Protein AF-A0A7X1PGN4-F1 (afdb_monomer_lite)

Sequence (695 aa):
MTARPLGGVVWRARASMSSPALTEQPRHPTRLQVDGDQQAILRTVREAASEAWLAGGAVRDLLRGSRPSDLDFVTSGDARDVAEKLAISLGGRAFALDAERGQWRVALEMDVVKSIDVGQVESSIEADLRRRDFTVNAMAAPVEIDATLGEVIDLAGGQADIEARLLRMVNESNLREDPLRTLRAVRLAIELGFEIEKETAEAIKRHAGGITTSAAERQREELTRMLATDRAAEAVRLMDALGLLEQALPELMPAKGVGQPGEHHYWDVFDHSVETLAALDAMLEDDKAPNTPARLKVELREALAWYPLREYLDEDAGGHSRRVLLKLAGLLHDVSKPETKGIDADGRIHFLGHPELGAEKAARICERLRFGSRETKFVALLVEEHLRPTMLSARGEPPSARALYRFYRDLGDAAPACLLLMLADGSAAAGPRLTRERWRTHVAFVSYLLERGQEHIKARKAARLVTGDDLIEALGMTPGPELGRVLAAVDEAIGAGEVRTREEALSYAKRVMTSPPAPSPLEERGKADAPLKESGEAGAPPVERGSAEVEARWPTRSQLWERLKPIAREFRHRPTAAEDRLWQALRRGALGFHFRRQHAIDRFIVDFYCPKAKLVVEVDGTIHDLTKLEAKIRQDLLESLDLRVLQFSNEQIFDDLEPVLGQIRHALSGDSGQSPSVNGEEEARQGRGKGTRDE

Foldseek 3Di:
DDDDPPPQQDFDADPDDDDDPLDDDDQPQDFFDDDPVLLLLLQLLVVQAVKKKWFFPCVLQSLVVHHAQETEMEGQDQQQSSLVSSCVVQVWDKDAPPVVQSWIKTAHPDPRHGIYIYGYDPDDLQVVLLLDFWQLRSKIFIQDNSSGTGGIDRSQCNSVCLVVLETETSDLVSCQVPVLSLLVSLLCCQVSVGRYHPVRLVSSLVSLLVNLVDQLLSLVVSLLSCLVALCVLVSCVSCVSSVNCCNLPVLLVLQPPADAFDPQAPDTRQLLLSQLLNLLSLQVDDPPDDDDPVLLNVLLCLLCVVPPVNCLQCDDQQHGGVSSLLSLLSNQLQSQQSVQWDADPVRTTDRPCRLVVSLVVQLVSCVSSPHDPRSSCLSSLLSNCLCVLVVLAPPQHHHALLSLLCLCVVNPSSSLSSLSSNLSSSCSRNDPVDDPLNSNLSSLSSSVSVVSSVVLVVQLVVDPQDDLVRCCVLVVDDDDPLSVVLSVQLSSCSSSVVDDHNVSSNVSSVVVSPDPDDDDPVVVVPDDDDDDDDDDDDDDDDDDDDDDDDDDDAQEDPVLCVVQVVVLVVCVVPDDPLLVLVCVCPPPCNLVFHKDAQDDGHSDTAGIATRVLLETEHEPPDCVPPDSNSVVSVQVVSVVSVHHYHYDYSCCSVVDVVVVVVVVSVSSVPDPDDDPPPPDPDPPPDDDDDDDDDD

pLDDT: mean 78.4, std 21.83, range [21.73, 98.69]

Radius of gyration: 32.89 Å; chains: 1; bounding box: 81×85×107 Å

Secondary structure (DSSP, 8-state):
-PPPP-----PPPPP------S--------BPP--HHHHHHHHHHHHH-SSEEEEHHHHHHHHTT---SEEEEEESS-HHHHHHHHHHHHT-EEEEEETTTTEEEEE---SS--EEEEEE-SS-HHHHHHTSSBGGGSEEEEB-TTS-B-B-EESS-HHHHHHHTEE-BS-HHHHHHSTHHHHHHHHHHHHHTPEEPHHHHHHHHHHGGGGGGS-HHHHHHHHHHHHHSTTHHHHHHHHHHTT-HHHH-GGGGGGTT---SSTT--S-HHHHHHHHHHHHHHHH--TT---S-HHHHHHHHHHTTTS-HHHHHHSBSSSSBHHHHHHHHHHHTTTTHHHHEEE-TTS-EEETTHHHHHHHHHHHHHHHTT--HHHHHHHHHHHHHTTHHHHTSGGG-PPPHHHHHHHHHHHGGGHHHHHHHHHHHHHHHHGGG--HHHHHHHHHHHHHHHHHHHHHHHHHHH-----HHHHHHHH-PPSSHHHHHHHHHHHHHHHTTS--SHHHHHHHHHHHHHSPPPPPTTTGGG-----------------PPPP-------SS-HHHHHHHHHHHHHHHHS--HHHHHHHHHHGGGTTSS--EEEEEETTEEEEEEETTTTEEEEESSSGGGS-HHHHHHHHHHHHTTT-EEEEE-HHHHHH-HHHHHHHHHHHHHT------------S---S--------

Structure (mmCIF, N/CA/C/O backbone):
data_AF-A0A7X1PGN4-F1
#
_entry.id   AF-A0A7X1PGN4-F1
#
loop_
_atom_site.group_PDB
_atom_site.id
_atom_site.type_symbol
_atom_site.label_atom_id
_atom_site.label_alt_id
_atom_site.label_comp_id
_atom_site.label_asym_id
_atom_site.label_entity_id
_atom_site.label_seq_id
_atom_site.pdbx_PDB_ins_code
_atom_site.Cartn_x
_atom_site.Cartn_y
_atom_site.Cartn_z
_atom_site.occupancy
_atom_site.B_iso_or_equiv
_atom_site.auth_seq_id
_atom_site.auth_comp_id
_atom_site.auth_asym_id
_atom_site.auth_atom_id
_atom_site.pdbx_PDB_model_num
ATOM 1 N N . MET A 1 1 ? -3.675 -30.054 -15.962 1.00 28.05 1 MET A N 1
ATOM 2 C CA . MET A 1 1 ? -4.129 -30.638 -14.678 1.00 28.05 1 MET A CA 1
ATOM 3 C C . MET A 1 1 ? -4.990 -29.602 -13.982 1.00 28.05 1 MET A C 1
ATOM 5 O O . MET A 1 1 ? -4.648 -28.431 -14.014 1.00 28.05 1 MET A O 1
ATOM 9 N N . THR A 1 2 ? -6.141 -30.037 -13.485 1.00 23.23 2 THR A N 1
ATOM 10 C CA . THR A 1 2 ? -7.274 -29.245 -12.983 1.00 23.23 2 THR A CA 1
ATOM 11 C C . THR A 1 2 ? -6.877 -28.110 -12.041 1.00 23.23 2 THR A C 1
ATOM 13 O O . THR A 1 2 ? -6.189 -28.349 -11.047 1.00 23.23 2 THR A O 1
ATOM 16 N N . ALA A 1 3 ? -7.358 -26.900 -12.349 1.00 22.94 3 ALA A N 1
ATOM 17 C CA . ALA A 1 3 ? -7.315 -25.738 -11.473 1.00 22.94 3 ALA A CA 1
ATOM 18 C C . ALA A 1 3 ? -7.792 -26.135 -10.069 1.00 22.94 3 ALA A C 1
ATOM 20 O O . ALA A 1 3 ? -8.895 -26.660 -9.904 1.00 22.94 3 ALA A O 1
ATOM 21 N N . ARG A 1 4 ? -6.952 -25.912 -9.053 1.00 21.73 4 ARG A N 1
ATOM 22 C CA . ARG A 1 4 ? -7.454 -25.871 -7.679 1.00 21.73 4 ARG A CA 1
ATOM 23 C C . ARG A 1 4 ? -8.483 -24.740 -7.637 1.00 21.73 4 ARG A C 1
ATOM 25 O O . ARG A 1 4 ? -8.135 -23.639 -8.062 1.00 21.73 4 ARG A O 1
ATOM 32 N N . PRO A 1 5 ? -9.714 -24.974 -7.156 1.00 25.03 5 PRO A N 1
ATOM 33 C CA . PRO A 1 5 ? -10.608 -23.865 -6.893 1.00 25.03 5 PRO A CA 1
ATOM 34 C C . PRO A 1 5 ? -9.899 -22.947 -5.896 1.00 25.03 5 PRO A C 1
ATOM 36 O O . PRO A 1 5 ? -9.343 -23.434 -4.905 1.00 25.03 5 PRO A O 1
ATOM 39 N N . LEU A 1 6 ? -9.877 -21.645 -6.196 1.00 33.56 6 LEU A N 1
ATOM 40 C CA . LEU A 1 6 ? -9.572 -20.604 -5.219 1.00 33.56 6 LEU A CA 1
ATOM 41 C C . LEU A 1 6 ? -10.365 -20.962 -3.963 1.00 33.56 6 LEU A C 1
ATOM 43 O O . LEU A 1 6 ? -11.588 -21.109 -4.034 1.00 33.56 6 LEU A O 1
ATOM 47 N N . GLY A 1 7 ? -9.659 -21.247 -2.867 1.00 28.83 7 GLY A N 1
ATOM 48 C CA . GLY A 1 7 ? -10.280 -21.673 -1.622 1.00 28.83 7 GLY A CA 1
ATOM 49 C C . GLY A 1 7 ? -11.360 -20.666 -1.266 1.00 28.83 7 GLY A C 1
ATOM 50 O O . GLY A 1 7 ? -11.050 -19.503 -1.019 1.00 28.83 7 GLY A O 1
ATOM 51 N N . GLY A 1 8 ? -12.624 -21.092 -1.322 1.00 31.05 8 GLY A N 1
ATOM 52 C CA . GLY A 1 8 ? -13.735 -20.243 -0.924 1.00 31.05 8 GLY A CA 1
ATOM 53 C C . GLY A 1 8 ? -13.449 -19.715 0.473 1.00 31.05 8 GLY A C 1
ATOM 54 O O . GLY A 1 8 ? -12.997 -20.477 1.327 1.00 31.05 8 GLY A O 1
ATOM 55 N N . VAL A 1 9 ? -13.662 -18.419 0.693 1.00 43.78 9 VAL A N 1
ATOM 56 C CA . VAL A 1 9 ? -13.546 -17.821 2.025 1.00 43.78 9 VAL A CA 1
ATOM 57 C C . VAL A 1 9 ? -14.521 -18.572 2.934 1.00 43.78 9 VAL A C 1
ATOM 59 O O . VAL A 1 9 ? -15.740 -18.436 2.806 1.00 43.78 9 VAL A O 1
ATOM 62 N N . VAL A 1 10 ? -13.988 -19.454 3.781 1.00 37.41 10 VAL A N 1
ATOM 63 C CA . VAL A 1 10 ? -14.784 -20.253 4.712 1.00 37.41 10 VAL A CA 1
ATOM 64 C C . VAL A 1 10 ? -15.047 -19.383 5.928 1.00 37.41 10 VAL A C 1
ATOM 66 O O . VAL A 1 10 ? -14.160 -19.150 6.740 1.00 37.41 10 VAL A O 1
ATOM 69 N N . TRP A 1 11 ? -16.277 -18.899 6.054 1.00 51.41 11 TRP A N 1
ATOM 70 C CA . TRP A 1 11 ? -16.720 -18.186 7.247 1.00 51.41 11 TRP A CA 1
ATOM 71 C C . TRP A 1 11 ? -16.947 -19.193 8.374 1.00 51.41 11 TRP A C 1
ATOM 73 O O . TRP A 1 11 ? -17.673 -20.177 8.185 1.00 51.41 11 TRP A O 1
ATOM 83 N N . ARG A 1 12 ? -16.357 -18.968 9.554 1.00 45.38 12 ARG A N 1
ATOM 84 C CA . ARG A 1 12 ? -16.615 -19.840 10.706 1.00 45.38 12 ARG A CA 1
ATOM 85 C C . ARG A 1 12 ? -18.066 -19.708 11.142 1.00 45.38 12 ARG A C 1
ATOM 87 O O . ARG A 1 12 ? -18.520 -18.638 11.537 1.00 45.38 12 ARG A O 1
ATOM 94 N N . ALA A 1 13 ? -18.784 -20.825 11.064 1.00 34.38 13 ALA A N 1
ATOM 95 C CA . ALA A 1 13 ? -20.121 -20.944 11.610 1.00 34.38 13 ALA A CA 1
ATOM 96 C C . ALA A 1 13 ? -20.068 -20.974 13.142 1.00 34.38 13 ALA A C 1
ATOM 98 O O . ALA A 1 13 ? -19.154 -21.546 13.741 1.00 34.38 13 ALA A O 1
ATOM 99 N N . ARG A 1 14 ? -21.097 -20.398 13.759 1.00 34.06 14 ARG A N 1
ATOM 100 C CA . ARG A 1 14 ? -21.371 -20.463 15.192 1.00 34.06 14 ARG A CA 1
ATOM 101 C C . ARG A 1 14 ? -21.251 -21.907 15.701 1.00 34.06 14 ARG A C 1
ATOM 103 O O . ARG A 1 14 ? -21.967 -22.791 15.229 1.00 34.06 14 ARG A O 1
ATOM 110 N N . ALA A 1 15 ? -20.393 -22.160 16.692 1.00 32.72 15 ALA A N 1
ATOM 111 C CA . ALA A 1 15 ? -20.539 -23.367 17.503 1.00 32.72 15 ALA A CA 1
ATOM 112 C C . ALA A 1 15 ? -21.932 -23.302 18.142 1.00 32.72 15 ALA A C 1
ATOM 114 O O . ALA A 1 15 ? -22.272 -22.281 18.743 1.00 32.72 15 ALA A O 1
ATOM 115 N N . SER A 1 16 ? -22.767 -24.331 17.957 1.00 28.38 16 SER A N 1
ATOM 116 C CA . SER A 1 16 ? -24.142 -24.332 18.459 1.00 28.38 16 SER A CA 1
ATOM 117 C C . SER A 1 16 ? -24.147 -24.285 19.988 1.00 28.38 16 SER A C 1
ATOM 119 O O . SER A 1 16 ? -24.167 -25.309 20.666 1.00 28.38 16 SER A O 1
ATOM 121 N N . MET A 1 17 ? -24.148 -23.080 20.538 1.00 30.80 17 MET A N 1
ATOM 122 C CA . MET A 1 17 ? -24.652 -22.816 21.868 1.00 30.80 17 MET A CA 1
ATOM 123 C C . MET A 1 17 ? -25.962 -22.068 21.669 1.00 30.80 17 MET A C 1
ATOM 125 O O . MET A 1 17 ? -25.995 -20.961 21.120 1.00 30.80 17 MET A O 1
ATOM 129 N N . SER A 1 18 ? -27.048 -22.748 22.038 1.00 26.91 18 SER A N 1
ATOM 130 C CA . SER A 1 18 ? -28.364 -22.176 22.324 1.00 26.91 18 SER A CA 1
ATOM 131 C C . SER A 1 18 ? -28.222 -20.761 22.873 1.00 26.91 18 SER A C 1
ATOM 133 O O . SER A 1 18 ? -27.386 -20.576 23.756 1.00 26.91 18 SER A O 1
ATOM 135 N N . SER A 1 19 ? -29.007 -19.801 22.355 1.00 29.70 19 SER A N 1
ATOM 136 C CA . SER A 1 19 ? -29.049 -18.415 22.846 1.00 29.70 19 SER A CA 1
ATOM 137 C C . SER A 1 19 ? -28.848 -18.382 24.355 1.00 29.70 19 SER A C 1
ATOM 139 O O . SER A 1 19 ? -29.764 -18.784 25.079 1.00 29.70 19 SER A O 1
ATOM 141 N N . PRO A 1 20 ? -27.693 -17.917 24.853 1.00 30.81 20 PRO A N 1
ATOM 142 C CA . PRO A 1 20 ? -27.666 -17.504 26.223 1.00 30.81 20 PRO A CA 1
ATOM 143 C C . PRO A 1 20 ? -28.446 -16.190 26.216 1.00 30.81 20 PRO A C 1
ATOM 145 O O . PRO A 1 20 ? -28.080 -15.226 25.541 1.00 30.81 20 PRO A O 1
ATOM 148 N N . ALA A 1 21 ? -29.544 -16.143 26.972 1.00 29.47 21 ALA A N 1
ATOM 149 C CA . ALA A 1 21 ? -29.831 -14.917 27.706 1.00 29.47 21 ALA A CA 1
ATOM 150 C C . ALA A 1 21 ? -28.487 -14.396 28.228 1.00 29.47 21 ALA A C 1
ATOM 152 O O . ALA A 1 21 ? -27.699 -15.226 28.665 1.00 29.47 21 ALA A O 1
ATOM 153 N N . LEU A 1 22 ? -28.206 -13.097 28.104 1.00 34.00 22 LEU A N 1
ATOM 154 C CA . LEU A 1 22 ? -26.995 -12.433 28.601 1.00 34.00 22 LEU A CA 1
ATOM 155 C C . LEU A 1 22 ? -26.706 -12.852 30.058 1.00 34.00 22 LEU A C 1
ATOM 157 O O . LEU A 1 22 ? -27.091 -12.172 31.001 1.00 34.00 22 LEU A O 1
ATOM 161 N N . THR A 1 23 ? -26.094 -14.013 30.249 1.00 32.47 23 THR A N 1
ATOM 162 C CA . THR A 1 23 ? -25.668 -14.558 31.527 1.00 32.47 23 THR A CA 1
ATOM 163 C C . THR A 1 23 ? -24.207 -14.210 31.620 1.00 32.47 23 THR A C 1
ATOM 165 O O . THR A 1 23 ? -23.430 -14.623 30.756 1.00 32.47 23 THR A O 1
ATOM 168 N N . GLU A 1 24 ? -23.890 -13.402 32.632 1.00 37.91 24 GLU A N 1
ATOM 169 C CA . GLU A 1 24 ? -22.550 -12.960 33.001 1.00 37.91 24 GLU A CA 1
ATOM 170 C C . GLU A 1 24 ? -21.531 -14.084 32.773 1.00 37.91 24 GLU A C 1
ATOM 172 O O . GLU A 1 24 ? -21.527 -15.097 33.475 1.00 37.91 24 GLU A O 1
ATOM 177 N N . GLN A 1 25 ? -20.690 -13.923 31.749 1.00 36.59 25 GLN A N 1
ATOM 178 C CA . GLN A 1 25 ? -19.502 -14.754 31.602 1.00 36.59 25 GLN A CA 1
ATOM 179 C C . GLN A 1 25 ? -18.511 -14.411 32.729 1.00 36.59 25 GLN A C 1
ATOM 181 O O . GLN A 1 25 ? -18.525 -13.282 33.231 1.00 36.59 25 GLN A O 1
ATOM 186 N N . PRO A 1 26 ? -17.662 -15.362 33.162 1.00 32.06 26 PRO A N 1
ATOM 187 C CA . PRO A 1 26 ? -16.764 -15.156 34.292 1.00 32.06 26 PRO A CA 1
ATOM 188 C C . PRO A 1 26 ? -15.802 -13.999 34.008 1.00 32.06 26 PRO A C 1
ATOM 190 O O . PRO A 1 26 ? -15.056 -14.030 33.031 1.00 32.06 26 PRO A O 1
ATOM 193 N N . ARG A 1 27 ? -15.809 -12.988 34.882 1.00 40.25 27 ARG A N 1
ATOM 194 C CA . ARG A 1 27 ? -14.832 -11.895 34.880 1.00 40.25 27 ARG A CA 1
ATOM 195 C C . ARG A 1 27 ? -13.474 -12.481 35.263 1.00 40.25 27 ARG A C 1
ATOM 197 O O . ARG A 1 27 ? -13.230 -12.770 36.433 1.00 40.25 27 ARG A O 1
ATOM 204 N N . HIS A 1 28 ? -12.608 -12.722 34.287 1.00 42.09 28 HIS A N 1
ATOM 205 C CA . HIS A 1 28 ? -11.183 -12.836 34.569 1.00 42.09 28 HIS A CA 1
ATOM 206 C C . HIS A 1 28 ? -10.661 -11.406 34.752 1.00 42.09 28 HIS A C 1
ATOM 208 O O . HIS A 1 28 ? -10.754 -10.632 33.799 1.00 42.09 28 HIS A O 1
ATOM 214 N N . PRO A 1 29 ? -10.147 -11.024 35.937 1.00 54.66 29 PRO A N 1
ATOM 215 C CA . PRO A 1 29 ? -9.647 -9.674 36.146 1.00 54.66 29 PRO A CA 1
ATOM 216 C C . PRO A 1 29 ? -8.322 -9.505 35.399 1.00 54.66 29 PRO A C 1
ATOM 218 O O . PRO A 1 29 ? -7.239 -9.735 35.941 1.00 54.66 29 PRO A O 1
ATOM 221 N N . THR A 1 30 ? -8.404 -9.131 34.126 1.00 75.19 30 THR A N 1
ATOM 222 C CA . THR A 1 30 ? -7.239 -8.814 33.304 1.00 75.19 30 THR A CA 1
ATOM 223 C C . THR A 1 30 ? -6.841 -7.370 33.585 1.00 75.19 30 THR A C 1
ATOM 225 O O . THR A 1 30 ? -7.520 -6.438 33.157 1.00 75.19 30 THR A O 1
ATOM 228 N N . ARG A 1 31 ? -5.746 -7.169 34.326 1.00 78.25 31 ARG A N 1
ATOM 229 C CA . ARG A 1 31 ? -5.113 -5.848 34.457 1.00 78.25 31 ARG A CA 1
ATOM 230 C C . ARG A 1 31 ? -4.109 -5.645 33.333 1.00 78.25 31 ARG A C 1
ATOM 232 O O . ARG A 1 31 ? -3.263 -6.506 33.095 1.00 78.25 31 ARG A O 1
ATOM 239 N N . LEU A 1 32 ? -4.194 -4.496 32.673 1.00 86.88 32 LEU A N 1
ATOM 240 C CA . LEU A 1 32 ? -3.286 -4.123 31.595 1.00 86.88 32 LEU A CA 1
ATOM 241 C C . LEU A 1 32 ? -1.994 -3.542 32.167 1.00 86.88 32 LEU A C 1
ATOM 243 O O . LEU A 1 32 ? -2.010 -2.803 33.150 1.00 86.88 32 LEU A O 1
ATOM 247 N N . GLN A 1 33 ? -0.874 -3.868 31.530 1.00 83.31 33 GLN A N 1
ATOM 248 C CA . GLN A 1 33 ? 0.403 -3.228 31.816 1.00 83.31 33 GLN A CA 1
ATOM 249 C C . GLN A 1 33 ? 0.652 -2.124 30.797 1.00 83.31 33 GLN A C 1
ATOM 251 O O . GLN A 1 33 ? 0.373 -2.294 29.612 1.00 83.31 33 GLN A O 1
ATOM 256 N N . VAL A 1 34 ? 1.187 -1.009 31.279 1.00 84.19 34 VAL A N 1
ATOM 257 C CA . VAL A 1 34 ? 1.560 0.148 30.469 1.00 84.19 34 VAL A CA 1
ATOM 258 C C . VAL A 1 34 ? 3.028 0.476 30.693 1.00 84.19 34 VAL A C 1
ATOM 260 O O . VAL A 1 34 ? 3.575 0.213 31.767 1.00 84.19 34 VAL A O 1
ATOM 263 N N . ASP A 1 35 ? 3.677 1.026 29.676 1.00 84.69 35 ASP A N 1
ATOM 264 C CA . ASP A 1 35 ? 5.057 1.498 29.782 1.00 84.69 35 ASP A CA 1
ATOM 265 C C . ASP A 1 35 ? 5.157 2.888 30.440 1.00 84.69 35 ASP A C 1
ATOM 267 O O . ASP A 1 35 ? 4.156 3.506 30.803 1.00 84.69 35 ASP A O 1
ATOM 271 N N . GLY A 1 36 ? 6.386 3.384 30.617 1.00 82.75 36 GLY A N 1
ATOM 272 C CA . GLY A 1 36 ? 6.642 4.663 31.284 1.00 82.75 36 GLY A CA 1
ATOM 273 C C . GLY A 1 36 ? 6.046 5.881 30.569 1.00 82.75 36 GLY A C 1
ATOM 274 O O . GLY A 1 36 ? 5.566 6.793 31.247 1.00 82.75 36 GLY A O 1
ATOM 275 N N . ASP A 1 37 ? 6.022 5.884 29.232 1.00 82.75 37 ASP A N 1
ATOM 276 C CA . ASP A 1 37 ? 5.451 6.986 28.445 1.00 82.75 37 ASP A CA 1
ATOM 277 C C . ASP A 1 37 ? 3.927 6.975 28.576 1.00 82.75 37 ASP A C 1
ATOM 279 O O . ASP A 1 37 ? 3.304 7.993 28.876 1.00 82.75 37 ASP A O 1
ATOM 283 N N . GLN A 1 38 ? 3.325 5.793 28.436 1.00 87.19 38 GLN A N 1
ATOM 284 C CA . GLN A 1 38 ? 1.894 5.593 28.636 1.00 87.19 38 GLN A CA 1
ATOM 285 C C . GLN A 1 38 ? 1.478 5.975 30.059 1.00 87.19 38 GLN A C 1
ATOM 287 O O . GLN A 1 38 ? 0.479 6.663 30.235 1.00 87.19 38 GLN A O 1
ATOM 292 N N . GLN A 1 39 ? 2.263 5.624 31.079 1.00 87.56 39 GLN A N 1
ATOM 293 C CA . GLN A 1 39 ? 1.977 6.013 32.459 1.00 87.56 39 GLN A CA 1
ATOM 294 C C . GLN A 1 39 ? 2.036 7.538 32.664 1.00 87.56 39 GLN A C 1
ATOM 296 O O . GLN A 1 39 ? 1.261 8.085 33.448 1.00 87.56 39 GLN A O 1
ATOM 301 N N . ALA A 1 40 ? 2.933 8.245 31.967 1.00 86.75 40 ALA A N 1
ATOM 302 C CA . ALA A 1 40 ? 2.966 9.707 31.991 1.00 86.75 40 ALA A CA 1
ATOM 303 C C . ALA A 1 40 ? 1.701 10.311 31.362 1.00 86.75 40 ALA A C 1
ATOM 305 O O . ALA A 1 40 ? 1.108 11.213 31.950 1.00 86.75 40 ALA A O 1
ATOM 306 N N . ILE A 1 41 ? 1.241 9.757 30.237 1.00 90.25 41 ILE A N 1
ATOM 307 C CA . ILE A 1 41 ? -0.020 10.150 29.592 1.00 90.25 41 ILE A CA 1
ATOM 308 C C . ILE A 1 41 ? -1.207 9.907 30.533 1.00 90.25 41 ILE A C 1
ATOM 310 O O . ILE A 1 41 ? -2.020 10.808 30.739 1.00 90.25 41 ILE A O 1
ATOM 314 N N . LEU A 1 42 ? -1.285 8.725 31.157 1.00 92.12 42 LEU A N 1
ATOM 315 C CA . LEU A 1 42 ? -2.345 8.394 32.115 1.00 92.12 42 LEU A CA 1
ATOM 316 C C . LEU A 1 42 ? -2.376 9.373 33.292 1.00 92.12 42 LEU A C 1
ATOM 318 O O . LEU A 1 42 ? -3.462 9.791 33.688 1.00 92.12 42 LEU A O 1
ATOM 322 N N . ARG A 1 43 ? -1.211 9.794 33.811 1.00 91.06 43 ARG A N 1
ATOM 323 C CA . ARG A 1 43 ? -1.132 10.836 34.851 1.00 91.06 43 ARG A CA 1
ATOM 324 C C . ARG A 1 43 ? -1.773 12.138 34.382 1.00 91.06 43 ARG A C 1
ATOM 326 O O . ARG A 1 43 ? -2.650 12.652 35.067 1.00 91.06 43 ARG A O 1
ATOM 333 N N . THR A 1 44 ? -1.401 12.635 33.203 1.00 89.38 44 THR A N 1
ATOM 334 C CA . THR A 1 44 ? -1.965 13.882 32.665 1.00 89.38 44 THR A CA 1
ATOM 335 C C . THR A 1 44 ? -3.474 13.781 32.439 1.00 89.38 44 THR A C 1
ATOM 337 O O . THR A 1 44 ? -4.207 14.697 32.806 1.00 89.38 44 THR A O 1
ATOM 340 N N . VAL A 1 45 ? -3.969 12.659 31.901 1.00 91.38 45 VAL A N 1
ATOM 341 C CA . VAL A 1 45 ? -5.416 12.419 31.745 1.00 91.38 45 VAL A CA 1
ATOM 342 C C . VAL A 1 45 ? -6.121 12.452 33.102 1.00 91.38 45 VAL A C 1
ATOM 344 O O . VAL A 1 45 ? -7.156 13.101 33.254 1.00 91.38 45 VAL A O 1
ATOM 347 N N . ARG A 1 46 ? -5.544 11.791 34.108 1.00 90.38 46 ARG A N 1
ATOM 348 C CA . ARG A 1 46 ? -6.106 11.669 35.457 1.00 90.38 46 ARG A CA 1
ATOM 349 C C . ARG A 1 46 ? -6.113 12.987 36.236 1.00 90.38 46 ARG A C 1
ATOM 351 O O . ARG A 1 46 ? -7.012 13.204 37.048 1.00 90.38 46 ARG A O 1
ATOM 358 N N . GLU A 1 47 ? -5.141 13.862 35.990 1.00 88.69 47 GLU A N 1
ATOM 359 C CA . GLU A 1 47 ? -5.102 15.240 36.503 1.00 88.69 47 GLU A CA 1
ATOM 360 C C . GLU A 1 47 ? -6.102 16.156 35.781 1.00 88.69 47 GLU A C 1
ATOM 362 O O . GLU A 1 47 ? -6.599 17.132 36.350 1.00 88.69 47 GLU A O 1
ATOM 367 N N . ALA A 1 48 ? -6.393 15.859 34.514 1.00 87.00 48 ALA A N 1
ATOM 368 C CA . ALA A 1 48 ? -7.290 16.649 33.690 1.00 87.00 48 ALA A CA 1
ATOM 369 C C . ALA A 1 48 ? -8.774 16.302 33.886 1.00 87.00 48 ALA A C 1
ATOM 371 O O . ALA A 1 48 ? -9.604 17.202 33.759 1.00 87.00 48 ALA A O 1
ATOM 372 N N . ALA A 1 49 ? -9.101 15.047 34.214 1.00 87.44 49 ALA A N 1
ATOM 373 C CA . ALA A 1 49 ? -10.470 14.545 34.323 1.00 87.44 49 ALA A CA 1
ATOM 374 C C . ALA A 1 49 ? -10.749 13.775 35.624 1.00 87.44 49 ALA A C 1
ATOM 376 O O . ALA A 1 49 ? -9.905 13.037 36.132 1.00 87.44 49 ALA A O 1
ATOM 377 N N . SER A 1 50 ? -11.978 13.901 36.143 1.00 85.56 50 SER A N 1
ATOM 378 C CA . SER A 1 50 ? -12.461 13.174 37.328 1.00 85.56 50 SER A CA 1
ATOM 379 C C . SER A 1 50 ? -12.726 11.690 37.070 1.00 85.56 50 SER A C 1
ATOM 381 O O . SER A 1 50 ? -12.579 10.880 37.984 1.00 85.56 50 SER A O 1
ATOM 383 N N . GLU A 1 51 ? -13.085 11.312 35.851 1.00 91.69 51 GLU A N 1
ATOM 384 C CA . GLU A 1 51 ? -13.153 9.919 35.418 1.00 91.69 51 GLU A CA 1
ATOM 385 C C . GLU A 1 51 ? -12.736 9.850 33.956 1.00 91.69 51 GLU A C 1
ATOM 387 O O . GLU A 1 51 ? -13.117 10.702 33.149 1.00 91.69 51 GLU A O 1
ATOM 392 N N . ALA A 1 52 ? -11.938 8.841 33.631 1.00 94.50 52 ALA A N 1
ATOM 393 C CA . ALA A 1 52 ? -11.472 8.595 32.284 1.00 94.50 52 ALA A CA 1
ATOM 394 C C . ALA A 1 52 ? -11.263 7.098 32.076 1.00 94.50 52 ALA A C 1
ATOM 396 O O . ALA A 1 52 ? -10.950 6.362 33.013 1.00 94.50 52 ALA A O 1
ATOM 397 N N . TRP A 1 53 ? -11.397 6.669 30.830 1.00 95.81 53 TRP A N 1
ATOM 398 C CA . TRP A 1 53 ? -11.194 5.299 30.397 1.00 95.81 53 TRP A CA 1
ATOM 399 C C . TRP A 1 53 ? -10.316 5.292 29.158 1.00 95.81 53 TRP A C 1
ATOM 401 O O . TRP A 1 53 ? -10.569 6.049 28.224 1.00 95.81 53 TRP A O 1
ATOM 411 N N . LEU A 1 54 ? -9.322 4.410 29.128 1.00 95.69 54 LEU A N 1
ATOM 412 C CA . LEU A 1 54 ? -8.688 4.016 27.876 1.00 95.69 54 LEU A CA 1
ATOM 413 C C . LEU A 1 54 ? -9.629 3.038 27.168 1.00 95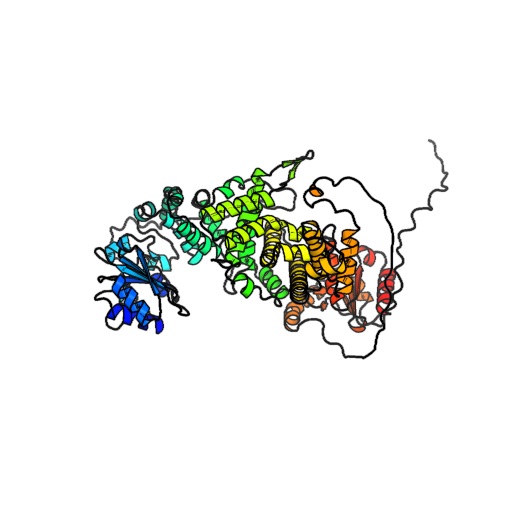.69 54 LEU A C 1
ATOM 415 O O . LEU A 1 54 ? -10.100 2.096 27.798 1.00 95.69 54 LEU A O 1
ATOM 419 N N . ALA A 1 55 ? -9.915 3.234 25.887 1.00 94.69 55 ALA A N 1
ATOM 420 C CA . ALA A 1 55 ? -10.893 2.441 25.150 1.00 94.69 55 ALA A CA 1
ATOM 421 C C . ALA A 1 55 ? -10.366 1.984 23.783 1.00 94.69 55 ALA A C 1
ATOM 423 O O . ALA A 1 55 ? -9.262 2.322 23.357 1.00 94.69 55 ALA A O 1
ATOM 424 N N . GLY A 1 56 ? -11.176 1.198 23.074 1.00 93.12 56 GLY A N 1
ATOM 425 C CA . GLY A 1 56 ? -10.978 0.984 21.643 1.00 93.12 56 GLY A CA 1
ATOM 426 C C . GLY A 1 56 ? -9.788 0.100 21.287 1.00 93.12 56 GLY A C 1
ATOM 427 O O . GLY A 1 56 ? -9.507 -0.913 21.934 1.00 93.12 56 GLY A O 1
ATOM 428 N N . GLY A 1 57 ? -9.105 0.484 20.206 1.00 91.94 57 GLY A N 1
ATOM 429 C CA . GLY A 1 57 ? -7.966 -0.262 19.673 1.00 91.94 57 GLY A CA 1
ATOM 430 C C . GLY A 1 57 ? -6.793 -0.331 20.651 1.00 91.94 57 GLY A C 1
ATOM 431 O O . GLY A 1 57 ? -6.113 -1.350 20.700 1.00 91.94 57 GLY A O 1
ATOM 432 N N . ALA A 1 58 ? -6.611 0.692 21.491 1.00 93.00 58 ALA A N 1
ATOM 433 C CA . ALA A 1 58 ? -5.538 0.717 22.478 1.00 93.00 58 ALA A CA 1
ATOM 434 C C . ALA A 1 58 ? -5.668 -0.419 23.507 1.00 93.00 58 ALA A C 1
ATOM 436 O O . ALA A 1 58 ? -4.699 -1.127 23.775 1.00 93.00 58 ALA A O 1
ATOM 437 N N . VAL A 1 59 ? -6.879 -0.652 24.028 1.00 95.19 59 VAL A N 1
ATOM 438 C CA . VAL A 1 59 ? -7.161 -1.764 24.955 1.00 95.19 59 VAL A CA 1
ATOM 439 C C . VAL A 1 59 ? -6.919 -3.111 24.275 1.00 95.19 59 VAL A C 1
ATOM 441 O O . VAL A 1 59 ? -6.245 -3.975 24.835 1.00 95.19 59 VAL A O 1
ATOM 444 N N . ARG A 1 60 ? -7.416 -3.280 23.043 1.00 95.12 60 ARG A N 1
ATOM 445 C CA . ARG A 1 60 ? -7.199 -4.487 22.229 1.00 95.12 60 ARG A CA 1
ATOM 446 C C . ARG A 1 60 ? -5.714 -4.795 22.044 1.00 95.12 60 ARG A C 1
ATOM 448 O O . ARG A 1 60 ? -5.301 -5.945 22.177 1.00 95.12 60 ARG A O 1
ATOM 455 N N . ASP A 1 61 ? -4.923 -3.784 21.707 1.00 92.56 61 ASP A N 1
ATOM 456 C CA . ASP A 1 61 ? -3.511 -3.959 21.385 1.00 92.56 61 ASP A CA 1
ATOM 457 C C . ASP A 1 61 ? -2.697 -4.276 22.645 1.00 92.56 61 ASP A C 1
ATOM 459 O O . ASP A 1 61 ? -1.885 -5.203 22.614 1.00 92.56 61 ASP A O 1
ATOM 463 N N . LEU A 1 62 ? -3.004 -3.630 23.777 1.00 92.19 62 LEU A N 1
ATOM 464 C CA . LEU A 1 62 ? -2.421 -3.967 25.081 1.00 92.19 62 LEU A CA 1
ATOM 465 C C . LEU A 1 62 ? -2.748 -5.408 25.507 1.00 92.19 62 LEU A C 1
ATOM 467 O O . LEU A 1 62 ? -1.854 -6.129 25.948 1.00 92.19 62 LEU A O 1
ATOM 471 N N . LEU A 1 63 ? -3.990 -5.870 25.315 1.00 92.50 63 LEU A N 1
ATOM 472 C CA . LEU A 1 63 ? -4.386 -7.264 25.586 1.00 92.50 63 LEU A CA 1
ATOM 473 C C . LEU A 1 63 ? -3.619 -8.275 24.724 1.00 92.50 63 LEU A C 1
ATOM 475 O O . LEU A 1 63 ? -3.345 -9.392 25.157 1.00 92.50 63 LEU A O 1
ATOM 479 N N . ARG A 1 64 ? -3.235 -7.879 23.508 1.00 91.06 64 ARG A N 1
ATOM 480 C CA . ARG A 1 64 ? -2.397 -8.676 22.601 1.00 91.06 64 ARG A CA 1
ATOM 481 C C . ARG A 1 64 ? -0.898 -8.569 22.910 1.00 91.06 64 ARG A C 1
ATOM 483 O O . ARG A 1 64 ? -0.094 -9.119 22.157 1.00 91.06 64 ARG A O 1
ATOM 490 N N . GLY A 1 65 ? -0.504 -7.840 23.956 1.00 87.38 65 GLY A N 1
ATOM 491 C CA . GLY A 1 65 ? 0.897 -7.580 24.301 1.00 87.38 65 GLY A CA 1
ATOM 492 C C . GLY A 1 65 ? 1.620 -6.665 23.306 1.00 87.38 65 GLY A C 1
ATOM 493 O O . GLY A 1 65 ? 2.846 -6.697 23.219 1.00 87.38 65 GLY A O 1
ATOM 494 N N . SER A 1 66 ? 0.874 -5.891 22.515 1.00 86.25 66 SER A N 1
ATOM 495 C CA . SER A 1 66 ? 1.402 -4.930 21.545 1.00 86.25 66 SER A CA 1
ATOM 496 C C . SER A 1 66 ? 1.367 -3.513 22.118 1.00 86.25 66 SER A C 1
ATOM 498 O O . SER A 1 66 ? 0.485 -3.171 22.902 1.00 86.25 66 SER A O 1
ATOM 500 N N . ARG A 1 67 ? 2.325 -2.673 21.713 1.00 86.00 67 ARG A N 1
ATOM 501 C CA . ARG A 1 67 ? 2.370 -1.261 22.111 1.00 86.00 67 ARG A CA 1
ATOM 502 C C . ARG A 1 67 ? 1.508 -0.432 21.141 1.00 86.00 67 ARG A C 1
ATOM 504 O O . ARG A 1 67 ? 1.883 -0.361 19.970 1.00 86.00 67 ARG A O 1
ATOM 511 N N . PRO A 1 68 ? 0.380 0.163 21.572 1.00 87.50 68 PRO A N 1
ATOM 512 C CA . PRO A 1 68 ? -0.462 0.978 20.696 1.00 87.50 68 PRO A CA 1
ATOM 513 C C . PRO A 1 68 ? 0.233 2.282 20.282 1.00 87.50 68 PRO A C 1
ATOM 515 O O . PRO A 1 68 ? 0.856 2.948 21.112 1.00 87.50 68 PRO A O 1
ATOM 518 N N . SER A 1 69 ? 0.101 2.647 19.003 1.00 84.69 69 SER A N 1
ATOM 519 C CA . SER A 1 69 ? 0.562 3.932 18.451 1.00 84.69 69 SER A CA 1
ATOM 520 C C . SER A 1 69 ? -0.447 5.062 18.623 1.00 84.69 69 SER A C 1
ATOM 522 O O . SER A 1 69 ? -0.075 6.230 18.561 1.00 84.69 69 SER A O 1
ATOM 524 N N . ASP A 1 70 ? -1.712 4.713 18.828 1.00 89.00 70 ASP A N 1
ATOM 525 C CA . ASP A 1 70 ? -2.821 5.644 18.972 1.00 89.00 70 ASP A CA 1
ATOM 526 C C . ASP A 1 70 ? -3.595 5.264 20.234 1.00 89.00 70 ASP A C 1
ATOM 528 O O . ASP A 1 70 ? -3.881 4.084 20.466 1.00 89.00 70 ASP A O 1
ATOM 532 N N . LEU A 1 71 ? -3.871 6.252 21.083 1.00 92.56 71 LEU A N 1
ATOM 533 C CA . LEU A 1 71 ? -4.577 6.051 22.346 1.00 92.56 71 LEU A CA 1
ATOM 534 C C . LEU A 1 71 ? -5.939 6.736 22.293 1.00 92.56 71 LEU A C 1
ATOM 536 O O . LEU A 1 71 ? -6.005 7.942 22.084 1.00 92.56 71 LEU A O 1
ATOM 540 N N . ASP A 1 72 ? -7.003 5.981 22.554 1.00 93.75 72 ASP A N 1
ATOM 541 C CA . ASP A 1 72 ? -8.362 6.517 22.617 1.00 93.75 72 ASP A CA 1
ATOM 542 C C . ASP A 1 72 ? -8.794 6.633 24.080 1.00 93.75 72 ASP A C 1
ATOM 544 O O . ASP A 1 72 ? -8.966 5.620 24.764 1.00 93.75 72 ASP A O 1
ATOM 548 N N . PHE A 1 73 ? -9.010 7.851 24.560 1.00 94.62 73 PHE A N 1
ATOM 549 C CA . PHE A 1 73 ? -9.592 8.115 25.868 1.00 94.62 73 PHE A CA 1
ATOM 550 C C . PHE A 1 73 ? -11.041 8.562 25.750 1.00 94.62 73 PHE A C 1
ATOM 552 O O . PHE A 1 73 ? -11.413 9.342 24.874 1.00 94.62 73 PHE A O 1
ATOM 559 N N . VAL A 1 74 ? -11.855 8.107 26.693 1.00 93.81 74 VAL A N 1
ATOM 560 C CA . VAL A 1 74 ? -13.201 8.629 26.921 1.00 93.81 74 VAL A CA 1
ATOM 561 C C . VAL A 1 74 ? -13.246 9.202 28.333 1.00 93.81 74 VAL A C 1
ATOM 563 O O . VAL A 1 74 ? -12.726 8.578 29.254 1.00 93.81 74 VAL A O 1
ATOM 566 N N . THR A 1 75 ? -13.815 10.389 28.519 1.00 92.56 75 THR A N 1
ATOM 567 C CA . THR A 1 75 ? -13.824 11.112 29.805 1.00 92.56 75 THR A CA 1
ATOM 568 C C . THR A 1 75 ? -15.224 11.593 30.179 1.00 92.56 75 THR A C 1
ATOM 570 O O . THR A 1 75 ? -16.042 11.863 29.301 1.00 92.56 75 THR A O 1
ATOM 573 N N . SER A 1 76 ? -15.519 11.698 31.480 1.00 86.81 76 SER A N 1
ATOM 574 C CA . SER A 1 76 ? -16.747 12.354 31.963 1.00 86.81 76 SER A CA 1
ATOM 575 C C . SER A 1 76 ? -16.634 13.887 32.023 1.00 86.81 76 SER A C 1
ATOM 577 O O . SER A 1 76 ? -17.650 14.574 32.119 1.00 86.81 76 SER A O 1
ATOM 579 N N . GLY A 1 77 ? -15.415 14.433 31.937 1.00 81.38 77 GLY A N 1
ATOM 580 C CA . GLY A 1 77 ? -15.151 15.875 31.853 1.00 81.38 77 GLY A CA 1
ATOM 581 C C . GLY A 1 77 ? -15.200 16.428 30.424 1.00 81.38 77 GLY A C 1
ATOM 582 O O . GLY A 1 77 ? -15.446 15.691 29.472 1.00 81.38 77 GLY A O 1
ATOM 583 N N . ASP A 1 78 ? -14.930 17.729 30.268 1.00 87.81 78 ASP A N 1
ATOM 584 C CA . ASP A 1 78 ? -14.786 18.352 28.947 1.00 87.81 78 ASP A CA 1
ATOM 585 C C . ASP A 1 78 ? -13.565 17.760 28.220 1.00 87.81 78 ASP A C 1
ATOM 587 O O . ASP A 1 78 ? -12.418 17.889 28.665 1.00 87.81 78 ASP A O 1
ATOM 591 N N . ALA A 1 79 ? -13.818 17.084 27.098 1.00 91.56 79 ALA A N 1
ATOM 592 C CA . ALA A 1 79 ? -12.781 16.462 26.281 1.00 91.56 79 ALA A CA 1
ATOM 593 C C . ALA A 1 79 ? -11.767 17.481 25.744 1.00 91.56 79 ALA A C 1
ATOM 595 O O . ALA A 1 79 ? -10.590 17.147 25.583 1.00 91.56 79 ALA A O 1
ATOM 596 N N . ARG A 1 80 ? -12.196 18.729 25.514 1.00 92.50 80 ARG A N 1
ATOM 597 C CA . ARG A 1 80 ? -11.323 19.813 25.068 1.00 92.50 80 ARG A CA 1
ATOM 598 C C . ARG A 1 80 ? -10.251 20.120 26.103 1.00 92.50 80 ARG A C 1
ATOM 600 O O . ARG A 1 80 ? -9.074 20.149 25.759 1.00 92.50 80 ARG A O 1
ATOM 607 N N . ASP A 1 81 ? -10.646 20.312 27.358 1.00 91.25 81 ASP A N 1
ATOM 608 C CA . ASP A 1 81 ? -9.726 20.666 28.444 1.00 91.25 81 ASP A CA 1
ATOM 609 C C . ASP A 1 81 ? -8.664 19.581 28.647 1.00 91.25 81 ASP A C 1
ATOM 611 O O . ASP A 1 81 ? -7.488 19.870 28.882 1.00 91.25 81 ASP A O 1
ATOM 615 N N . VAL A 1 82 ? -9.074 18.315 28.532 1.00 92.56 82 VAL A N 1
ATOM 616 C CA . VAL A 1 82 ? -8.170 17.163 28.607 1.00 92.56 82 VAL A CA 1
ATOM 617 C C . VAL A 1 82 ? -7.204 17.152 27.422 1.00 92.56 82 VAL A C 1
ATOM 619 O O . VAL A 1 82 ? -5.998 17.007 27.625 1.00 92.56 82 VAL A O 1
ATOM 622 N N . ALA A 1 83 ? -7.701 17.353 26.200 1.00 93.44 83 ALA A N 1
ATOM 623 C CA . ALA A 1 83 ? -6.874 17.394 24.997 1.00 93.44 83 ALA A CA 1
ATOM 624 C C . ALA A 1 83 ? -5.876 18.569 25.004 1.00 93.44 83 ALA A C 1
ATOM 626 O O . ALA A 1 83 ? -4.703 18.380 24.682 1.00 93.44 83 ALA A O 1
ATOM 627 N N . GLU A 1 84 ? -6.302 19.768 25.409 1.00 92.75 84 GLU A N 1
ATOM 628 C CA . GLU A 1 84 ? -5.435 20.949 25.512 1.00 92.75 84 GLU A CA 1
ATOM 629 C C . GLU A 1 84 ? -4.342 20.751 26.576 1.00 92.75 84 GLU A C 1
ATOM 631 O O . GLU A 1 84 ? -3.172 21.035 26.313 1.00 92.75 84 GLU A O 1
ATOM 636 N N . LYS A 1 85 ? -4.679 20.189 27.747 1.00 92.00 85 LYS A N 1
ATOM 637 C CA . LYS A 1 85 ? -3.685 19.843 28.779 1.00 92.00 85 LYS A CA 1
ATOM 638 C C . LYS A 1 85 ? -2.682 18.805 28.285 1.00 92.00 85 LYS A C 1
ATOM 640 O O . LYS A 1 85 ? -1.484 18.999 28.465 1.00 92.00 85 LYS A O 1
ATOM 645 N N . LEU A 1 86 ? -3.150 17.742 27.627 1.00 91.56 86 LEU A N 1
ATOM 646 C CA . LEU A 1 86 ? -2.278 16.734 27.019 1.00 91.56 86 LEU A CA 1
ATOM 647 C C . LEU A 1 86 ? -1.328 17.354 25.992 1.00 91.56 86 LEU A C 1
ATOM 649 O O . LEU A 1 86 ? -0.132 17.076 26.025 1.00 91.56 86 LEU A O 1
ATOM 653 N N . ALA A 1 87 ? -1.835 18.229 25.120 1.00 92.19 87 ALA A N 1
ATOM 654 C CA . ALA A 1 87 ? -1.013 18.928 24.140 1.00 92.19 87 ALA A CA 1
ATOM 655 C C . ALA A 1 87 ? 0.077 19.778 24.813 1.00 92.19 87 ALA A C 1
ATOM 657 O O . ALA A 1 87 ? 1.236 19.709 24.411 1.00 92.19 87 ALA A O 1
ATOM 658 N N . ILE A 1 88 ? -0.256 20.526 25.868 1.00 90.88 88 ILE A N 1
ATOM 659 C CA . ILE A 1 88 ? 0.718 21.346 26.603 1.00 90.88 88 ILE A CA 1
ATOM 660 C C . ILE A 1 88 ? 1.766 20.471 27.304 1.00 90.88 88 ILE A C 1
ATOM 662 O O . ILE A 1 88 ? 2.962 20.729 27.177 1.00 90.88 88 ILE A O 1
ATOM 666 N N . SER A 1 89 ? 1.337 19.439 28.032 1.00 87.88 89 SER A N 1
ATOM 667 C CA . SER A 1 89 ? 2.228 18.591 28.834 1.00 87.88 89 SER A CA 1
ATOM 668 C C . SER A 1 89 ? 3.162 17.725 27.991 1.00 87.88 89 SER A C 1
ATOM 670 O O . SER A 1 89 ? 4.279 17.448 28.421 1.00 87.88 89 SER A O 1
ATOM 672 N N . LEU A 1 90 ? 2.715 17.295 26.809 1.00 86.81 90 LEU A N 1
ATOM 673 C CA . LEU A 1 90 ? 3.453 16.371 25.942 1.00 86.81 90 LEU A CA 1
ATOM 674 C C . LEU A 1 90 ? 4.108 17.062 24.736 1.00 86.81 90 LEU A C 1
ATOM 676 O O . LEU A 1 90 ? 4.745 16.394 23.928 1.00 86.81 90 LEU A O 1
ATOM 680 N N . GLY A 1 91 ? 3.958 18.385 24.594 1.00 86.31 91 GLY A N 1
ATOM 681 C CA . GLY A 1 91 ? 4.501 19.138 23.456 1.00 86.31 91 GLY A CA 1
ATOM 682 C C . GLY A 1 91 ? 3.785 18.855 22.129 1.00 86.31 91 GLY A C 1
ATOM 683 O O . GLY A 1 91 ? 4.411 18.867 21.073 1.00 86.31 91 GLY A O 1
ATOM 684 N N . GLY A 1 92 ? 2.484 18.569 22.181 1.00 89.06 92 GLY A N 1
ATOM 685 C CA . GLY A 1 92 ? 1.636 18.264 21.031 1.00 89.06 92 GLY A CA 1
ATOM 686 C C . GLY A 1 92 ? 0.779 19.428 20.538 1.00 89.06 92 GLY A C 1
ATOM 687 O O . GLY A 1 92 ? 0.862 20.562 21.011 1.00 89.06 92 GLY A O 1
ATOM 688 N N . ARG A 1 93 ? -0.111 19.123 19.589 1.00 92.94 93 ARG A N 1
ATOM 689 C CA . ARG A 1 93 ? -1.142 20.044 19.086 1.00 92.94 93 ARG A CA 1
ATOM 690 C C . ARG A 1 93 ? -2.522 19.407 19.187 1.00 92.94 93 ARG A C 1
ATOM 692 O O . ARG A 1 93 ? -2.746 18.352 18.599 1.00 92.94 93 ARG A O 1
ATOM 699 N N . ALA A 1 94 ? -3.437 20.066 19.897 1.00 93.31 94 ALA A N 1
ATOM 700 C CA . ALA A 1 94 ? -4.836 19.660 19.999 1.00 93.31 94 ALA A CA 1
ATOM 701 C C . ALA A 1 94 ? -5.694 20.332 18.915 1.00 93.31 94 ALA A C 1
ATOM 703 O O . ALA A 1 94 ? -5.552 21.528 18.657 1.00 93.31 94 ALA A O 1
ATOM 704 N N . PHE A 1 95 ? -6.602 19.576 18.303 1.00 93.62 95 PHE A N 1
ATOM 705 C CA . PHE A 1 95 ? -7.608 20.086 17.372 1.00 93.62 95 PHE A CA 1
ATOM 706 C C . PHE A 1 95 ? -8.898 19.265 17.460 1.00 93.62 95 PHE A C 1
ATOM 708 O O . PHE A 1 95 ? -8.874 18.075 17.774 1.00 93.62 95 PHE A O 1
ATOM 715 N N . ALA A 1 96 ? -10.035 19.904 17.190 1.00 91.06 96 ALA A N 1
ATOM 716 C CA . ALA A 1 96 ? -11.328 19.232 17.197 1.00 91.06 96 ALA A CA 1
ATOM 717 C C . ALA A 1 96 ? -11.491 18.370 15.936 1.00 91.06 96 ALA A C 1
ATOM 719 O O . ALA A 1 96 ? -11.298 18.858 14.821 1.00 91.06 96 ALA A O 1
ATOM 720 N N . LEU A 1 97 ? -11.869 17.104 16.120 1.00 84.75 97 LEU A N 1
ATOM 721 C CA . LEU A 1 97 ? -12.360 16.240 15.041 1.00 84.75 97 LEU A CA 1
ATOM 722 C C . LEU A 1 97 ? -13.852 16.488 14.807 1.00 84.75 97 LEU A C 1
ATOM 724 O O . LEU A 1 97 ? -14.295 16.600 13.667 1.00 84.75 97 LEU A O 1
ATOM 728 N N . ASP A 1 98 ? -14.599 16.614 15.903 1.00 83.00 98 ASP A N 1
ATOM 729 C CA . ASP A 1 98 ? -16.006 16.991 15.930 1.00 83.00 98 ASP A CA 1
ATOM 730 C C . ASP A 1 98 ? -16.254 17.779 17.221 1.00 83.00 98 ASP A C 1
ATOM 732 O O . ASP A 1 98 ? -16.382 17.215 18.310 1.00 83.00 98 ASP A O 1
ATOM 736 N N . ALA A 1 99 ? -16.259 19.108 17.104 1.00 79.62 99 ALA A N 1
ATOM 737 C CA . ALA A 1 99 ? -16.441 19.990 18.251 1.00 79.62 99 ALA A CA 1
ATOM 738 C C . ALA A 1 99 ? -17.847 19.867 18.863 1.00 79.62 99 ALA A C 1
ATOM 740 O O . ALA A 1 99 ? -17.994 20.062 20.066 1.00 79.62 99 ALA A O 1
ATOM 741 N N . GLU A 1 100 ? -18.863 19.525 18.063 1.00 79.62 100 GLU A N 1
ATOM 742 C CA . GLU A 1 100 ? -20.245 19.382 18.537 1.00 79.62 100 GLU A CA 1
ATOM 743 C C . GLU A 1 100 ? -20.413 18.120 19.386 1.00 79.62 100 GLU A C 1
ATOM 745 O O . GLU A 1 100 ? -21.161 18.122 20.361 1.00 79.62 100 GLU A O 1
ATOM 750 N N . ARG A 1 101 ? -19.678 17.054 19.047 1.00 77.50 101 ARG A N 1
ATOM 751 C CA . ARG A 1 101 ? -19.676 15.781 19.788 1.00 77.50 101 ARG A CA 1
ATOM 752 C C . ARG A 1 101 ? -18.573 15.670 20.839 1.00 77.50 101 ARG A C 1
ATOM 754 O O . ARG A 1 101 ? -18.385 14.594 21.403 1.00 77.50 101 ARG A O 1
ATOM 761 N N . GLY A 1 102 ? -17.821 16.744 21.083 1.00 85.44 102 GLY A N 1
ATOM 762 C CA . GLY A 1 102 ? -16.726 16.742 22.053 1.00 85.44 102 GLY A CA 1
ATOM 763 C C . GLY A 1 102 ? -15.616 15.747 21.702 1.00 85.44 102 GLY A C 1
ATOM 764 O O . GLY A 1 102 ? -15.091 15.081 22.588 1.00 85.44 102 GLY A O 1
ATOM 765 N N . GLN A 1 103 ? -15.276 15.607 20.418 1.00 89.06 103 GLN A N 1
ATOM 766 C CA . GLN A 1 103 ? -14.197 14.733 19.952 1.00 89.06 103 GLN A CA 1
ATOM 767 C C . GLN A 1 103 ? -12.979 15.554 19.545 1.00 89.06 103 GLN A C 1
ATOM 769 O O . GLN A 1 103 ? -13.034 16.378 18.625 1.00 89.06 103 GLN A O 1
ATOM 774 N N . TRP A 1 104 ? -11.862 15.292 20.211 1.00 93.94 104 TRP A N 1
ATOM 775 C CA . TRP A 1 104 ? -10.607 16.010 20.038 1.00 93.94 104 TRP A CA 1
ATOM 776 C C . TRP A 1 104 ? -9.469 15.046 19.753 1.00 93.94 104 TRP A C 1
ATOM 778 O O . TRP A 1 104 ? -9.440 13.942 20.286 1.00 93.94 104 TRP A O 1
ATOM 788 N N . ARG A 1 105 ? -8.511 15.487 18.942 1.00 94.44 105 ARG A N 1
ATOM 789 C CA . ARG A 1 105 ? -7.266 14.770 18.679 1.00 94.44 105 ARG A CA 1
ATOM 790 C C . ARG A 1 105 ? -6.084 15.605 19.126 1.00 94.44 105 ARG A C 1
ATOM 792 O O . ARG A 1 105 ? -6.008 16.796 18.827 1.00 94.44 105 ARG A O 1
ATOM 799 N N . VAL A 1 106 ? -5.138 14.957 19.786 1.00 93.06 106 VAL A N 1
ATOM 800 C CA . VAL A 1 106 ? -3.822 15.492 20.116 1.00 93.06 106 VAL A CA 1
ATOM 801 C C . VAL A 1 106 ? -2.804 14.795 19.226 1.00 93.06 106 VAL A C 1
ATOM 803 O O . VAL A 1 106 ? -2.555 13.603 19.380 1.00 93.06 106 VAL A O 1
ATOM 806 N N . ALA A 1 107 ? -2.223 15.527 18.279 1.00 90.62 107 ALA A N 1
ATOM 807 C CA . ALA A 1 107 ? -1.090 15.039 17.502 1.00 90.62 107 ALA A CA 1
ATOM 808 C C . ALA A 1 107 ? 0.203 15.251 18.295 1.00 90.62 107 ALA A C 1
ATOM 810 O O . ALA A 1 107 ? 0.453 16.356 18.791 1.00 90.62 107 ALA A O 1
ATOM 811 N N . LEU A 1 108 ? 1.013 14.200 18.399 1.00 85.69 108 LEU A N 1
ATOM 812 C CA . LEU A 1 108 ? 2.259 14.178 19.156 1.00 85.69 108 LEU A CA 1
ATOM 813 C C . LEU A 1 108 ? 3.445 13.921 18.225 1.00 85.69 108 LEU A C 1
ATOM 815 O O . LEU A 1 108 ? 3.357 13.133 17.287 1.00 85.69 108 LEU A O 1
ATOM 819 N N . GLU A 1 109 ? 4.579 14.548 18.527 1.00 76.31 109 GLU A N 1
ATOM 820 C CA . GLU A 1 109 ? 5.870 14.265 17.885 1.00 76.31 109 GLU A CA 1
ATOM 821 C C . GLU A 1 109 ? 6.691 13.293 18.753 1.00 76.31 109 GLU A C 1
ATOM 823 O O . GLU A 1 109 ? 7.878 13.490 18.999 1.00 76.31 109 GLU A O 1
ATOM 828 N N . MET A 1 110 ? 6.031 12.253 19.274 1.00 72.88 110 MET A N 1
ATOM 829 C CA . MET A 1 110 ? 6.670 11.185 20.045 1.00 72.88 110 MET A CA 1
ATOM 830 C C . MET A 1 110 ? 6.963 9.970 19.158 1.00 72.88 110 MET A C 1
ATOM 832 O O . MET A 1 110 ? 6.307 9.738 18.145 1.00 72.88 110 MET A O 1
ATOM 836 N N . ASP A 1 111 ? 7.946 9.167 19.570 1.00 67.94 111 ASP A N 1
ATOM 837 C CA . ASP A 1 111 ? 8.491 8.072 18.755 1.00 67.94 111 ASP A CA 1
ATOM 838 C C . ASP A 1 111 ? 7.499 6.904 18.567 1.00 67.94 111 ASP A C 1
ATOM 840 O O . ASP A 1 111 ? 7.501 6.223 17.543 1.00 67.94 111 ASP A O 1
ATOM 844 N N . VAL A 1 112 ? 6.611 6.680 19.547 1.00 72.44 112 VAL A N 1
ATOM 845 C CA . VAL A 1 112 ? 5.654 5.557 19.524 1.00 72.44 112 VAL A CA 1
ATOM 846 C C . VAL A 1 112 ? 4.200 6.014 19.511 1.00 72.44 112 VAL A C 1
ATOM 848 O O . VAL A 1 112 ? 3.469 5.626 18.600 1.00 72.44 112 VAL A O 1
ATOM 851 N N . VAL A 1 113 ? 3.765 6.821 20.482 1.00 80.06 113 VAL A N 1
ATOM 852 C CA . VAL A 1 113 ? 2.388 7.336 20.494 1.00 80.06 113 VAL A CA 1
ATOM 853 C C . VAL A 1 113 ? 2.312 8.557 19.585 1.00 80.06 113 VAL A C 1
ATOM 855 O O . VAL A 1 113 ? 2.836 9.615 19.917 1.00 80.06 113 VAL A O 1
ATOM 858 N N . LYS A 1 114 ? 1.671 8.409 18.428 1.00 83.81 114 LYS A N 1
ATOM 859 C CA . LYS A 1 114 ? 1.574 9.460 17.406 1.00 83.81 114 LYS A CA 1
ATOM 860 C C . LYS A 1 114 ? 0.358 10.348 17.605 1.00 83.81 114 LYS A C 1
ATOM 862 O O . LYS A 1 114 ? 0.399 11.537 17.287 1.00 83.81 114 LYS A O 1
ATOM 867 N N . SER A 1 115 ? -0.729 9.777 18.113 1.00 90.69 115 SER A N 1
ATOM 868 C CA . SER A 1 115 ? -1.942 10.534 18.375 1.00 90.69 115 SER A CA 1
ATOM 869 C C . SER A 1 115 ? -2.700 10.034 19.599 1.00 90.69 115 SER A C 1
ATOM 871 O O . SER A 1 115 ? -2.610 8.866 19.984 1.00 90.69 115 SER A O 1
ATOM 873 N N . ILE A 1 116 ? -3.415 10.955 20.237 1.00 92.00 116 ILE A N 1
ATOM 874 C CA . ILE A 1 116 ? -4.337 10.661 21.328 1.00 92.00 116 ILE A CA 1
ATOM 875 C C . ILE A 1 116 ? -5.692 11.253 20.966 1.00 92.00 116 ILE A C 1
ATOM 877 O O . ILE A 1 116 ? -5.802 12.470 20.812 1.00 92.00 116 ILE A O 1
ATOM 881 N N . ASP A 1 117 ? -6.713 10.412 20.868 1.00 93.38 117 ASP A N 1
ATOM 882 C CA . ASP A 1 117 ? -8.092 10.852 20.706 1.00 93.38 117 ASP A CA 1
ATOM 883 C C . ASP A 1 117 ? -8.767 10.928 22.070 1.00 93.38 117 ASP A C 1
ATOM 885 O O . ASP A 1 117 ? -8.647 10.026 22.896 1.00 93.38 117 ASP A O 1
ATOM 889 N N . VAL A 1 118 ? -9.478 12.021 22.318 1.00 92.94 118 VAL A N 1
ATOM 890 C CA . VAL A 1 118 ? -10.221 12.256 23.552 1.00 92.94 118 VAL A CA 1
ATOM 891 C C . VAL A 1 118 ? -11.671 12.532 23.186 1.00 92.94 118 VAL A C 1
ATOM 893 O O . VAL A 1 118 ? -11.980 13.514 22.508 1.00 92.94 118 VAL A O 1
ATOM 896 N N . GLY A 1 119 ? -12.556 11.645 23.626 1.00 91.69 119 GLY A N 1
ATOM 897 C CA . GLY A 1 119 ? -14.000 11.787 23.503 1.00 91.69 119 GLY A CA 1
ATOM 898 C C . GLY A 1 119 ? -14.664 12.000 24.858 1.00 91.69 119 GLY A C 1
ATOM 899 O O . GLY A 1 119 ? -14.131 11.621 25.901 1.00 91.69 119 GLY A O 1
ATOM 900 N N . GLN A 1 120 ? -15.861 12.571 24.843 1.00 89.44 120 GLN A N 1
ATOM 901 C CA . GLN A 1 120 ? -16.680 12.724 26.039 1.00 89.44 120 GLN A CA 1
ATOM 902 C C . GLN A 1 120 ? -17.729 11.608 26.135 1.00 89.44 120 GLN A C 1
ATOM 904 O O . GLN A 1 120 ? -18.355 11.235 25.141 1.00 89.44 120 GLN A O 1
ATOM 909 N N . VAL A 1 121 ? -17.936 11.067 27.337 1.00 85.62 121 VAL A N 1
ATOM 910 C CA . VAL A 1 121 ? -19.032 10.128 27.602 1.00 85.62 121 VAL A CA 1
ATOM 911 C C . VAL A 1 121 ? -20.356 10.892 27.533 1.00 85.62 121 VAL A C 1
ATOM 913 O O . VAL A 1 121 ? -20.578 11.815 28.308 1.00 85.62 121 VAL A O 1
ATOM 916 N N . GLU A 1 122 ? -21.269 10.483 26.649 1.00 75.25 122 GLU A N 1
ATOM 917 C CA . GLU A 1 122 ? -22.611 11.087 26.595 1.00 75.25 122 GLU A CA 1
ATOM 918 C C . GLU A 1 122 ? -23.488 10.700 27.796 1.00 75.25 122 GLU A C 1
ATOM 920 O O . GLU A 1 122 ? -24.218 11.531 28.326 1.00 75.25 122 GLU A O 1
ATOM 925 N N . SER A 1 123 ? -23.469 9.424 28.200 1.00 80.75 123 SER A N 1
ATOM 926 C CA . SER A 1 123 ? -24.313 8.913 29.294 1.00 80.75 123 SER A CA 1
ATOM 927 C C . SER A 1 123 ? -23.555 7.976 30.224 1.00 80.75 123 SER A C 1
ATOM 929 O O . SER A 1 123 ? -23.437 8.250 31.413 1.00 80.75 123 SER A O 1
ATOM 931 N N . SER A 1 124 ? -23.010 6.886 29.690 1.00 90.19 124 SER A N 1
ATOM 932 C CA . SER A 1 124 ? -22.133 5.982 30.428 1.00 90.19 124 SER A CA 1
ATOM 933 C C . SER A 1 124 ? -21.113 5.331 29.496 1.00 90.19 124 SER A C 1
ATOM 935 O O . SER A 1 124 ? -21.301 5.306 28.272 1.00 90.19 124 SER A O 1
ATOM 937 N N . ILE A 1 125 ? -20.039 4.782 30.065 1.00 91.31 125 ILE A N 1
ATOM 938 C CA . ILE A 1 125 ? -19.045 4.034 29.289 1.00 91.31 125 ILE A CA 1
ATOM 939 C C . ILE A 1 125 ? -19.683 2.810 28.619 1.00 91.31 125 ILE A C 1
ATOM 941 O O . ILE A 1 125 ? -19.406 2.512 27.463 1.00 91.31 125 ILE A O 1
ATOM 945 N N . GLU A 1 126 ? -20.628 2.147 29.283 1.00 92.00 126 GLU A N 1
ATOM 946 C CA . GLU A 1 126 ? -21.348 0.993 28.744 1.00 92.00 126 GLU A CA 1
ATOM 947 C C . GLU A 1 126 ? -22.181 1.354 27.509 1.00 92.00 126 GLU A C 1
ATOM 949 O O . GLU A 1 126 ? -22.259 0.563 26.565 1.00 92.00 126 GLU A O 1
ATOM 954 N N . ALA A 1 127 ? -22.798 2.539 27.495 1.00 90.62 127 ALA A N 1
ATOM 955 C CA . ALA A 1 127 ? -23.534 3.035 26.339 1.00 90.62 127 ALA A CA 1
ATOM 956 C C . ALA A 1 127 ? -22.596 3.359 25.164 1.00 90.62 127 ALA A C 1
ATOM 958 O O . ALA A 1 127 ? -22.928 3.037 24.021 1.00 90.62 127 ALA A O 1
ATOM 959 N N . ASP A 1 128 ? -21.412 3.923 25.436 1.00 91.00 128 ASP A N 1
ATOM 960 C CA . ASP A 1 128 ? -20.382 4.147 24.415 1.00 91.00 128 ASP A CA 1
ATOM 961 C C . ASP A 1 128 ? -19.928 2.826 23.781 1.00 91.00 128 ASP A C 1
ATOM 963 O O . ASP A 1 128 ? -20.012 2.660 22.561 1.00 91.00 128 ASP A O 1
ATOM 967 N N . LEU A 1 129 ? -19.550 1.842 24.607 1.00 93.38 129 LEU A N 1
ATOM 968 C CA . LEU A 1 129 ? -19.072 0.539 24.139 1.00 93.38 129 LEU A CA 1
ATOM 969 C C . LEU A 1 129 ? -20.101 -0.180 23.253 1.00 93.38 129 LEU A C 1
ATOM 971 O O . LEU A 1 129 ? -19.734 -0.794 22.252 1.00 93.38 129 LEU A O 1
ATOM 975 N N . ARG A 1 130 ? -21.402 -0.054 23.549 1.00 93.62 130 ARG A N 1
ATOM 976 C CA . ARG A 1 130 ? -22.479 -0.670 22.749 1.00 93.62 130 ARG A CA 1
ATOM 977 C C . ARG A 1 130 ? -22.651 -0.074 21.350 1.00 93.62 130 ARG A C 1
ATOM 979 O O . ARG A 1 130 ? -23.231 -0.745 20.494 1.00 93.62 130 ARG A O 1
ATOM 986 N N . ARG A 1 131 ? -22.165 1.147 21.099 1.00 91.69 131 ARG A N 1
ATOM 987 C CA . ARG A 1 131 ? -22.245 1.842 19.794 1.00 91.69 131 ARG A CA 1
ATOM 988 C C . ARG A 1 131 ? -21.014 1.640 18.913 1.00 91.69 131 ARG A C 1
ATOM 990 O O . ARG A 1 131 ? -20.986 2.115 17.770 1.00 91.69 131 ARG A O 1
ATOM 997 N N . ARG A 1 132 ? -19.990 0.963 19.436 1.00 93.12 132 ARG A N 1
ATOM 998 C CA . ARG A 1 132 ? -18.747 0.669 18.716 1.00 93.12 132 ARG A CA 1
ATOM 999 C C . ARG A 1 132 ? -18.954 -0.392 17.642 1.00 93.12 132 ARG A C 1
ATOM 1001 O O . ARG A 1 132 ? -19.987 -1.056 17.572 1.00 93.12 132 ARG A O 1
ATOM 1008 N N . ASP A 1 133 ? -17.982 -0.486 16.749 1.00 95.31 133 ASP A N 1
ATOM 1009 C CA . ASP A 1 133 ? -18.065 -1.310 15.550 1.00 95.31 133 ASP A CA 1
ATOM 1010 C C . ASP A 1 133 ? -17.972 -2.811 15.866 1.00 95.31 133 ASP A C 1
ATOM 1012 O O . ASP A 1 133 ? -18.923 -3.559 15.621 1.00 95.31 133 ASP A O 1
ATOM 1016 N N . PHE A 1 134 ? -16.864 -3.238 16.471 1.00 98.00 134 PHE A N 1
ATOM 1017 C CA . PHE A 1 134 ? -16.542 -4.643 16.714 1.00 98.00 134 PHE A CA 1
ATOM 1018 C C . PHE A 1 134 ? -16.252 -4.918 18.186 1.00 98.00 134 PHE A C 1
ATOM 1020 O O . PHE A 1 134 ? -15.707 -4.063 18.883 1.00 98.00 134 PHE A O 1
ATOM 1027 N N . THR A 1 135 ? -16.573 -6.130 18.644 1.00 97.88 135 THR A N 1
ATOM 1028 C CA . THR A 1 135 ? -16.394 -6.589 20.036 1.00 97.88 135 THR A CA 1
ATOM 1029 C C . THR A 1 135 ? -14.972 -6.344 20.536 1.00 97.88 135 THR A C 1
ATOM 1031 O O . THR A 1 135 ? -14.768 -5.783 21.609 1.00 97.88 135 THR A O 1
ATOM 1034 N N . VAL A 1 136 ? -13.983 -6.651 19.697 1.00 96.69 136 VAL A N 1
ATOM 1035 C CA . VAL A 1 136 ? -12.550 -6.486 19.978 1.00 96.69 136 VAL A CA 1
ATOM 1036 C C . VAL A 1 136 ? -12.119 -5.027 20.156 1.00 96.69 136 VAL A C 1
ATOM 1038 O O . VAL A 1 136 ? -11.055 -4.787 20.705 1.00 96.69 136 VAL A O 1
ATOM 1041 N N . ASN A 1 137 ? -12.924 -4.055 19.718 1.00 96.06 137 ASN A N 1
ATOM 1042 C CA . ASN A 1 137 ? -12.713 -2.622 19.956 1.00 96.06 137 ASN A CA 1
ATOM 1043 C C . ASN A 1 137 ? -13.746 -2.042 20.940 1.00 96.06 137 ASN A C 1
ATOM 1045 O O . ASN A 1 137 ? -13.725 -0.845 21.217 1.00 96.06 137 ASN A O 1
ATOM 1049 N N . ALA A 1 138 ? -14.670 -2.858 21.448 1.00 96.06 138 ALA A N 1
ATOM 1050 C CA . ALA A 1 138 ? -15.754 -2.461 22.339 1.00 96.06 138 ALA A CA 1
ATOM 1051 C C . ALA A 1 138 ? -15.421 -2.778 23.802 1.00 96.06 138 ALA A C 1
ATOM 1053 O O . ALA A 1 138 ? -16.241 -3.320 24.541 1.00 96.06 138 ALA A O 1
ATOM 1054 N N . MET A 1 139 ? -14.204 -2.414 24.206 1.00 96.25 139 MET A N 1
ATOM 1055 C CA . MET A 1 139 ? -13.695 -2.587 25.562 1.00 96.25 139 MET A CA 1
ATOM 1056 C C . MET A 1 139 ? -13.100 -1.283 26.085 1.00 96.25 139 MET A C 1
ATOM 1058 O O . MET A 1 139 ? -12.645 -0.440 25.304 1.00 96.25 139 MET A O 1
ATOM 1062 N N . ALA A 1 140 ? -13.084 -1.146 27.407 1.00 96.25 140 ALA A N 1
ATOM 1063 C CA . ALA A 1 140 ? -12.503 -0.008 28.104 1.00 96.25 140 ALA A CA 1
ATOM 1064 C C . ALA A 1 140 ? -11.775 -0.447 29.378 1.00 96.25 140 ALA A C 1
ATOM 1066 O O . ALA A 1 140 ? -12.162 -1.427 29.998 1.00 96.25 140 ALA A O 1
ATOM 1067 N N . ALA A 1 141 ? -10.755 0.291 29.800 1.00 95.88 141 ALA A N 1
ATOM 1068 C CA . ALA A 1 141 ? -10.100 0.133 31.092 1.00 95.88 141 ALA A CA 1
ATOM 1069 C C . ALA A 1 141 ? -10.104 1.490 31.817 1.00 95.88 141 ALA A C 1
ATOM 1071 O O . ALA A 1 141 ? -9.664 2.482 31.226 1.00 95.88 141 ALA A O 1
ATOM 1072 N N . PRO A 1 142 ? -10.615 1.575 33.058 1.00 95.25 142 PRO A N 1
ATOM 1073 C CA . PRO A 1 142 ? -10.638 2.828 33.804 1.00 95.25 142 PRO A CA 1
ATOM 1074 C C . PRO A 1 142 ? -9.215 3.289 34.133 1.00 95.25 142 PRO A C 1
ATOM 1076 O O . PRO A 1 142 ? -8.338 2.475 34.426 1.00 95.25 142 PRO A O 1
ATOM 1079 N N . VAL A 1 143 ? -8.993 4.602 34.076 1.00 94.75 143 VAL A N 1
ATOM 1080 C CA . VAL A 1 143 ? -7.737 5.235 34.488 1.00 94.75 143 VAL A CA 1
ATOM 1081 C C . VAL A 1 143 ? -7.814 5.548 35.980 1.00 94.75 143 VAL A C 1
ATOM 1083 O O . VAL A 1 143 ? -8.546 6.448 36.412 1.00 94.75 143 VAL A O 1
ATOM 1086 N N . GLU A 1 144 ? -7.050 4.791 36.758 1.00 93.50 144 GLU A N 1
ATOM 1087 C CA . GLU A 1 144 ? -7.026 4.857 38.215 1.00 93.50 144 GLU A CA 1
ATOM 1088 C C . GLU A 1 144 ? -6.274 6.094 38.726 1.00 93.50 144 GLU A C 1
ATOM 1090 O O . GLU A 1 144 ? -5.494 6.730 38.012 1.00 93.50 144 GLU A O 1
ATOM 1095 N N . ILE A 1 145 ? -6.496 6.440 39.997 1.00 88.31 145 ILE A N 1
ATOM 1096 C CA . ILE A 1 145 ? -5.897 7.623 40.646 1.00 88.31 145 ILE A CA 1
ATOM 1097 C C . ILE A 1 145 ? -4.362 7.551 40.667 1.00 88.31 145 ILE A C 1
ATOM 1099 O O . ILE A 1 145 ? -3.694 8.576 40.559 1.00 88.31 145 ILE A O 1
ATOM 1103 N N . ASP A 1 146 ? -3.794 6.351 40.771 1.00 89.31 146 ASP A N 1
ATOM 1104 C CA . ASP A 1 146 ? -2.346 6.112 40.743 1.00 89.31 146 ASP A CA 1
ATOM 1105 C C . ASP A 1 146 ? -1.762 6.049 39.316 1.00 89.31 146 ASP A C 1
ATOM 1107 O O . ASP A 1 146 ? -0.607 5.655 39.129 1.00 89.31 146 ASP A O 1
ATOM 1111 N N . ALA A 1 147 ? -2.547 6.467 38.314 1.00 89.19 147 ALA A N 1
ATOM 1112 C CA . ALA A 1 147 ? -2.217 6.430 36.893 1.00 89.19 147 ALA A CA 1
ATOM 1113 C C . ALA A 1 147 ? -1.876 5.024 36.381 1.00 89.19 147 ALA A C 1
ATOM 1115 O O . ALA A 1 147 ? -0.994 4.843 35.536 1.00 89.19 147 ALA A O 1
ATOM 1116 N N . THR A 1 148 ? -2.589 4.026 36.898 1.00 91.38 148 THR A N 1
ATOM 1117 C CA . THR A 1 148 ? -2.636 2.672 36.347 1.00 91.38 148 THR A CA 1
ATOM 1118 C C . THR A 1 148 ? -3.960 2.427 35.620 1.00 91.38 148 THR A C 1
ATOM 1120 O O . THR A 1 148 ? -4.869 3.258 35.651 1.00 91.38 148 THR A O 1
ATOM 1123 N N . LEU A 1 149 ? -4.055 1.300 34.911 1.00 92.88 149 LEU A N 1
ATOM 1124 C CA . LEU A 1 149 ? -5.303 0.850 34.301 1.00 92.88 149 LEU A CA 1
ATOM 1125 C C . LEU A 1 149 ? -5.965 -0.191 35.202 1.00 92.88 149 LEU A C 1
ATOM 1127 O O . LEU A 1 149 ? -5.333 -1.179 35.594 1.00 92.88 149 LEU A O 1
ATOM 1131 N N . GLY A 1 150 ? -7.239 0.035 35.511 1.00 92.56 150 GLY A N 1
ATOM 1132 C CA . GLY A 1 150 ? -8.056 -0.901 36.269 1.00 92.56 150 GLY A CA 1
ATOM 1133 C C . GLY A 1 150 ? -8.472 -2.126 35.451 1.00 92.56 150 GLY A C 1
ATOM 1134 O O . GLY A 1 150 ? -7.894 -2.454 34.412 1.00 92.56 150 GLY A O 1
ATOM 1135 N N . GLU A 1 151 ? -9.477 -2.843 35.949 1.00 93.31 151 GLU A N 1
ATOM 1136 C CA . GLU A 1 151 ? -9.999 -4.043 35.287 1.00 93.31 151 GLU A CA 1
ATOM 1137 C C . GLU A 1 151 ? -10.691 -3.693 33.962 1.00 93.31 151 GLU A C 1
ATOM 1139 O O . GLU A 1 151 ? -11.459 -2.732 33.880 1.00 93.31 151 GLU A O 1
ATOM 1144 N N . VAL A 1 152 ? -10.422 -4.486 32.920 1.00 95.44 152 VAL A N 1
ATOM 1145 C CA . VAL A 1 152 ? -11.042 -4.295 31.606 1.00 95.44 152 VAL A CA 1
ATOM 1146 C C . VAL A 1 152 ? -12.550 -4.549 31.677 1.00 95.44 152 VAL A C 1
ATOM 1148 O O . VAL A 1 152 ? -13.013 -5.631 32.035 1.00 95.44 152 VAL A O 1
ATOM 1151 N N . ILE A 1 153 ? -13.314 -3.548 31.255 1.00 95.31 153 ILE A N 1
ATOM 1152 C CA . ILE A 1 153 ? -14.749 -3.592 31.010 1.00 95.31 153 ILE A CA 1
ATOM 1153 C C . ILE A 1 153 ? -14.966 -4.131 29.593 1.00 95.31 153 ILE A C 1
ATOM 1155 O O . ILE A 1 153 ? -14.679 -3.452 28.605 1.00 95.31 153 ILE A O 1
ATOM 1159 N N . ASP A 1 154 ? -15.501 -5.346 29.500 1.00 95.44 154 ASP A N 1
ATOM 1160 C CA . ASP A 1 154 ? -15.834 -6.017 28.243 1.00 95.44 154 ASP A CA 1
ATOM 1161 C C . ASP A 1 154 ? -17.279 -6.532 28.283 1.00 95.44 154 ASP A C 1
ATOM 1163 O O . ASP A 1 154 ? -17.581 -7.574 28.861 1.00 95.44 154 ASP A O 1
ATOM 1167 N N . LEU A 1 155 ? -18.193 -5.772 27.679 1.00 93.12 155 LEU A N 1
ATOM 1168 C CA . LEU A 1 155 ? -19.621 -6.113 27.635 1.00 93.12 155 LEU A CA 1
ATOM 1169 C C . LEU A 1 155 ? -20.001 -6.973 26.428 1.00 93.12 155 LEU A C 1
ATOM 1171 O O . LEU A 1 155 ? -21.119 -7.488 26.375 1.00 93.12 155 LEU A O 1
ATOM 1175 N N . ALA A 1 156 ? -19.119 -7.045 25.431 1.00 93.31 156 ALA A N 1
ATOM 1176 C CA . ALA A 1 156 ? -19.416 -7.590 24.113 1.00 93.31 156 ALA A CA 1
ATOM 1177 C C . ALA A 1 156 ? -18.673 -8.909 23.831 1.00 93.31 156 ALA A C 1
ATOM 1179 O O . ALA A 1 156 ? -18.936 -9.539 22.809 1.00 93.31 156 ALA A O 1
ATOM 1180 N N . GLY A 1 157 ? -17.781 -9.337 24.729 1.00 94.81 157 GLY A N 1
ATOM 1181 C CA . GLY A 1 157 ? -16.976 -10.551 24.583 1.00 94.81 157 GLY A CA 1
ATOM 1182 C C . GLY A 1 157 ? -15.729 -10.352 23.717 1.00 94.81 157 GLY A C 1
ATOM 1183 O O . GLY A 1 157 ? -15.261 -11.299 23.086 1.00 94.81 157 GLY A O 1
ATOM 1184 N N . GLY A 1 158 ? -15.195 -9.130 23.664 1.00 95.88 158 GLY A N 1
ATOM 1185 C CA . GLY A 1 158 ? -14.013 -8.776 22.882 1.00 95.88 158 GLY A CA 1
ATOM 1186 C C . GLY A 1 158 ? -12.755 -9.553 23.271 1.00 95.88 158 GLY A C 1
ATOM 1187 O O . GLY A 1 158 ? -11.996 -9.938 22.385 1.00 95.88 158 GLY A O 1
ATOM 1188 N N . GLN A 1 159 ? -12.540 -9.849 24.558 1.00 95.56 159 GLN A N 1
ATOM 1189 C CA . GLN A 1 159 ? -11.388 -10.642 25.013 1.00 95.56 159 GLN A CA 1
ATOM 1190 C C . GLN A 1 159 ? -11.430 -12.074 24.461 1.00 95.56 159 GLN A C 1
ATOM 1192 O O . GLN A 1 159 ? -10.429 -12.566 23.940 1.00 95.56 159 GLN A O 1
ATOM 1197 N N . ALA A 1 160 ? -12.601 -12.716 24.510 1.00 95.50 160 ALA A N 1
ATOM 1198 C CA . ALA A 1 160 ? -12.793 -14.059 23.968 1.00 95.50 160 ALA A CA 1
ATOM 1199 C C . ALA A 1 160 ? -12.617 -14.083 22.440 1.00 95.50 160 ALA A C 1
ATOM 1201 O O . ALA A 1 160 ? -12.008 -15.003 21.894 1.00 95.50 160 ALA A O 1
ATOM 1202 N N . ASP A 1 161 ? -13.100 -13.051 21.744 1.00 97.25 161 ASP A N 1
ATOM 1203 C CA . ASP A 1 161 ? -12.922 -12.915 20.297 1.00 97.25 161 ASP A CA 1
ATOM 1204 C C . ASP A 1 161 ? -11.455 -12.642 19.909 1.00 97.25 161 ASP A C 1
ATOM 1206 O O . ASP A 1 161 ? -10.986 -13.167 18.898 1.00 97.25 161 ASP A O 1
ATOM 1210 N N . ILE A 1 162 ? -10.685 -11.909 20.728 1.00 94.88 162 ILE A N 1
ATOM 1211 C CA . ILE A 1 162 ? -9.231 -11.753 20.542 1.00 94.88 162 ILE A CA 1
ATOM 1212 C C . ILE A 1 162 ? -8.520 -13.104 20.651 1.00 94.88 162 ILE A C 1
ATOM 1214 O O . ILE A 1 162 ? -7.700 -13.429 19.788 1.00 94.88 162 ILE A O 1
ATOM 1218 N N . GLU A 1 163 ? -8.835 -13.894 21.680 1.00 94.12 163 GLU A N 1
ATOM 1219 C CA . GLU A 1 163 ? -8.256 -15.228 21.877 1.00 94.12 163 GLU A CA 1
ATOM 1220 C C . GLU A 1 163 ? -8.617 -16.171 20.718 1.00 94.12 163 GLU A C 1
ATOM 1222 O O . GLU A 1 163 ? -7.755 -16.874 20.182 1.00 94.12 163 GLU A O 1
ATOM 1227 N N . ALA A 1 164 ? -9.869 -16.119 20.257 1.00 95.00 164 ALA A N 1
ATOM 1228 C CA . ALA A 1 164 ? -10.358 -16.901 19.126 1.00 95.00 164 ALA A CA 1
ATOM 1229 C C . ALA A 1 164 ? -9.892 -16.382 17.750 1.00 95.00 164 ALA A C 1
ATOM 1231 O O . ALA A 1 164 ? -10.103 -17.070 16.748 1.00 95.00 164 ALA A O 1
ATOM 1232 N N . ARG A 1 165 ? -9.263 -15.197 17.689 1.00 96.06 165 ARG A N 1
ATOM 1233 C CA . ARG A 1 165 ? -8.917 -14.465 16.455 1.00 96.06 165 ARG A CA 1
ATOM 1234 C C . ARG A 1 165 ? -10.121 -14.240 15.539 1.00 96.06 165 ARG A C 1
ATOM 1236 O O . ARG A 1 165 ? -10.043 -14.446 14.327 1.00 96.06 165 ARG A O 1
ATOM 1243 N N . LEU A 1 166 ? -11.234 -13.826 16.133 1.00 97.12 166 LEU A N 1
ATOM 1244 C CA . LEU A 1 166 ? -12.488 -13.547 15.449 1.00 97.12 166 LEU A CA 1
ATOM 1245 C C . LEU A 1 166 ? -12.786 -12.049 15.453 1.00 97.12 166 LEU A C 1
ATOM 1247 O O . LEU A 1 166 ? -12.630 -11.366 16.462 1.00 97.12 166 LEU A O 1
ATOM 1251 N N . LEU A 1 167 ? -13.254 -11.537 14.319 1.00 97.94 167 LEU A N 1
ATOM 1252 C CA . LEU A 1 167 ? -13.822 -10.204 14.210 1.00 97.94 167 LEU A CA 1
ATOM 1253 C C . LEU A 1 167 ? -15.348 -10.314 14.170 1.00 97.94 167 LEU A C 1
ATOM 1255 O O . LEU A 1 167 ? -15.917 -10.827 13.203 1.00 97.94 167 LEU A O 1
ATOM 1259 N N . ARG A 1 168 ? -15.997 -9.817 15.224 1.00 98.19 168 ARG A N 1
ATOM 1260 C CA . ARG A 1 168 ? -17.450 -9.870 15.409 1.00 98.19 168 ARG A CA 1
ATOM 1261 C C . ARG A 1 168 ? -18.018 -8.470 15.605 1.00 98.19 168 ARG A C 1
ATOM 1263 O O . ARG A 1 168 ? -17.451 -7.679 16.359 1.00 98.19 168 ARG A O 1
ATOM 1270 N N . MET A 1 169 ? -19.121 -8.143 14.931 1.00 97.81 169 MET A N 1
ATOM 1271 C CA . MET A 1 169 ? -19.818 -6.869 15.151 1.00 97.81 169 MET A CA 1
ATOM 1272 C C . MET A 1 169 ? -20.467 -6.824 16.538 1.00 97.81 169 MET A C 1
ATOM 1274 O O . MET A 1 169 ? -20.949 -7.841 17.031 1.00 97.81 169 MET A O 1
ATOM 1278 N N . VAL A 1 170 ? -20.536 -5.638 17.149 1.00 96.94 170 VAL A N 1
ATOM 1279 C CA . VAL A 1 170 ? -21.287 -5.456 18.405 1.00 96.94 170 VAL A CA 1
ATOM 1280 C C . VAL A 1 170 ? -22.792 -5.568 18.148 1.00 96.94 170 VAL A C 1
ATOM 1282 O O . VAL A 1 170 ? -23.485 -6.318 18.826 1.00 96.94 170 VAL A O 1
ATOM 1285 N N . ASN A 1 171 ? -23.291 -4.824 17.155 1.00 94.81 171 ASN A N 1
ATOM 1286 C CA . ASN A 1 171 ? -24.684 -4.823 16.708 1.00 94.81 171 ASN A CA 1
ATOM 1287 C C . ASN A 1 171 ? -24.755 -4.481 15.214 1.00 94.81 171 ASN A C 1
ATOM 1289 O O . ASN A 1 171 ? -23.975 -3.668 14.722 1.00 94.81 171 ASN A O 1
ATOM 1293 N N . GLU A 1 172 ? -25.742 -5.016 14.494 1.00 96.94 172 GLU A N 1
ATOM 1294 C CA . GLU A 1 172 ? -25.920 -4.708 13.065 1.00 96.94 172 GLU A CA 1
ATOM 1295 C C . GLU A 1 172 ? -26.321 -3.240 12.819 1.00 96.94 172 GLU A C 1
ATOM 1297 O O . GLU A 1 172 ? -25.892 -2.635 11.835 1.00 96.94 172 GLU A O 1
ATOM 1302 N N . SER A 1 173 ? -27.079 -2.620 13.735 1.00 96.31 173 SER A N 1
ATOM 1303 C CA . SER A 1 173 ? -27.448 -1.195 13.650 1.00 96.31 173 SER A CA 1
ATOM 1304 C C . SER A 1 173 ? -26.229 -0.279 13.570 1.00 96.31 173 SER A C 1
ATOM 1306 O O . SER A 1 173 ? -26.258 0.706 12.839 1.00 96.31 173 SER A O 1
ATOM 1308 N N . ASN A 1 174 ? -25.144 -0.650 14.251 1.00 95.19 174 ASN A N 1
ATOM 1309 C CA . ASN A 1 174 ? -23.901 0.109 14.291 1.00 95.19 174 ASN A CA 1
ATOM 1310 C C . ASN A 1 174 ? -23.232 0.158 12.910 1.00 95.19 174 ASN A C 1
ATOM 1312 O O . ASN A 1 174 ? -22.632 1.175 12.574 1.00 95.19 174 ASN A O 1
ATOM 1316 N N . LEU A 1 175 ? -23.336 -0.910 12.111 1.00 95.38 175 LEU A N 1
ATOM 1317 C CA . LEU A 1 175 ? -22.835 -0.933 10.732 1.00 95.38 175 LEU A CA 1
ATOM 1318 C C . LEU A 1 175 ? -23.734 -0.126 9.793 1.00 95.38 175 LEU A C 1
ATOM 1320 O O . LEU A 1 175 ? -23.240 0.530 8.886 1.00 95.38 175 LEU A O 1
ATOM 1324 N N . ARG A 1 176 ? -25.050 -0.149 10.021 1.00 94.12 176 ARG A N 1
ATOM 1325 C CA . ARG A 1 176 ? -26.015 0.628 9.233 1.00 94.12 176 ARG A CA 1
ATOM 1326 C C . ARG A 1 176 ? -25.866 2.139 9.449 1.00 94.12 176 ARG A C 1
ATOM 1328 O O . ARG A 1 176 ? -26.029 2.901 8.505 1.00 94.12 176 ARG A O 1
ATOM 1335 N N . GLU A 1 177 ? -25.602 2.567 10.682 1.00 92.94 177 GLU A N 1
ATOM 1336 C CA . GLU A 1 177 ? -25.453 3.985 11.044 1.00 92.94 177 GLU A CA 1
ATOM 1337 C C . GLU A 1 177 ? -24.135 4.597 10.549 1.00 92.94 177 GLU A C 1
ATOM 1339 O O . GLU A 1 177 ? -24.113 5.767 10.174 1.00 92.94 177 GLU A O 1
ATOM 1344 N N . ASP A 1 178 ? -23.053 3.812 10.503 1.00 94.19 178 ASP A N 1
ATOM 1345 C CA . ASP A 1 178 ? -21.780 4.206 9.886 1.00 94.19 178 ASP A CA 1
ATOM 1346 C C . ASP A 1 178 ? -21.296 3.097 8.934 1.00 94.19 178 ASP A C 1
ATOM 1348 O O . ASP A 1 178 ? -20.515 2.225 9.339 1.00 94.19 178 ASP A O 1
ATOM 1352 N N . PRO A 1 179 ? -21.748 3.115 7.663 1.00 94.69 179 PRO A N 1
ATOM 1353 C CA . PRO A 1 179 ? -21.425 2.083 6.681 1.00 94.69 179 PRO A CA 1
ATOM 1354 C C . PRO A 1 179 ? -19.933 1.893 6.417 1.00 94.69 179 PRO A C 1
ATOM 1356 O O . PRO A 1 179 ? -19.531 0.801 6.018 1.00 94.69 179 PRO A O 1
ATOM 1359 N N . LEU A 1 180 ? -19.084 2.893 6.690 1.00 96.25 180 LEU A N 1
ATOM 1360 C CA . LEU A 1 180 ? -17.629 2.746 6.577 1.00 96.25 180 LEU A CA 1
ATOM 1361 C C . LEU A 1 180 ? -17.097 1.597 7.447 1.00 96.25 180 LEU A C 1
ATOM 1363 O O . LEU A 1 180 ? -16.093 0.969 7.106 1.00 96.25 180 LEU A O 1
ATOM 1367 N N . ARG A 1 181 ? -17.787 1.269 8.547 1.00 97.25 181 ARG A N 1
ATOM 1368 C CA . ARG A 1 181 ? -17.424 0.157 9.436 1.00 97.25 181 ARG A CA 1
ATOM 1369 C C . ARG A 1 181 ? -17.367 -1.186 8.703 1.00 97.25 181 ARG A C 1
ATOM 1371 O O . ARG A 1 181 ? -16.620 -2.063 9.119 1.00 97.25 181 ARG A O 1
ATOM 1378 N N . THR A 1 182 ? -18.088 -1.336 7.592 1.00 97.88 182 THR A N 1
ATOM 1379 C CA . THR A 1 182 ? -18.004 -2.529 6.735 1.00 97.88 182 THR A CA 1
ATOM 1380 C C . THR A 1 182 ? -16.638 -2.661 6.050 1.00 97.88 182 THR A C 1
ATOM 1382 O O . THR A 1 182 ? -16.042 -3.735 6.083 1.00 97.88 182 THR A O 1
ATOM 1385 N N . LEU A 1 183 ? -16.087 -1.564 5.518 1.00 97.00 183 LEU A N 1
ATOM 1386 C CA . LEU A 1 183 ? -14.740 -1.521 4.942 1.00 97.00 183 LEU A CA 1
ATOM 1387 C C . LEU A 1 183 ? -13.669 -1.670 6.030 1.00 97.00 183 LEU A C 1
ATOM 1389 O O . LEU A 1 183 ? -12.709 -2.425 5.877 1.00 97.00 183 LEU A O 1
ATOM 1393 N N . ARG A 1 184 ? -13.894 -1.029 7.182 1.00 97.62 184 ARG A N 1
ATOM 1394 C CA . ARG A 1 184 ? -13.050 -1.179 8.371 1.00 97.62 184 ARG A CA 1
ATOM 1395 C C . ARG A 1 184 ? -12.974 -2.621 8.867 1.00 97.62 184 ARG A C 1
ATOM 1397 O O . ARG A 1 184 ? -11.937 -3.017 9.392 1.00 97.62 184 ARG A O 1
ATOM 1404 N N . ALA A 1 185 ? -14.041 -3.407 8.704 1.00 98.00 185 ALA A N 1
ATOM 1405 C CA . ALA A 1 185 ? -14.040 -4.823 9.057 1.00 98.00 185 ALA A CA 1
ATOM 1406 C C . ALA A 1 185 ? -12.930 -5.575 8.314 1.00 98.00 185 ALA A C 1
ATOM 1408 O O . ALA A 1 185 ? -12.169 -6.323 8.922 1.00 98.00 185 ALA A O 1
ATOM 1409 N N . VAL A 1 186 ? -12.808 -5.325 7.006 1.00 98.06 186 VAL A N 1
ATOM 1410 C CA . VAL A 1 186 ? -11.757 -5.914 6.171 1.00 98.06 186 VAL A CA 1
ATOM 1411 C C . VAL A 1 186 ? -10.390 -5.444 6.648 1.00 98.06 186 VAL A C 1
ATOM 1413 O O . VAL A 1 186 ? -9.526 -6.280 6.904 1.00 98.06 186 VAL A O 1
ATOM 1416 N N . ARG A 1 187 ? -10.206 -4.131 6.853 1.00 97.44 187 ARG A N 1
ATOM 1417 C CA . ARG A 1 187 ? -8.938 -3.593 7.364 1.00 97.44 187 ARG A CA 1
ATOM 1418 C C . ARG A 1 187 ? -8.521 -4.275 8.666 1.00 97.44 187 ARG A C 1
ATOM 1420 O O . ARG A 1 187 ? -7.398 -4.759 8.764 1.00 97.44 187 ARG A O 1
ATOM 1427 N N . LEU A 1 188 ? -9.417 -4.335 9.651 1.00 96.62 188 LEU A N 1
ATOM 1428 C CA . LEU A 1 188 ? -9.132 -4.946 10.949 1.00 96.62 188 LEU A CA 1
ATOM 1429 C C . LEU A 1 188 ? -8.846 -6.442 10.822 1.00 96.62 188 LEU A C 1
ATOM 1431 O O . LEU A 1 188 ? -7.892 -6.912 11.429 1.00 96.62 188 LEU A O 1
ATOM 1435 N N . ALA A 1 189 ? -9.617 -7.186 10.027 1.00 96.75 189 ALA A N 1
ATOM 1436 C CA . ALA A 1 189 ? -9.371 -8.609 9.797 1.00 96.75 189 ALA A CA 1
ATOM 1437 C C . ALA A 1 189 ? -7.960 -8.859 9.233 1.00 96.75 189 ALA A C 1
ATOM 1439 O O . ALA A 1 189 ? -7.234 -9.739 9.707 1.00 96.75 189 ALA A O 1
ATOM 1440 N N . ILE A 1 190 ? -7.540 -8.033 8.272 1.00 94.25 190 ILE A N 1
ATOM 1441 C CA . ILE A 1 190 ? -6.240 -8.151 7.610 1.00 94.25 190 ILE A CA 1
ATOM 1442 C C . ILE A 1 190 ? -5.091 -7.751 8.541 1.00 94.25 190 ILE A C 1
ATOM 1444 O O . ILE A 1 190 ? -4.174 -8.553 8.732 1.00 94.25 190 ILE A O 1
ATOM 1448 N N . GLU A 1 191 ? -5.162 -6.575 9.172 1.00 92.25 191 GLU A N 1
ATOM 1449 C CA . GLU A 1 191 ? -4.121 -6.076 10.085 1.00 92.25 191 GLU A CA 1
ATOM 1450 C C . GLU A 1 191 ? -3.956 -6.961 11.328 1.00 92.25 191 GLU A C 1
ATOM 1452 O O . GLU A 1 191 ? -2.842 -7.197 11.795 1.00 92.25 191 GLU A O 1
ATOM 1457 N N . LEU A 1 192 ? -5.065 -7.461 11.881 1.00 92.00 192 LEU A N 1
ATOM 1458 C CA . LEU A 1 192 ? -5.051 -8.239 13.119 1.00 92.00 192 LEU A CA 1
ATOM 1459 C C . LEU A 1 192 ? -4.789 -9.727 12.893 1.00 92.00 192 LEU A C 1
ATOM 1461 O O . LEU A 1 192 ? -4.461 -10.414 13.869 1.00 92.00 192 LEU A O 1
ATOM 1465 N N . GLY A 1 193 ? -4.932 -10.216 11.657 1.00 92.19 193 GLY A N 1
ATOM 1466 C CA . GLY A 1 193 ? -4.883 -11.643 11.338 1.00 92.19 193 GLY A CA 1
ATOM 1467 C C . GLY A 1 193 ? -6.113 -12.410 11.820 1.00 92.19 193 GLY A C 1
ATOM 1468 O O . GLY A 1 193 ? -5.975 -13.555 12.251 1.00 92.19 193 GLY A O 1
ATOM 1469 N N . PHE A 1 194 ? -7.280 -11.761 11.835 1.00 95.19 194 PHE A N 1
ATOM 1470 C CA . PHE A 1 194 ? -8.528 -12.312 12.369 1.00 95.19 194 PHE A CA 1
ATOM 1471 C C . PHE A 1 194 ? -9.454 -12.768 11.240 1.00 95.19 194 PHE A C 1
ATOM 1473 O O . PHE A 1 194 ? -9.474 -12.184 10.159 1.00 95.19 194 PHE A O 1
ATOM 1480 N N . GLU A 1 195 ? -10.248 -13.801 11.507 1.00 96.38 195 GLU A N 1
ATOM 1481 C CA . GLU A 1 195 ? -11.328 -14.239 10.622 1.00 96.38 195 GLU A CA 1
ATOM 1482 C C . GLU A 1 195 ? -12.617 -13.478 10.968 1.00 96.38 195 GLU A C 1
ATOM 1484 O O . GLU A 1 195 ? -12.906 -13.243 12.139 1.00 96.38 195 GLU A O 1
ATOM 1489 N N . ILE A 1 196 ? -13.421 -13.095 9.974 1.00 97.44 196 ILE A N 1
ATOM 1490 C CA . ILE A 1 196 ? -14.713 -12.439 10.230 1.00 97.44 196 ILE A CA 1
ATOM 1491 C C . ILE A 1 196 ? -15.766 -13.511 10.534 1.00 97.44 196 ILE A C 1
ATOM 1493 O O . ILE A 1 196 ? -15.905 -14.490 9.795 1.00 97.44 196 ILE A O 1
ATOM 1497 N N . GLU A 1 197 ? -16.517 -13.323 11.618 1.00 97.75 197 GLU A N 1
ATOM 1498 C CA . GLU A 1 197 ? -17.619 -14.210 11.999 1.00 97.75 197 GLU A CA 1
ATOM 1499 C C . GLU A 1 197 ? -18.738 -14.195 10.940 1.00 97.75 197 GLU A C 1
ATOM 1501 O O . GLU A 1 197 ? -18.992 -13.181 10.288 1.00 97.75 197 GLU A O 1
ATOM 1506 N N . LYS A 1 198 ? -19.384 -15.345 10.713 1.00 96.19 198 LYS A N 1
ATOM 1507 C CA . LYS A 1 198 ? -20.323 -15.537 9.601 1.00 96.19 198 LYS A CA 1
ATOM 1508 C C . LYS A 1 198 ? -21.474 -14.527 9.614 1.00 96.19 198 LYS A C 1
ATOM 1510 O O . LYS A 1 198 ? -21.762 -13.928 8.580 1.00 96.19 198 LYS A O 1
ATOM 1515 N N . GLU A 1 199 ? -22.122 -14.330 10.753 1.00 97.00 199 GLU A N 1
ATOM 1516 C CA . GLU A 1 199 ? -23.239 -13.400 10.906 1.00 97.00 199 GLU A CA 1
ATOM 1517 C C . GLU A 1 199 ? -22.792 -11.950 10.649 1.00 97.00 199 GLU A C 1
ATOM 1519 O O . GLU A 1 199 ? -23.485 -11.191 9.965 1.00 97.00 199 GLU A O 1
ATOM 1524 N N . THR A 1 200 ? -21.590 -11.590 11.105 1.00 97.94 200 THR A N 1
ATOM 1525 C CA . THR A 1 200 ? -20.927 -10.315 10.804 1.00 97.94 200 THR A CA 1
ATOM 1526 C C . THR A 1 200 ? -20.659 -10.157 9.303 1.00 97.94 200 THR A C 1
ATOM 1528 O O . THR A 1 200 ? -20.962 -9.110 8.732 1.00 97.94 200 THR A O 1
ATOM 1531 N N . ALA A 1 201 ? -20.160 -11.194 8.625 1.00 98.06 201 ALA A N 1
ATOM 1532 C CA . ALA A 1 201 ? -19.925 -11.179 7.181 1.00 98.06 201 ALA A CA 1
ATOM 1533 C C . ALA A 1 201 ? -21.230 -11.024 6.378 1.00 98.06 201 ALA A C 1
ATOM 1535 O O . ALA A 1 201 ? -21.279 -10.280 5.397 1.00 98.06 201 ALA A O 1
ATOM 1536 N N . GLU A 1 202 ? -22.310 -11.687 6.796 1.00 97.94 202 GLU A N 1
ATOM 1537 C CA . GLU A 1 202 ? -23.633 -11.533 6.184 1.00 97.94 202 GLU A CA 1
ATOM 1538 C C . GLU A 1 202 ? -24.204 -10.121 6.390 1.00 97.94 202 GLU A C 1
ATOM 1540 O O . GLU A 1 202 ? -24.790 -9.560 5.461 1.00 97.94 202 GLU A O 1
ATOM 1545 N N . ALA A 1 203 ? -24.012 -9.524 7.570 1.00 97.94 203 ALA A N 1
ATOM 1546 C CA . ALA A 1 203 ? -24.398 -8.140 7.835 1.00 97.94 203 ALA A CA 1
ATOM 1547 C C . ALA A 1 203 ? -23.603 -7.152 6.971 1.00 97.94 203 ALA A C 1
ATOM 1549 O O . ALA A 1 203 ? -24.188 -6.262 6.356 1.00 97.94 203 ALA A O 1
ATOM 1550 N N . ILE A 1 204 ? -22.289 -7.348 6.845 1.00 98.06 204 ILE A N 1
ATOM 1551 C CA . ILE A 1 204 ? -21.437 -6.546 5.959 1.00 98.06 204 ILE A CA 1
ATOM 1552 C C . ILE A 1 204 ? -21.959 -6.581 4.519 1.00 98.06 204 ILE A C 1
ATOM 1554 O O . ILE A 1 204 ? -22.128 -5.525 3.917 1.00 98.06 204 ILE A O 1
ATOM 1558 N N . LYS A 1 205 ? -22.296 -7.765 3.991 1.00 97.56 205 LYS A N 1
ATOM 1559 C CA . LYS A 1 205 ? -22.862 -7.906 2.637 1.00 97.56 205 LYS A CA 1
ATOM 1560 C C . LYS A 1 205 ? -24.161 -7.125 2.454 1.00 97.56 205 LYS A C 1
ATOM 1562 O O . LYS A 1 205 ? -24.361 -6.515 1.409 1.00 97.56 205 LYS A O 1
ATOM 1567 N N . ARG A 1 206 ? -25.044 -7.125 3.462 1.00 97.12 206 ARG A N 1
ATOM 1568 C CA . ARG A 1 206 ? -26.309 -6.368 3.420 1.00 97.12 206 ARG A CA 1
ATOM 1569 C C . ARG A 1 206 ? -26.088 -4.856 3.370 1.00 97.12 206 ARG A C 1
ATOM 1571 O O . ARG A 1 206 ? -26.851 -4.168 2.699 1.00 97.12 206 ARG A O 1
ATOM 1578 N N . HIS A 1 207 ? -25.063 -4.351 4.058 1.00 96.38 207 HIS A N 1
ATOM 1579 C CA . HIS A 1 207 ? -24.808 -2.909 4.207 1.00 96.38 207 HIS A CA 1
ATOM 1580 C C . HIS A 1 207 ? -23.679 -2.374 3.313 1.00 96.38 207 HIS A C 1
ATOM 1582 O O . HIS A 1 207 ? -23.392 -1.179 3.355 1.00 96.38 207 HIS A O 1
ATOM 1588 N N . ALA A 1 208 ? -23.071 -3.217 2.471 1.00 93.88 208 ALA A N 1
ATOM 1589 C CA . ALA A 1 208 ? -21.943 -2.869 1.602 1.00 93.88 208 ALA A CA 1
ATOM 1590 C C . ALA A 1 208 ? -22.210 -1.632 0.725 1.00 93.88 208 ALA A C 1
ATOM 1592 O O . ALA A 1 208 ? -21.353 -0.757 0.604 1.00 93.88 208 ALA A O 1
ATOM 1593 N N . GLY A 1 209 ? -23.422 -1.518 0.169 1.00 93.31 209 GLY A N 1
ATOM 1594 C CA . GLY A 1 209 ? -23.822 -0.388 -0.679 1.00 93.31 209 GLY A CA 1
ATOM 1595 C C . GLY A 1 209 ? -23.786 0.976 0.022 1.00 93.31 209 GLY A C 1
ATOM 1596 O O . GLY A 1 209 ? -23.681 2.001 -0.643 1.00 93.31 209 GLY A O 1
ATOM 1597 N N . GLY A 1 210 ? -23.822 1.011 1.358 1.00 93.25 210 GLY A N 1
ATOM 1598 C CA . GLY A 1 210 ? -23.746 2.254 2.125 1.00 93.25 210 GLY A CA 1
ATOM 1599 C C . GLY A 1 210 ? -22.354 2.894 2.140 1.00 93.25 210 GLY A C 1
ATOM 1600 O O . GLY A 1 210 ? -22.231 4.050 2.535 1.00 93.25 210 GLY A O 1
ATOM 1601 N N . ILE A 1 211 ? -21.292 2.196 1.710 1.00 93.06 211 ILE A N 1
ATOM 1602 C CA . ILE A 1 211 ? -19.929 2.761 1.704 1.00 93.06 211 ILE A CA 1
ATOM 1603 C C . ILE A 1 211 ? -19.882 4.079 0.924 1.00 93.06 211 ILE A C 1
ATOM 1605 O O . ILE A 1 211 ? -19.229 5.021 1.372 1.00 93.06 211 ILE A O 1
ATOM 1609 N N . THR A 1 212 ? -20.615 4.183 -0.190 1.00 92.38 212 THR A N 1
ATOM 1610 C CA . THR A 1 212 ? -20.588 5.359 -1.074 1.00 92.38 212 THR A CA 1
ATOM 1611 C C . THR A 1 212 ? -21.083 6.643 -0.408 1.00 92.38 212 THR A C 1
ATOM 1613 O O . THR A 1 212 ? -20.742 7.729 -0.871 1.00 92.38 212 THR A O 1
ATOM 1616 N N . THR A 1 213 ? -21.837 6.549 0.695 1.00 92.69 213 THR A N 1
ATOM 1617 C CA . THR A 1 213 ? -22.302 7.718 1.460 1.00 92.69 213 THR A CA 1
ATOM 1618 C C . THR A 1 213 ? -21.272 8.213 2.476 1.00 92.69 213 THR A C 1
ATOM 1620 O O . THR A 1 213 ? -21.451 9.276 3.066 1.00 92.69 213 THR A O 1
ATOM 1623 N N . SER A 1 214 ? -20.206 7.447 2.719 1.00 93.12 214 SER A N 1
ATOM 1624 C CA . SER A 1 214 ? -19.130 7.822 3.640 1.00 93.12 214 SER A CA 1
ATOM 1625 C C . SER A 1 214 ? -18.176 8.820 2.981 1.00 93.12 214 SER A C 1
ATOM 1627 O O . SER A 1 214 ? -17.931 8.741 1.778 1.00 93.12 214 SER A O 1
ATOM 1629 N N . ALA A 1 215 ? -17.584 9.732 3.758 1.00 94.06 215 ALA A N 1
ATOM 1630 C CA . ALA A 1 215 ? -16.603 10.688 3.236 1.00 94.06 215 ALA A CA 1
ATOM 1631 C C . ALA A 1 215 ? -15.448 9.972 2.508 1.00 94.06 215 ALA A C 1
ATOM 1633 O O . ALA A 1 215 ? -14.902 8.986 3.011 1.00 94.06 215 ALA A O 1
ATOM 1634 N N . ALA A 1 216 ? -15.071 10.479 1.334 1.00 95.81 216 ALA A N 1
ATOM 1635 C CA . ALA A 1 216 ? -14.094 9.852 0.446 1.00 95.81 216 ALA A CA 1
ATOM 1636 C C . ALA A 1 216 ? -12.715 9.695 1.102 1.00 95.81 216 ALA A C 1
ATOM 1638 O O . ALA A 1 216 ? -12.069 8.663 0.950 1.00 95.81 216 ALA A O 1
ATOM 1639 N N . GLU A 1 217 ? -12.295 10.679 1.896 1.00 94.50 217 GLU A N 1
ATOM 1640 C CA . GLU A 1 217 ? -11.052 10.662 2.667 1.00 94.50 217 GLU A CA 1
ATOM 1641 C C . GLU A 1 217 ? -11.037 9.519 3.689 1.00 94.50 217 GLU A C 1
ATOM 1643 O O . GLU A 1 217 ? -10.003 8.887 3.894 1.00 94.50 217 GLU A O 1
ATOM 1648 N N . ARG A 1 218 ? -12.191 9.215 4.301 1.00 94.81 218 ARG A N 1
ATOM 1649 C CA . ARG A 1 218 ? -12.315 8.097 5.245 1.00 94.81 218 ARG A CA 1
ATOM 1650 C C . ARG A 1 218 ? -12.274 6.751 4.519 1.00 94.81 218 ARG A C 1
ATOM 1652 O O . ARG A 1 218 ? -11.659 5.820 5.021 1.00 94.81 218 ARG A O 1
ATOM 1659 N N . GLN A 1 219 ? -12.894 6.648 3.340 1.00 97.12 219 GLN A N 1
ATOM 1660 C CA . GLN A 1 219 ? -12.785 5.447 2.500 1.00 97.12 219 GLN A CA 1
ATOM 1661 C C . GLN A 1 219 ? -11.338 5.216 2.050 1.00 97.12 219 GLN A C 1
ATOM 1663 O O . GLN A 1 219 ? -10.839 4.094 2.133 1.00 97.12 219 GLN A O 1
ATOM 1668 N N . ARG A 1 220 ? -10.658 6.290 1.622 1.00 97.50 220 ARG A N 1
ATOM 1669 C CA . ARG A 1 220 ? -9.240 6.270 1.264 1.00 97.50 220 ARG A CA 1
ATOM 1670 C C . ARG A 1 220 ? -8.395 5.738 2.410 1.00 97.50 220 ARG A C 1
ATOM 1672 O O . ARG A 1 220 ? -7.597 4.850 2.159 1.00 97.50 220 ARG A O 1
ATOM 1679 N N . GLU A 1 221 ? -8.583 6.245 3.625 1.00 95.00 221 GLU A N 1
ATOM 1680 C CA . GLU A 1 221 ? -7.795 5.832 4.792 1.00 95.00 221 GLU A CA 1
ATOM 1681 C C . GLU A 1 221 ? -7.915 4.327 5.075 1.00 95.00 221 GLU A C 1
ATOM 1683 O O . GLU A 1 221 ? -6.918 3.643 5.290 1.00 95.00 221 GLU A O 1
ATOM 1688 N N . GLU A 1 222 ? -9.129 3.769 5.023 1.00 97.31 222 GLU A N 1
ATOM 1689 C CA . GLU A 1 222 ? -9.307 2.324 5.212 1.00 97.31 222 GLU A CA 1
ATOM 1690 C C . GLU A 1 222 ? -8.621 1.530 4.076 1.00 97.31 222 GLU A C 1
ATOM 1692 O O . GLU A 1 222 ? -7.966 0.519 4.340 1.00 97.31 222 GLU A O 1
ATOM 1697 N N . LEU A 1 223 ? -8.702 2.007 2.823 1.00 97.62 223 LEU A N 1
ATOM 1698 C CA . LEU A 1 223 ? -8.041 1.387 1.667 1.00 97.62 223 LEU A CA 1
ATOM 1699 C C . LEU A 1 223 ? -6.510 1.452 1.755 1.00 97.62 223 LEU A C 1
ATOM 1701 O O . LEU A 1 223 ? -5.841 0.437 1.563 1.00 97.62 223 LEU A O 1
ATOM 1705 N N . THR A 1 224 ? -5.936 2.617 2.049 1.00 97.12 224 THR A N 1
ATOM 1706 C CA . THR A 1 224 ? -4.480 2.804 2.109 1.00 97.12 224 THR A CA 1
ATOM 1707 C C . THR A 1 224 ? -3.872 2.027 3.266 1.00 97.12 224 THR A C 1
ATOM 1709 O O . THR A 1 224 ? -2.807 1.436 3.091 1.00 97.12 224 THR A O 1
ATOM 1712 N N . ARG A 1 225 ? -4.573 1.914 4.401 1.00 95.62 225 ARG A N 1
ATOM 1713 C CA . ARG A 1 225 ? -4.164 1.030 5.501 1.00 95.62 225 ARG A CA 1
ATOM 1714 C C . ARG A 1 225 ? -4.161 -0.444 5.110 1.00 95.62 225 ARG A C 1
ATOM 1716 O O . ARG A 1 225 ? -3.210 -1.142 5.445 1.00 95.62 225 ARG A O 1
ATOM 1723 N N . MET A 1 226 ? -5.153 -0.916 4.348 1.00 96.31 226 MET A N 1
ATOM 1724 C CA . MET A 1 226 ? -5.132 -2.282 3.802 1.00 96.31 226 MET A CA 1
ATOM 1725 C C . MET A 1 226 ? -3.943 -2.498 2.855 1.00 96.31 226 MET A C 1
ATOM 1727 O O . MET A 1 226 ? -3.234 -3.496 2.982 1.00 96.31 226 MET A O 1
ATOM 1731 N N . LEU A 1 227 ? -3.680 -1.545 1.955 1.00 96.44 227 LEU A N 1
ATOM 1732 C CA . LEU A 1 227 ? -2.547 -1.598 1.024 1.00 96.44 227 LEU A CA 1
ATOM 1733 C C . LEU A 1 227 ? -1.183 -1.522 1.734 1.00 96.44 227 LEU A C 1
ATOM 1735 O O . LEU A 1 227 ? -0.203 -2.086 1.250 1.00 96.44 227 LEU A O 1
ATOM 1739 N N . ALA A 1 228 ? -1.100 -0.849 2.883 1.00 94.00 228 ALA A N 1
ATOM 1740 C CA . ALA A 1 228 ? 0.127 -0.749 3.671 1.00 94.00 228 ALA A CA 1
ATOM 1741 C C . ALA A 1 228 ? 0.553 -2.087 4.305 1.00 94.00 228 ALA A C 1
ATOM 1743 O O . ALA A 1 228 ? 1.732 -2.257 4.619 1.00 94.00 228 ALA A O 1
ATOM 1744 N N . THR A 1 229 ? -0.374 -3.037 4.466 1.00 91.75 229 THR A N 1
ATOM 1745 C CA . THR A 1 229 ? -0.074 -4.386 4.975 1.00 91.75 229 THR A CA 1
ATOM 1746 C C . THR A 1 229 ? 0.675 -5.234 3.949 1.00 91.75 229 THR A C 1
ATOM 1748 O O . THR A 1 229 ? 0.734 -4.890 2.775 1.00 91.75 229 THR A O 1
ATOM 1751 N N . ASP A 1 230 ? 1.227 -6.368 4.367 1.00 89.81 230 ASP A N 1
ATOM 1752 C CA . ASP A 1 230 ? 1.771 -7.428 3.507 1.00 89.81 230 ASP A CA 1
ATOM 1753 C C . ASP A 1 230 ? 0.703 -8.422 3.008 1.00 89.81 230 ASP A C 1
ATOM 1755 O O . ASP A 1 230 ? 1.024 -9.486 2.486 1.00 89.81 230 ASP A O 1
ATOM 1759 N N . ARG A 1 231 ? -0.580 -8.093 3.185 1.00 92.19 231 ARG A N 1
ATOM 1760 C CA . ARG A 1 231 ? -1.734 -8.930 2.830 1.00 92.19 231 ARG A CA 1
ATOM 1761 C C . ARG A 1 231 ? -2.765 -8.133 2.030 1.00 92.19 231 ARG A C 1
ATOM 1763 O O . ARG A 1 231 ? -3.966 -8.402 2.094 1.00 92.19 231 ARG A O 1
ATOM 1770 N N . ALA A 1 232 ? -2.309 -7.140 1.273 1.00 95.44 232 ALA A N 1
ATOM 1771 C CA . ALA A 1 232 ? -3.159 -6.264 0.482 1.00 95.44 232 ALA A CA 1
ATOM 1772 C C . ALA A 1 232 ? -3.972 -7.045 -0.567 1.00 95.44 232 ALA A C 1
ATOM 1774 O O . ALA A 1 232 ? -5.163 -6.787 -0.743 1.00 95.44 232 ALA A O 1
ATOM 1775 N N . ALA A 1 233 ? -3.375 -8.050 -1.213 1.00 95.62 233 ALA A N 1
ATOM 1776 C CA . ALA A 1 233 ? -4.091 -8.902 -2.163 1.00 95.62 233 ALA A CA 1
ATOM 1777 C C . ALA A 1 233 ? -5.211 -9.720 -1.498 1.00 95.62 233 ALA A C 1
ATOM 1779 O O . ALA A 1 233 ? -6.290 -9.898 -2.067 1.00 95.62 233 ALA A O 1
ATOM 1780 N N . GLU A 1 234 ? -4.986 -10.199 -0.273 1.00 95.56 234 GLU A N 1
ATOM 1781 C CA . GLU A 1 234 ? -6.021 -10.874 0.511 1.00 95.56 234 GLU A CA 1
ATOM 1782 C C . GLU A 1 234 ? -7.143 -9.908 0.904 1.00 95.56 234 GLU A C 1
ATOM 1784 O O . GLU A 1 234 ? -8.316 -10.271 0.813 1.00 95.56 234 GLU A O 1
ATOM 1789 N N . ALA A 1 235 ? -6.803 -8.662 1.251 1.00 97.19 235 ALA A N 1
ATOM 1790 C CA . ALA A 1 235 ? -7.780 -7.617 1.533 1.00 97.19 235 ALA A CA 1
ATOM 1791 C C . ALA A 1 235 ? -8.714 -7.378 0.338 1.00 97.19 235 ALA A C 1
ATOM 1793 O O . ALA A 1 235 ? -9.932 -7.385 0.508 1.00 97.19 235 ALA A O 1
ATOM 1794 N N . VAL A 1 236 ? -8.169 -7.252 -0.879 1.00 98.00 236 VAL A N 1
ATOM 1795 C CA . VAL A 1 236 ? -8.968 -7.056 -2.105 1.00 98.00 236 VAL A CA 1
ATOM 1796 C C . VAL A 1 236 ? -9.903 -8.243 -2.360 1.00 98.00 236 VAL A C 1
ATOM 1798 O O . VAL A 1 236 ? -11.082 -8.043 -2.651 1.00 98.00 236 VAL A O 1
ATOM 1801 N N . ARG A 1 237 ? -9.429 -9.483 -2.182 1.00 97.44 237 ARG A N 1
ATOM 1802 C CA . ARG A 1 237 ? -10.278 -10.685 -2.305 1.00 97.44 237 ARG A CA 1
ATOM 1803 C C . ARG A 1 237 ? -11.379 -10.732 -1.256 1.00 97.44 237 ARG A C 1
ATOM 1805 O O . ARG A 1 237 ? -12.502 -11.130 -1.559 1.00 97.44 237 ARG A O 1
ATOM 1812 N N . LEU A 1 238 ? -11.067 -10.331 -0.028 1.00 97.56 238 LEU A N 1
ATOM 1813 C CA . LEU A 1 238 ? -12.035 -10.286 1.058 1.00 97.56 238 LEU A CA 1
ATOM 1814 C C . LEU A 1 238 ? -13.096 -9.204 0.809 1.00 97.56 238 LEU A C 1
ATOM 1816 O O . LEU A 1 238 ? -14.283 -9.475 0.985 1.00 97.56 238 LEU A O 1
ATOM 1820 N N . MET A 1 239 ? -12.696 -8.022 0.323 1.00 98.19 239 MET A N 1
ATOM 1821 C CA . MET A 1 239 ? -13.627 -6.987 -0.142 1.00 98.19 239 MET A CA 1
ATOM 1822 C C . MET A 1 239 ? -14.544 -7.524 -1.237 1.00 98.19 239 MET A C 1
ATOM 1824 O O . MET A 1 239 ? -15.747 -7.269 -1.199 1.00 98.19 239 MET A O 1
ATOM 1828 N N . ASP A 1 240 ? -13.996 -8.278 -2.189 1.00 97.50 240 ASP A N 1
ATOM 1829 C CA . ASP A 1 240 ? -14.773 -8.844 -3.285 1.00 97.50 240 ASP A CA 1
ATOM 1830 C C . ASP A 1 240 ? -15.799 -9.875 -2.801 1.00 97.50 240 ASP A C 1
ATOM 1832 O O . ASP A 1 240 ? -16.989 -9.779 -3.097 1.00 97.50 240 ASP A O 1
ATOM 1836 N N . ALA A 1 241 ? -15.364 -10.811 -1.954 1.00 96.31 241 ALA A N 1
ATOM 1837 C CA . ALA A 1 241 ? -16.220 -11.839 -1.367 1.00 96.31 241 ALA A CA 1
ATOM 1838 C C . ALA A 1 241 ? -17.357 -11.266 -0.498 1.00 96.31 241 ALA A C 1
ATOM 1840 O O . ALA A 1 241 ? -18.371 -11.942 -0.275 1.00 96.31 241 ALA A O 1
ATOM 1841 N N . LEU A 1 242 ? -17.181 -10.043 0.011 1.00 97.12 242 LEU A N 1
ATOM 1842 C CA . LEU A 1 242 ? -18.143 -9.294 0.819 1.00 97.12 242 LEU A CA 1
ATOM 1843 C C . LEU A 1 242 ? -18.986 -8.294 0.006 1.00 97.12 242 LEU A C 1
ATOM 1845 O O . LEU A 1 242 ? -19.866 -7.660 0.582 1.00 97.12 242 LEU A O 1
ATOM 1849 N N . GLY A 1 243 ? -18.750 -8.155 -1.303 1.00 96.56 243 GLY A N 1
ATOM 1850 C CA . GLY A 1 243 ? -19.450 -7.189 -2.161 1.00 96.56 243 GLY A CA 1
ATOM 1851 C C . GLY A 1 243 ? -19.037 -5.728 -1.937 1.00 96.56 243 GLY A C 1
ATOM 1852 O O . GLY A 1 243 ? -19.696 -4.816 -2.425 1.00 96.56 243 GLY A O 1
ATOM 1853 N N . LEU A 1 244 ? -17.951 -5.486 -1.200 1.00 97.81 244 LEU A N 1
ATOM 1854 C CA . LEU A 1 244 ? -17.444 -4.143 -0.897 1.00 97.81 244 LEU A CA 1
ATOM 1855 C C . LEU A 1 244 ? -16.602 -3.584 -2.048 1.00 97.81 244 LEU A C 1
ATOM 1857 O O . LEU A 1 244 ? -16.547 -2.371 -2.237 1.00 97.81 244 LEU A O 1
ATOM 1861 N N . LEU A 1 245 ? -15.948 -4.457 -2.823 1.00 97.25 245 LEU A N 1
ATOM 1862 C CA . LEU A 1 245 ? -15.061 -4.035 -3.907 1.00 97.25 245 LEU A CA 1
ATOM 1863 C C . LEU A 1 245 ? -15.816 -3.314 -5.029 1.00 97.25 245 LEU A C 1
ATOM 1865 O O . LEU A 1 245 ? -15.350 -2.282 -5.497 1.00 97.25 245 LEU A O 1
ATOM 1869 N N . GLU A 1 246 ? -17.010 -3.794 -5.385 1.00 96.38 246 GLU A N 1
ATOM 1870 C CA . GLU A 1 246 ? -17.902 -3.145 -6.357 1.00 96.38 246 GLU A CA 1
ATOM 1871 C C . GLU A 1 246 ? -18.300 -1.723 -5.930 1.00 96.38 246 GLU A C 1
ATOM 1873 O O . GLU A 1 246 ? -18.527 -0.863 -6.772 1.00 96.38 246 GLU A O 1
ATOM 1878 N N . GLN A 1 247 ? -18.355 -1.456 -4.624 1.00 96.12 247 GLN A N 1
ATOM 1879 C CA . GLN A 1 247 ? -18.748 -0.151 -4.091 1.00 96.12 247 GLN A CA 1
ATOM 1880 C C . GLN A 1 247 ? -17.550 0.797 -3.960 1.00 96.12 247 GLN A C 1
ATOM 1882 O O . GLN A 1 247 ? -17.658 1.986 -4.253 1.00 96.12 247 GLN A O 1
ATOM 1887 N N . ALA A 1 248 ? -16.394 0.280 -3.532 1.00 95.50 248 ALA A N 1
ATOM 1888 C CA . ALA A 1 248 ? -15.189 1.081 -3.321 1.00 95.50 248 ALA A CA 1
ATOM 1889 C C . ALA A 1 248 ? -14.436 1.382 -4.634 1.00 95.50 248 ALA A C 1
ATOM 1891 O O . ALA A 1 248 ? -13.994 2.514 -4.867 1.00 95.50 248 ALA A O 1
ATOM 1892 N N . LEU A 1 249 ? -14.296 0.367 -5.492 1.00 97.00 249 LEU A N 1
ATOM 1893 C CA . LEU A 1 249 ? -13.534 0.383 -6.746 1.00 97.00 249 LEU A CA 1
ATOM 1894 C C . LEU A 1 249 ? -14.338 -0.305 -7.874 1.00 97.00 249 LEU A C 1
ATOM 1896 O O . LEU A 1 249 ? -13.897 -1.330 -8.409 1.00 97.00 249 LEU A O 1
ATOM 1900 N N . PRO A 1 250 ? -15.518 0.232 -8.251 1.00 97.06 250 PRO A N 1
ATOM 1901 C CA . PRO A 1 250 ? -16.353 -0.325 -9.323 1.00 97.06 250 PRO A CA 1
ATOM 1902 C C . PRO A 1 250 ? -15.603 -0.492 -10.652 1.00 97.06 250 PRO A C 1
ATOM 1904 O O . PRO A 1 250 ? -15.927 -1.370 -11.448 1.00 97.06 250 PRO A O 1
ATOM 1907 N N . GLU A 1 251 ? -14.574 0.321 -10.887 1.00 97.75 251 GLU A N 1
ATOM 1908 C CA . GLU A 1 251 ? -13.746 0.321 -12.090 1.00 97.75 251 GLU A CA 1
ATOM 1909 C C . GLU A 1 251 ? -12.997 -1.000 -12.328 1.00 97.75 251 GLU A C 1
ATOM 1911 O O . GLU A 1 251 ? -12.625 -1.282 -13.465 1.00 97.75 251 GLU A O 1
ATOM 1916 N N . LEU A 1 252 ? -12.799 -1.816 -11.286 1.00 97.00 252 LEU A N 1
ATOM 1917 C CA . LEU A 1 252 ? -12.176 -3.139 -11.387 1.00 97.00 252 LEU A CA 1
ATOM 1918 C C . LEU A 1 252 ? -13.163 -4.233 -11.819 1.00 97.00 252 LEU A C 1
ATOM 1920 O O . LEU A 1 252 ? -12.740 -5.304 -12.249 1.00 97.00 252 LEU A O 1
ATOM 1924 N N . MET A 1 253 ? -14.475 -4.002 -11.709 1.00 96.19 253 MET A N 1
ATOM 1925 C CA . MET A 1 253 ? -15.480 -5.040 -11.973 1.00 96.19 253 MET A CA 1
ATOM 1926 C C . MET A 1 253 ? -15.494 -5.522 -13.431 1.00 96.19 253 MET A C 1
ATOM 1928 O O . MET A 1 253 ? -15.566 -6.736 -13.633 1.00 96.19 253 MET A O 1
ATOM 1932 N N . PRO A 1 254 ? -15.357 -4.646 -14.452 1.00 96.44 254 PRO A N 1
ATOM 1933 C CA . PRO A 1 254 ? -15.308 -5.074 -15.850 1.00 96.44 254 PRO A CA 1
ATOM 1934 C C . PRO A 1 254 ? -14.134 -5.999 -16.194 1.00 96.44 254 PRO A C 1
ATOM 1936 O O . PRO A 1 254 ? -14.174 -6.646 -17.235 1.00 96.44 254 PRO A O 1
ATOM 1939 N N . ALA A 1 255 ? -13.093 -6.069 -15.357 1.00 93.88 255 ALA A N 1
ATOM 1940 C CA . ALA A 1 255 ? -11.928 -6.923 -15.586 1.00 93.88 255 ALA A CA 1
ATOM 1941 C C . ALA A 1 255 ? -12.186 -8.411 -15.305 1.00 93.88 255 ALA A C 1
ATOM 1943 O O . ALA A 1 255 ? -11.458 -9.269 -15.811 1.00 93.88 255 ALA A O 1
ATOM 1944 N N . LYS A 1 256 ? -13.225 -8.738 -14.530 1.00 93.44 256 LYS A N 1
ATOM 1945 C CA . LYS A 1 256 ? -13.527 -10.122 -14.151 1.00 93.44 256 LYS A CA 1
ATOM 1946 C C . LYS A 1 256 ? -13.948 -10.956 -15.355 1.00 93.44 256 LYS A C 1
ATOM 1948 O O . LYS A 1 256 ? -14.819 -10.559 -16.127 1.00 93.44 256 LYS A O 1
ATOM 1953 N N . GLY A 1 257 ? -13.350 -12.135 -15.503 1.00 89.00 257 GLY A N 1
ATOM 1954 C CA . GLY A 1 257 ? -13.619 -13.048 -16.614 1.00 89.00 257 GLY A CA 1
ATOM 1955 C C . GLY A 1 257 ? -13.073 -12.580 -17.967 1.00 89.00 257 GLY A C 1
ATOM 1956 O O . GLY A 1 257 ? -13.273 -13.261 -18.977 1.00 89.00 257 GLY A O 1
ATOM 1957 N N . VAL A 1 258 ? -12.370 -11.443 -18.030 1.00 87.56 258 VAL A N 1
ATOM 1958 C CA . VAL A 1 258 ? -11.729 -10.981 -19.264 1.00 87.56 258 VAL A CA 1
ATOM 1959 C C . VAL A 1 258 ? -10.438 -11.768 -19.468 1.00 87.56 258 VAL A C 1
ATOM 1961 O O . VAL A 1 258 ? -9.433 -11.529 -18.807 1.00 87.56 258 VAL A O 1
ATOM 1964 N N . GLY A 1 259 ? -10.465 -12.722 -20.399 1.00 83.56 259 GLY A N 1
ATOM 1965 C CA . GLY A 1 259 ? -9.270 -13.478 -20.782 1.00 83.56 259 GLY A CA 1
ATOM 1966 C C . GLY A 1 259 ? -8.165 -12.590 -21.366 1.00 83.56 259 GLY A C 1
ATOM 1967 O O . GLY A 1 259 ? -8.448 -11.586 -22.027 1.00 83.56 259 GLY A O 1
ATOM 1968 N N . GLN A 1 260 ? -6.913 -12.994 -21.148 1.00 77.00 260 GLN A N 1
ATOM 1969 C CA . GLN A 1 260 ? -5.710 -12.324 -21.647 1.00 77.00 260 GLN A CA 1
ATOM 1970 C C . GLN A 1 260 ? -5.082 -13.095 -22.825 1.00 77.00 260 GLN A C 1
ATOM 1972 O O . GLN A 1 260 ? -5.277 -14.308 -22.933 1.00 77.00 260 GLN A O 1
ATOM 1977 N N . PRO A 1 261 ? -4.361 -12.420 -23.736 1.00 69.19 261 PRO A N 1
ATOM 1978 C CA . PRO A 1 261 ? -3.787 -13.065 -24.907 1.00 69.19 261 PRO A CA 1
ATOM 1979 C C . PRO A 1 261 ? -2.635 -14.019 -24.574 1.00 69.19 261 PRO A C 1
ATOM 1981 O O . PRO A 1 261 ? -1.727 -13.688 -23.819 1.00 69.19 261 PRO A O 1
ATOM 1984 N N . GLY A 1 262 ? -2.628 -15.171 -25.248 1.00 58.53 262 GLY A N 1
ATOM 1985 C CA . GLY A 1 262 ? -1.476 -16.071 -25.341 1.00 58.53 262 GLY A CA 1
ATOM 1986 C C . GLY A 1 262 ? -1.316 -17.084 -24.205 1.00 58.53 262 GLY A C 1
ATOM 1987 O O . GLY A 1 262 ? -2.001 -17.056 -23.188 1.00 58.53 262 GLY A O 1
ATOM 1988 N N . GLU A 1 263 ? -0.357 -17.996 -24.385 1.00 55.75 263 GLU A N 1
ATOM 1989 C CA . GLU A 1 263 ? -0.027 -19.050 -23.415 1.00 55.75 263 GLU A CA 1
ATOM 1990 C C . GLU A 1 263 ? 0.693 -18.515 -22.166 1.00 55.75 263 GLU A C 1
ATOM 1992 O O . GLU A 1 263 ? 0.841 -19.242 -21.184 1.00 55.75 263 GLU A O 1
ATOM 1997 N N . HIS A 1 264 ? 1.138 -17.254 -22.181 1.00 59.38 264 HIS A N 1
ATOM 1998 C CA . HIS A 1 264 ? 1.973 -16.667 -21.133 1.00 59.38 264 HIS A CA 1
ATOM 1999 C C . HIS A 1 264 ? 1.190 -16.091 -19.952 1.00 59.38 264 HIS A C 1
ATOM 2001 O O . HIS A 1 264 ? 1.740 -16.082 -18.855 1.00 59.38 264 HIS A O 1
ATOM 2007 N N . HIS A 1 265 ? -0.074 -15.694 -20.132 1.00 68.56 265 HIS A N 1
ATOM 2008 C CA . HIS A 1 265 ? -0.925 -15.200 -19.047 1.00 68.56 265 HIS A CA 1
ATOM 2009 C C . HIS A 1 265 ? -1.702 -16.357 -18.418 1.00 68.56 265 HIS A C 1
ATOM 2011 O O . HIS A 1 265 ? -2.311 -17.166 -19.118 1.00 68.56 265 HIS A O 1
ATOM 2017 N N . TYR A 1 266 ? -1.612 -16.503 -17.096 1.00 77.00 266 TYR A N 1
ATOM 2018 C CA . TYR A 1 266 ? -2.312 -17.573 -16.373 1.00 77.00 266 TYR A CA 1
ATOM 2019 C C . TYR A 1 266 ? -3.719 -17.151 -15.911 1.00 77.00 266 TYR A C 1
ATOM 2021 O O . TYR A 1 266 ? -4.610 -17.992 -15.808 1.00 77.00 266 TYR A O 1
ATOM 2029 N N . TRP A 1 267 ? -3.917 -15.857 -15.655 1.00 84.19 267 TRP A N 1
ATOM 2030 C CA . TRP A 1 267 ? -5.109 -15.298 -15.014 1.00 84.19 267 TRP A CA 1
ATOM 2031 C C . TRP A 1 267 ? -5.949 -14.449 -15.976 1.00 84.19 267 TRP A C 1
ATOM 2033 O O . TRP A 1 267 ? -5.429 -13.921 -16.968 1.00 84.19 267 TRP A O 1
ATOM 2043 N N . ASP A 1 268 ? -7.229 -14.259 -15.645 1.00 91.31 268 ASP A N 1
ATOM 2044 C CA . ASP A 1 268 ? -8.012 -13.162 -16.222 1.00 91.31 268 ASP A CA 1
ATOM 2045 C C . ASP A 1 268 ? -7.458 -11.793 -15.769 1.00 91.31 268 ASP A C 1
ATOM 2047 O O . ASP A 1 268 ? -6.547 -11.728 -14.941 1.00 91.31 268 ASP A O 1
ATOM 2051 N N . VAL A 1 269 ? -7.943 -10.691 -16.347 1.00 92.69 269 VAL A N 1
ATOM 2052 C CA . VAL A 1 269 ? -7.411 -9.344 -16.050 1.00 92.69 269 VAL A CA 1
ATOM 2053 C C . VAL A 1 269 ? -7.565 -8.964 -14.566 1.00 92.69 269 VAL A C 1
ATOM 2055 O O . VAL A 1 269 ? -6.675 -8.323 -13.999 1.00 92.69 269 VAL A O 1
ATOM 2058 N N . PHE A 1 270 ? -8.666 -9.356 -13.919 1.00 95.81 270 PHE A N 1
ATOM 2059 C CA . PHE A 1 270 ? -8.903 -9.038 -12.510 1.00 95.81 270 PHE A CA 1
ATOM 2060 C C . PHE A 1 270 ? -7.964 -9.826 -11.597 1.00 95.81 270 PHE A C 1
ATOM 2062 O O . PHE A 1 270 ? -7.228 -9.231 -10.808 1.00 95.81 270 PHE A O 1
ATOM 2069 N N . ASP A 1 271 ? -7.947 -11.152 -11.735 1.00 93.56 271 ASP A N 1
ATOM 2070 C CA . ASP A 1 271 ? -7.093 -12.027 -10.935 1.00 93.56 271 ASP A CA 1
ATOM 2071 C C . ASP A 1 271 ? -5.614 -11.704 -11.163 1.00 93.56 271 ASP A C 1
ATOM 2073 O O . ASP A 1 271 ? -4.837 -11.697 -10.213 1.00 93.56 271 ASP A O 1
ATOM 2077 N N . HIS A 1 272 ? -5.227 -11.343 -12.389 1.00 94.25 272 HIS A N 1
ATOM 2078 C CA . HIS A 1 272 ? -3.879 -10.869 -12.686 1.00 94.25 272 HIS A CA 1
ATOM 2079 C C . HIS A 1 272 ? -3.511 -9.625 -11.872 1.00 94.25 272 HIS A C 1
ATOM 2081 O O . HIS A 1 272 ? -2.447 -9.603 -11.264 1.00 94.25 272 HIS A O 1
ATOM 2087 N N . SER A 1 273 ? -4.398 -8.631 -11.796 1.00 96.56 273 SER A N 1
ATOM 2088 C CA . SER A 1 273 ? -4.163 -7.404 -11.021 1.00 96.56 273 SER A CA 1
ATOM 2089 C C . SER A 1 273 ? -4.032 -7.689 -9.517 1.00 96.56 273 SER A C 1
ATOM 2091 O O . SER A 1 273 ? -3.174 -7.121 -8.838 1.00 96.56 273 SER A O 1
ATOM 2093 N N . VAL A 1 274 ? -4.838 -8.618 -8.986 1.00 96.44 274 VAL A N 1
ATOM 2094 C CA . VAL A 1 274 ? -4.741 -9.066 -7.585 1.00 96.44 274 VAL A CA 1
ATOM 2095 C C . VAL A 1 274 ? -3.457 -9.870 -7.335 1.00 96.44 274 VAL A C 1
ATOM 2097 O O . VAL A 1 274 ? -2.837 -9.728 -6.283 1.00 96.44 274 VAL A O 1
ATOM 2100 N N . GLU A 1 275 ? -3.014 -10.687 -8.289 1.00 93.94 275 GLU A N 1
ATOM 2101 C CA . GLU A 1 275 ? -1.753 -11.437 -8.209 1.00 93.94 275 GLU A CA 1
ATOM 2102 C C . GLU A 1 275 ? -0.521 -10.534 -8.370 1.00 93.94 275 GLU A C 1
ATOM 2104 O O . GLU A 1 275 ? 0.489 -10.758 -7.705 1.00 93.94 275 GLU A O 1
ATOM 2109 N N . THR A 1 276 ? -0.606 -9.459 -9.159 1.00 95.75 276 THR A N 1
ATOM 2110 C CA . THR A 1 276 ? 0.420 -8.404 -9.212 1.00 95.75 276 THR A CA 1
ATOM 2111 C C . THR A 1 276 ? 0.549 -7.732 -7.848 1.00 95.75 276 THR A C 1
ATOM 2113 O O . THR A 1 276 ? 1.658 -7.552 -7.341 1.00 95.75 276 THR A O 1
ATOM 2116 N N . LEU A 1 277 ? -0.577 -7.442 -7.188 1.00 95.06 277 LEU A N 1
ATOM 2117 C CA . LEU A 1 277 ? -0.577 -6.944 -5.814 1.00 95.06 277 LEU A CA 1
ATOM 2118 C C . LEU A 1 277 ? 0.012 -7.967 -4.824 1.00 95.06 277 LEU A C 1
ATOM 2120 O O . LEU A 1 277 ? 0.787 -7.579 -3.954 1.00 95.06 277 LEU A O 1
ATOM 2124 N N . ALA A 1 278 ? -0.272 -9.264 -4.987 1.00 92.00 278 ALA A N 1
ATOM 2125 C CA . ALA A 1 278 ? 0.298 -10.324 -4.149 1.00 92.00 278 ALA A CA 1
ATOM 2126 C C . ALA A 1 278 ? 1.820 -10.465 -4.341 1.00 92.00 278 ALA A C 1
ATOM 2128 O O . ALA A 1 278 ? 2.558 -10.684 -3.381 1.00 92.00 278 ALA A O 1
ATOM 2129 N N . ALA A 1 279 ? 2.312 -10.297 -5.571 1.00 91.19 279 ALA A N 1
ATOM 2130 C CA . ALA A 1 279 ? 3.741 -10.253 -5.853 1.00 91.19 279 ALA A CA 1
ATOM 2131 C C . ALA A 1 279 ? 4.402 -9.027 -5.199 1.00 91.19 279 ALA A C 1
ATOM 2133 O O . ALA A 1 279 ? 5.483 -9.153 -4.621 1.00 91.19 279 ALA A O 1
ATOM 2134 N N . LEU A 1 280 ? 3.742 -7.862 -5.209 1.00 93.75 280 LEU A N 1
ATOM 2135 C CA . LEU A 1 280 ? 4.208 -6.678 -4.479 1.00 93.75 280 LEU A CA 1
ATOM 2136 C C . LEU A 1 280 ? 4.187 -6.885 -2.960 1.00 93.75 280 LEU A C 1
ATOM 2138 O O . LEU A 1 280 ? 5.141 -6.487 -2.298 1.00 93.75 280 LEU A O 1
ATOM 2142 N N . ASP A 1 281 ? 3.153 -7.512 -2.397 1.00 90.19 281 ASP A N 1
ATOM 2143 C CA . ASP A 1 281 ? 3.130 -7.913 -0.986 1.00 90.19 281 ASP A CA 1
ATOM 2144 C C . ASP A 1 281 ? 4.396 -8.721 -0.657 1.00 90.19 281 ASP A C 1
ATOM 2146 O O . ASP A 1 281 ? 5.243 -8.265 0.113 1.00 90.19 281 ASP A O 1
ATOM 2150 N N . ALA A 1 282 ? 4.604 -9.826 -1.371 1.00 85.50 282 ALA A N 1
ATOM 2151 C CA . ALA A 1 282 ? 5.741 -10.732 -1.231 1.00 85.50 282 ALA A CA 1
ATOM 2152 C C . ALA A 1 282 ? 7.123 -10.063 -1.371 1.00 85.50 282 ALA A C 1
ATOM 2154 O O . ALA A 1 282 ? 8.056 -10.350 -0.612 1.00 85.50 282 ALA A O 1
ATOM 2155 N N . MET A 1 283 ? 7.289 -9.195 -2.371 1.00 86.06 283 MET A N 1
ATOM 2156 C CA . MET A 1 283 ? 8.560 -8.523 -2.659 1.00 86.06 283 MET A CA 1
ATOM 2157 C C . MET A 1 283 ? 8.899 -7.455 -1.622 1.00 86.06 283 MET A C 1
ATOM 2159 O O . MET A 1 283 ? 10.077 -7.249 -1.314 1.00 86.06 283 MET A O 1
ATOM 2163 N N . LEU A 1 284 ? 7.880 -6.753 -1.125 1.00 84.81 284 LEU A N 1
ATOM 2164 C CA . LEU A 1 284 ? 8.049 -5.562 -0.304 1.00 84.81 284 LEU A CA 1
ATOM 2165 C C . LEU A 1 284 ? 7.932 -5.854 1.198 1.00 84.81 284 LEU A C 1
ATOM 2167 O O . LEU A 1 284 ? 8.344 -5.013 1.990 1.00 84.81 284 LEU A O 1
ATOM 2171 N N . GLU A 1 285 ? 7.418 -7.014 1.607 1.00 74.75 285 GLU A N 1
ATOM 2172 C CA . GLU A 1 285 ? 7.336 -7.451 3.006 1.00 74.75 285 GLU A CA 1
ATOM 2173 C C . GLU A 1 285 ? 8.588 -7.114 3.849 1.00 74.75 285 GLU A C 1
ATOM 2175 O O . GLU A 1 285 ? 9.738 -7.366 3.456 1.00 74.75 285 GLU A O 1
ATOM 2180 N N . ASP A 1 286 ? 8.359 -6.683 5.090 1.00 62.38 286 ASP A N 1
ATOM 2181 C CA . ASP A 1 286 ? 9.392 -6.638 6.128 1.00 62.38 286 ASP A CA 1
ATOM 2182 C C . ASP A 1 286 ? 9.766 -8.063 6.602 1.00 62.38 286 ASP A C 1
ATOM 2184 O O . ASP A 1 286 ? 9.126 -9.058 6.258 1.00 62.38 286 ASP A O 1
ATOM 2188 N N . ASP A 1 287 ? 10.850 -8.213 7.367 1.00 54.97 287 ASP A N 1
ATOM 2189 C CA . ASP A 1 287 ? 11.439 -9.511 7.774 1.00 54.97 287 ASP A CA 1
ATOM 2190 C C . ASP A 1 287 ? 10.544 -10.428 8.637 1.00 54.97 287 ASP A C 1
ATOM 2192 O O . ASP A 1 287 ? 10.985 -11.496 9.056 1.00 54.97 287 ASP A O 1
ATOM 2196 N N . LYS A 1 288 ? 9.294 -10.038 8.914 1.00 46.50 288 LYS A N 1
ATOM 2197 C CA . LYS A 1 288 ? 8.413 -10.686 9.898 1.00 46.50 288 LYS A CA 1
ATOM 2198 C C . LYS A 1 288 ? 7.312 -11.585 9.309 1.00 46.50 288 LYS A C 1
ATOM 2200 O O . LYS A 1 288 ? 6.589 -12.205 10.085 1.00 46.50 288 LYS A O 1
ATOM 2205 N N . ALA A 1 289 ? 7.186 -11.693 7.987 1.00 42.16 289 ALA A N 1
ATOM 2206 C CA . ALA A 1 289 ? 6.097 -12.433 7.341 1.00 42.16 289 ALA A CA 1
ATOM 2207 C C . ALA A 1 289 ? 6.479 -13.896 6.988 1.00 42.16 289 ALA A C 1
ATOM 2209 O O . ALA A 1 289 ? 7.516 -14.121 6.359 1.00 42.16 289 ALA A O 1
ATOM 2210 N N . PRO A 1 290 ? 5.670 -14.906 7.372 1.00 38.59 290 PRO A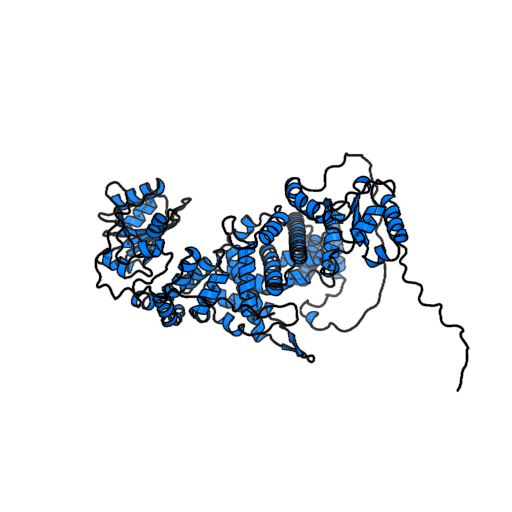 N 1
ATOM 2211 C CA . PRO A 1 290 ? 6.024 -16.323 7.225 1.00 38.59 290 PRO A CA 1
ATOM 2212 C C . PRO A 1 290 ? 5.627 -17.004 5.895 1.00 38.59 290 PRO A C 1
ATOM 2214 O O . PRO A 1 290 ? 5.975 -18.171 5.729 1.00 38.59 290 PRO A O 1
ATOM 2217 N N . ASN A 1 291 ? 4.921 -16.349 4.958 1.00 38.69 291 ASN A N 1
ATOM 2218 C CA . ASN A 1 291 ? 4.155 -17.075 3.920 1.00 38.69 291 ASN A CA 1
ATOM 2219 C C . ASN A 1 291 ? 4.445 -16.772 2.439 1.00 38.69 291 ASN A C 1
ATOM 2221 O O . ASN A 1 291 ? 3.799 -17.357 1.571 1.00 38.69 291 ASN A O 1
ATOM 2225 N N . THR A 1 292 ? 5.456 -15.977 2.111 1.00 44.84 292 THR A N 1
ATOM 2226 C CA . THR A 1 292 ? 5.970 -15.917 0.733 1.00 44.84 292 THR A CA 1
ATOM 2227 C C . THR A 1 292 ? 6.994 -17.041 0.523 1.00 44.84 292 THR A C 1
ATOM 2229 O O . THR A 1 292 ? 7.702 -17.383 1.477 1.00 44.84 292 THR A O 1
ATOM 2232 N N . PRO A 1 293 ? 7.166 -17.633 -0.682 1.00 51.22 293 PRO A N 1
ATOM 2233 C CA . PRO A 1 293 ? 8.347 -18.441 -0.956 1.00 51.22 293 PRO A CA 1
ATOM 2234 C C . PRO A 1 293 ? 9.570 -17.562 -0.692 1.00 51.22 293 PRO A C 1
ATOM 2236 O O . PRO A 1 293 ? 9.931 -16.732 -1.527 1.00 51.22 293 PRO A O 1
ATOM 2239 N N . ALA A 1 294 ? 10.195 -17.729 0.480 1.00 57.12 294 ALA A N 1
ATOM 2240 C CA . ALA A 1 294 ? 11.248 -16.864 1.024 1.00 57.12 294 ALA A CA 1
ATOM 2241 C C . ALA A 1 294 ? 12.367 -16.556 0.008 1.00 57.12 294 ALA A C 1
ATOM 2243 O O . ALA A 1 294 ? 13.071 -15.559 0.102 1.00 57.12 294 ALA A O 1
ATOM 2244 N N . ARG A 1 295 ? 12.484 -17.406 -1.012 1.00 63.75 295 ARG A N 1
ATOM 2245 C CA . ARG A 1 295 ? 13.388 -17.334 -2.150 1.00 63.75 29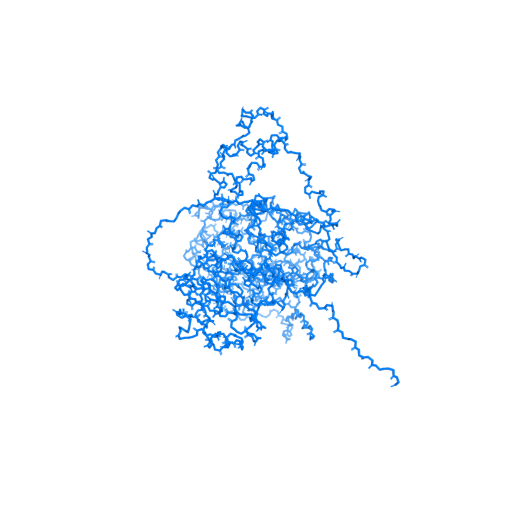5 ARG A CA 1
ATOM 2246 C C . ARG A 1 295 ? 13.267 -16.076 -3.026 1.00 63.75 295 ARG A C 1
ATOM 2248 O O . ARG A 1 295 ? 14.313 -15.526 -3.348 1.00 63.75 295 ARG A O 1
ATOM 2255 N N . LEU A 1 296 ? 12.071 -15.615 -3.422 1.00 67.06 296 LEU A N 1
ATOM 2256 C CA . LEU A 1 296 ? 11.948 -14.491 -4.382 1.00 67.06 296 LEU A CA 1
ATOM 2257 C C . LEU A 1 296 ? 12.442 -13.175 -3.766 1.00 67.06 296 LEU A C 1
ATOM 2259 O O . LEU A 1 296 ? 13.315 -12.500 -4.311 1.00 67.06 296 LEU A O 1
ATOM 2263 N N . LYS A 1 297 ? 11.937 -12.882 -2.566 1.00 74.19 297 LYS A N 1
ATOM 2264 C CA . LYS A 1 297 ? 12.319 -11.755 -1.710 1.00 74.19 297 LYS A CA 1
ATOM 2265 C C . LYS A 1 297 ? 13.813 -11.741 -1.391 1.00 74.19 297 LYS A C 1
ATOM 2267 O O . LYS A 1 297 ? 14.448 -10.693 -1.475 1.00 74.19 297 LYS A O 1
ATOM 2272 N N . VAL A 1 298 ? 14.387 -12.896 -1.045 1.00 75.25 298 VAL A N 1
ATOM 2273 C CA . VAL A 1 298 ? 15.828 -13.014 -0.767 1.00 75.25 298 VAL A CA 1
ATOM 2274 C C . VAL A 1 298 ? 16.653 -12.652 -1.998 1.00 75.25 298 VAL A C 1
ATOM 2276 O O . VAL A 1 298 ? 17.573 -11.851 -1.878 1.00 75.25 298 VAL A O 1
ATOM 2279 N N . GLU A 1 299 ? 16.305 -13.175 -3.174 1.00 79.25 299 GLU A N 1
ATOM 2280 C CA . GLU A 1 299 ? 17.059 -12.909 -4.405 1.00 79.25 299 GLU A CA 1
ATOM 2281 C C . GLU A 1 299 ? 16.952 -11.443 -4.850 1.00 79.25 299 GLU A C 1
ATOM 2283 O O . GLU A 1 299 ? 17.963 -10.847 -5.221 1.00 79.25 299 GLU A O 1
ATOM 2288 N N . LEU A 1 300 ? 15.769 -10.827 -4.729 1.00 84.81 300 LEU A N 1
ATOM 2289 C CA . LEU A 1 300 ? 15.590 -9.394 -4.980 1.00 84.81 300 LEU A CA 1
ATOM 2290 C C . LEU A 1 300 ? 16.441 -8.543 -4.032 1.00 84.81 300 LEU A C 1
ATOM 2292 O O . LEU A 1 300 ? 17.170 -7.656 -4.472 1.00 84.81 300 LEU A O 1
ATOM 2296 N N . ARG A 1 301 ? 16.378 -8.823 -2.727 1.00 82.81 301 ARG A N 1
ATOM 2297 C CA . ARG A 1 301 ? 17.132 -8.077 -1.711 1.00 82.81 301 ARG A CA 1
ATOM 2298 C C . ARG A 1 301 ? 18.635 -8.243 -1.860 1.00 82.81 301 ARG A C 1
ATOM 2300 O O . ARG A 1 301 ? 19.363 -7.288 -1.639 1.00 82.81 301 ARG A O 1
ATOM 2307 N N . GLU A 1 302 ? 19.105 -9.432 -2.221 1.00 80.94 302 GLU A N 1
ATOM 2308 C CA . GLU A 1 302 ? 20.520 -9.667 -2.515 1.00 80.94 302 GLU A CA 1
ATOM 2309 C C . GLU A 1 302 ? 20.979 -8.847 -3.719 1.00 80.94 302 GLU A C 1
ATOM 2311 O O . GLU A 1 302 ? 21.989 -8.147 -3.636 1.00 80.94 302 GLU A O 1
ATOM 2316 N N . ALA A 1 303 ? 20.224 -8.897 -4.819 1.00 83.19 303 ALA A N 1
ATOM 2317 C CA . ALA A 1 303 ? 20.559 -8.174 -6.039 1.00 83.19 303 ALA A CA 1
ATOM 2318 C C . ALA A 1 303 ? 20.516 -6.651 -5.851 1.00 83.19 303 ALA A C 1
ATOM 2320 O O . ALA A 1 303 ? 21.327 -5.937 -6.441 1.00 83.19 303 ALA A O 1
ATOM 2321 N N . LEU A 1 304 ? 19.600 -6.161 -5.012 1.00 87.69 304 LEU A N 1
ATOM 2322 C CA . LEU A 1 304 ? 19.399 -4.739 -4.737 1.00 87.69 304 LEU A CA 1
ATOM 2323 C C . LEU A 1 304 ? 20.005 -4.281 -3.405 1.00 87.69 304 LEU A C 1
ATOM 2325 O O . LEU A 1 304 ? 19.725 -3.171 -2.972 1.00 87.69 304 LEU A O 1
ATOM 2329 N N . ALA A 1 305 ? 20.877 -5.071 -2.770 1.00 86.31 305 ALA A N 1
ATOM 2330 C CA . ALA A 1 305 ? 21.488 -4.720 -1.480 1.00 86.31 305 ALA A CA 1
ATOM 2331 C C . ALA A 1 305 ? 22.317 -3.422 -1.523 1.00 86.31 305 ALA A C 1
ATOM 2333 O O . ALA A 1 305 ? 22.600 -2.821 -0.490 1.00 86.31 305 ALA A O 1
ATOM 2334 N N . TRP A 1 306 ? 22.748 -3.010 -2.717 1.00 85.81 306 TRP A N 1
ATOM 2335 C CA . TRP A 1 306 ? 23.475 -1.764 -2.953 1.00 85.81 306 TRP A CA 1
ATOM 2336 C C . TRP A 1 306 ? 22.549 -0.543 -3.101 1.00 85.81 306 TRP A C 1
ATOM 2338 O O . TRP A 1 306 ? 23.032 0.587 -3.046 1.00 85.81 306 TRP A O 1
ATOM 2348 N N . TYR A 1 307 ? 21.248 -0.758 -3.308 1.00 87.88 307 TYR A N 1
ATOM 2349 C CA . TYR A 1 307 ? 20.248 0.282 -3.519 1.00 87.88 307 TYR A CA 1
ATOM 2350 C C . TYR A 1 307 ? 19.417 0.478 -2.238 1.00 87.88 307 TYR A C 1
ATOM 2352 O O . TYR A 1 307 ? 18.972 -0.511 -1.649 1.00 87.88 307 TYR A O 1
ATOM 2360 N N . PRO A 1 308 ? 19.154 1.724 -1.799 1.00 90.88 308 PRO A N 1
ATOM 2361 C CA . PRO A 1 308 ? 18.392 2.009 -0.581 1.00 90.88 308 PRO A CA 1
ATOM 2362 C C . PRO A 1 308 ? 16.881 1.811 -0.800 1.00 90.88 308 PRO A C 1
ATOM 2364 O O . PRO A 1 308 ? 16.078 2.734 -0.695 1.00 90.88 308 PRO A O 1
ATOM 2367 N N . LEU A 1 309 ? 16.476 0.585 -1.142 1.00 90.12 309 LEU A N 1
ATOM 2368 C CA . LEU A 1 309 ? 15.112 0.270 -1.567 1.00 90.12 309 LEU A CA 1
ATOM 2369 C C . LEU A 1 309 ? 14.080 0.583 -0.479 1.00 90.12 309 LEU A C 1
ATOM 2371 O O . LEU A 1 309 ? 13.027 1.136 -0.774 1.00 90.12 309 LEU A O 1
ATOM 2375 N N . ARG A 1 310 ? 14.389 0.243 0.776 1.00 89.62 310 ARG A N 1
ATOM 2376 C CA . ARG A 1 310 ? 13.490 0.487 1.909 1.00 89.62 310 ARG A CA 1
ATOM 2377 C C . ARG A 1 310 ? 13.253 1.980 2.125 1.00 89.62 310 ARG A C 1
ATOM 2379 O O . ARG A 1 310 ? 12.108 2.401 2.181 1.00 89.62 310 ARG A O 1
ATOM 2386 N N . GLU A 1 311 ? 14.326 2.764 2.174 1.00 92.50 311 GLU A N 1
ATOM 2387 C CA . GLU A 1 311 ? 14.259 4.222 2.334 1.00 92.50 311 GLU A CA 1
ATOM 2388 C C . GLU A 1 311 ? 13.458 4.860 1.195 1.00 92.50 311 GLU A C 1
ATOM 2390 O O . GLU A 1 311 ? 12.573 5.671 1.445 1.00 92.50 311 GLU A O 1
ATOM 2395 N N . TYR A 1 312 ? 13.698 4.428 -0.048 1.00 94.00 312 TYR A N 1
ATOM 2396 C CA . TYR A 1 312 ? 12.940 4.892 -1.208 1.00 94.00 312 TYR A CA 1
ATOM 2397 C C . TYR A 1 312 ? 11.434 4.607 -1.092 1.00 94.00 312 TYR A C 1
ATOM 2399 O O . TYR A 1 312 ? 10.620 5.470 -1.422 1.00 94.00 312 TYR A O 1
ATOM 2407 N N . LEU A 1 313 ? 11.069 3.395 -0.660 1.00 94.44 313 LEU A N 1
ATOM 2408 C CA . LEU A 1 313 ? 9.680 2.943 -0.546 1.00 94.44 313 LEU A CA 1
ATOM 2409 C C . LEU A 1 313 ? 8.930 3.592 0.617 1.00 94.44 313 LEU A C 1
ATOM 2411 O O . LEU A 1 313 ? 7.723 3.812 0.504 1.00 94.44 313 LEU A O 1
ATOM 2415 N N . ASP A 1 314 ? 9.631 3.857 1.717 1.00 92.00 314 ASP A N 1
ATOM 2416 C CA . ASP A 1 314 ? 9.059 4.411 2.942 1.00 92.00 314 ASP A CA 1
ATOM 2417 C C . ASP A 1 314 ? 8.981 5.954 2.895 1.00 92.00 314 ASP A C 1
ATOM 2419 O O . ASP A 1 314 ? 8.269 6.554 3.698 1.00 92.00 314 ASP A O 1
ATOM 2423 N N . GLU A 1 315 ? 9.647 6.600 1.930 1.00 93.94 315 GLU A N 1
ATOM 2424 C CA . GLU A 1 315 ? 9.548 8.044 1.688 1.00 93.94 315 GLU A CA 1
ATOM 2425 C C . GLU A 1 315 ? 8.117 8.467 1.312 1.00 93.94 315 GLU A C 1
ATOM 2427 O O . GLU A 1 315 ? 7.437 7.811 0.512 1.00 93.94 315 GLU A O 1
ATOM 2432 N N . ASP A 1 316 ? 7.682 9.600 1.869 1.00 92.00 316 ASP A N 1
ATOM 2433 C CA . ASP A 1 316 ? 6.395 10.219 1.568 1.00 92.00 316 ASP A CA 1
ATOM 2434 C C . ASP A 1 316 ? 6.343 10.757 0.128 1.00 92.00 316 ASP A C 1
ATOM 2436 O O . ASP A 1 316 ? 7.221 11.493 -0.332 1.00 92.00 316 ASP A O 1
ATOM 2440 N N . ALA A 1 317 ? 5.270 10.414 -0.581 1.00 90.06 317 ALA A N 1
ATOM 2441 C CA . ALA A 1 317 ? 5.016 10.826 -1.956 1.00 90.06 317 ALA A CA 1
ATOM 2442 C C . ALA A 1 317 ? 3.884 11.864 -2.065 1.00 90.06 317 ALA A C 1
ATOM 2444 O O . ALA A 1 317 ? 3.224 11.966 -3.101 1.00 90.06 317 ALA A O 1
ATOM 2445 N N . GLY A 1 318 ? 3.694 12.686 -1.028 1.00 82.75 318 GLY A N 1
ATOM 2446 C CA . GLY A 1 318 ? 2.668 13.725 -0.958 1.00 82.75 318 GLY A CA 1
ATOM 2447 C C . GLY A 1 318 ? 1.464 13.374 -0.083 1.00 82.75 318 GLY A C 1
ATOM 2448 O O . GLY A 1 318 ? 0.398 13.940 -0.320 1.00 82.75 318 GLY A O 1
ATOM 2449 N N . GLY A 1 319 ? 1.616 12.468 0.886 1.00 87.50 319 GLY A N 1
ATOM 2450 C CA . GLY A 1 319 ? 0.566 12.053 1.819 1.00 87.50 319 GLY A CA 1
ATOM 2451 C C . GLY A 1 319 ? 0.738 10.614 2.309 1.00 87.50 319 GLY A C 1
ATOM 2452 O O . GLY A 1 319 ? 0.616 10.345 3.504 1.00 87.50 319 GLY A O 1
ATOM 2453 N N . HIS A 1 320 ? 1.035 9.696 1.387 1.00 94.81 320 HIS A N 1
ATOM 2454 C CA . HIS A 1 320 ? 1.334 8.296 1.680 1.00 94.81 320 HIS A CA 1
ATOM 2455 C C . HIS A 1 320 ? 2.708 7.897 1.135 1.00 94.81 320 HIS A C 1
ATOM 2457 O O . HIS A 1 320 ? 3.254 8.517 0.218 1.00 94.81 320 HIS A O 1
ATOM 2463 N N . SER A 1 321 ? 3.261 6.812 1.677 1.00 95.81 321 SER A N 1
ATOM 2464 C CA . SER A 1 321 ? 4.547 6.283 1.229 1.00 95.81 321 SER A CA 1
ATOM 2465 C C . SER A 1 321 ? 4.486 5.754 -0.206 1.00 95.81 321 SER A C 1
ATOM 2467 O O . SER A 1 321 ? 3.457 5.234 -0.661 1.00 95.81 321 SER A O 1
ATOM 2469 N N . ARG A 1 322 ? 5.618 5.811 -0.922 1.00 96.94 322 ARG A N 1
ATOM 2470 C CA . ARG A 1 322 ? 5.731 5.252 -2.285 1.00 96.94 322 ARG A CA 1
ATOM 2471 C C . ARG A 1 322 ? 5.312 3.784 -2.353 1.00 96.94 322 ARG A C 1
ATOM 2473 O O . ARG A 1 322 ? 4.755 3.361 -3.361 1.00 96.94 322 ARG A O 1
ATOM 2480 N N . ARG A 1 323 ? 5.525 3.015 -1.283 1.00 96.31 323 ARG A N 1
ATOM 2481 C CA . ARG A 1 323 ? 5.070 1.624 -1.134 1.00 96.31 323 ARG A CA 1
ATOM 2482 C C . ARG A 1 323 ? 3.562 1.465 -1.326 1.00 96.31 323 ARG A C 1
ATOM 2484 O O . ARG A 1 323 ? 3.136 0.594 -2.080 1.00 96.31 323 ARG A O 1
ATOM 2491 N N . VAL A 1 324 ? 2.765 2.287 -0.642 1.00 97.38 324 VAL A N 1
ATOM 2492 C CA . VAL A 1 324 ? 1.297 2.231 -0.718 1.00 97.38 324 VAL A CA 1
ATOM 2493 C C . VAL A 1 324 ? 0.833 2.625 -2.117 1.00 97.38 324 VAL A C 1
ATOM 2495 O O . VAL A 1 324 ? 0.008 1.932 -2.710 1.00 97.38 324 VAL A O 1
ATOM 2498 N N . LEU A 1 325 ? 1.410 3.691 -2.677 1.00 98.31 325 LEU A N 1
ATOM 2499 C CA . LEU A 1 325 ? 1.049 4.164 -4.014 1.00 98.31 325 LEU A CA 1
ATOM 2500 C C . LEU A 1 325 ? 1.460 3.183 -5.121 1.00 98.31 325 LEU A C 1
ATOM 2502 O O . LEU A 1 325 ? 0.707 2.994 -6.071 1.00 98.31 325 LEU A O 1
ATOM 2506 N N . LEU A 1 326 ? 2.607 2.509 -4.986 1.00 98.50 326 LEU A N 1
ATOM 2507 C CA . LEU A 1 326 ? 3.032 1.438 -5.891 1.00 98.50 326 LEU A CA 1
ATOM 2508 C C . LEU A 1 326 ? 2.045 0.266 -5.871 1.00 98.50 326 LEU A C 1
ATOM 2510 O O . LEU A 1 326 ? 1.696 -0.256 -6.923 1.00 98.50 326 LEU A O 1
ATOM 2514 N N . LYS A 1 327 ? 1.555 -0.130 -4.694 1.00 98.38 327 LYS A N 1
ATOM 2515 C CA . LYS A 1 327 ? 0.536 -1.182 -4.575 1.00 98.38 327 LYS A CA 1
ATOM 2516 C C . LYS A 1 327 ? -0.804 -0.772 -5.175 1.00 98.38 327 LYS A C 1
ATOM 2518 O O . LYS A 1 327 ? -1.428 -1.578 -5.861 1.00 98.38 327 LYS A O 1
ATOM 2523 N N . LEU A 1 328 ? -1.214 0.482 -4.981 1.00 98.69 328 LEU A N 1
ATOM 2524 C CA . LEU A 1 328 ? -2.396 1.026 -5.647 1.00 98.69 328 LEU A CA 1
ATOM 2525 C C . LEU A 1 328 ? -2.227 1.011 -7.175 1.00 98.69 328 LEU A C 1
ATOM 2527 O O . LEU A 1 328 ? -3.120 0.548 -7.876 1.00 98.69 328 LEU A O 1
ATOM 2531 N N . ALA A 1 329 ? -1.072 1.442 -7.689 1.00 98.69 329 ALA A N 1
ATOM 2532 C CA . ALA A 1 329 ? -0.766 1.374 -9.116 1.00 98.69 329 ALA A CA 1
ATOM 2533 C C . ALA A 1 329 ? -0.747 -0.073 -9.631 1.00 98.69 329 ALA A C 1
ATOM 2535 O O . ALA A 1 329 ? -1.319 -0.346 -10.677 1.00 98.69 329 ALA A O 1
ATOM 2536 N N . GLY A 1 330 ? -0.178 -1.018 -8.876 1.00 98.38 330 GLY A N 1
ATOM 2537 C CA . GLY A 1 330 ? -0.179 -2.440 -9.224 1.00 98.38 330 GLY A CA 1
ATOM 2538 C C . GLY A 1 330 ? -1.577 -3.047 -9.313 1.00 98.38 330 GLY A C 1
ATOM 2539 O O . GLY A 1 330 ? -1.836 -3.842 -10.209 1.00 98.38 330 GLY A O 1
ATOM 2540 N N . LEU A 1 331 ? -2.509 -2.619 -8.460 1.00 98.50 331 LEU A N 1
ATOM 2541 C CA . LEU A 1 331 ? -3.911 -3.030 -8.559 1.00 98.50 331 LEU A CA 1
ATOM 2542 C C . LEU A 1 331 ? -4.626 -2.417 -9.779 1.00 98.50 331 LEU A C 1
ATOM 2544 O O . LEU A 1 331 ? -5.573 -3.008 -10.289 1.00 98.50 331 LEU A O 1
ATOM 2548 N N . LEU A 1 332 ? -4.198 -1.235 -10.234 1.00 98.56 332 LEU A N 1
ATOM 2549 C CA . LEU A 1 332 ? -4.874 -0.452 -11.275 1.00 98.56 332 LEU A CA 1
ATOM 2550 C C . LEU A 1 332 ? -4.194 -0.492 -12.654 1.00 98.56 332 LEU A C 1
ATOM 2552 O O . LEU A 1 332 ? -4.780 0.021 -13.604 1.00 98.56 332 LEU A O 1
ATOM 2556 N N . HIS A 1 333 ? -2.996 -1.068 -12.785 1.00 98.00 333 HIS A N 1
ATOM 2557 C CA . HIS A 1 333 ? -2.165 -0.962 -13.997 1.00 98.00 333 HIS A CA 1
ATOM 2558 C C . HIS A 1 333 ? -2.893 -1.397 -15.280 1.00 98.00 333 HIS A C 1
ATOM 2560 O O . HIS A 1 333 ? -2.745 -0.772 -16.326 1.00 98.00 333 HIS A O 1
ATOM 2566 N N . ASP A 1 334 ? -3.766 -2.394 -15.150 1.00 96.50 334 ASP A N 1
ATOM 2567 C CA . ASP A 1 334 ? -4.524 -3.005 -16.237 1.00 96.50 334 ASP A CA 1
ATOM 2568 C C . ASP A 1 334 ? -6.027 -2.698 -16.213 1.00 96.50 334 ASP A C 1
ATOM 2570 O O . ASP A 1 334 ? -6.814 -3.309 -16.944 1.00 96.50 334 ASP A O 1
ATOM 2574 N N . VAL A 1 335 ? -6.457 -1.725 -15.402 1.00 96.69 335 VAL A N 1
ATOM 2575 C CA . VAL A 1 335 ? -7.881 -1.427 -15.162 1.00 96.69 335 VAL A CA 1
ATOM 2576 C C . VAL A 1 335 ? -8.663 -1.095 -16.441 1.00 96.69 335 VAL A C 1
ATOM 2578 O O . VAL A 1 335 ? -9.889 -1.173 -16.447 1.00 96.69 335 VAL A O 1
ATOM 2581 N N . SER A 1 336 ? -7.980 -0.714 -17.524 1.00 95.88 336 SER A N 1
ATOM 2582 C CA . SER A 1 336 ? -8.577 -0.322 -18.809 1.00 95.88 336 SER A CA 1
ATOM 2583 C C . SER A 1 336 ? -8.406 -1.353 -19.935 1.00 95.88 336 SER A C 1
ATOM 2585 O O . SER A 1 336 ? -8.798 -1.090 -21.076 1.00 95.88 336 SER A O 1
ATOM 2587 N N . LYS A 1 337 ? -7.851 -2.544 -19.656 1.00 92.94 337 LYS A N 1
ATOM 2588 C CA . LYS A 1 337 ? -7.841 -3.662 -20.621 1.00 92.94 337 LYS A CA 1
ATOM 2589 C C . LYS A 1 337 ? -9.251 -4.055 -21.099 1.00 92.94 337 LYS A C 1
ATOM 2591 O O . LYS A 1 337 ? -9.407 -4.288 -22.296 1.00 92.94 337 LYS A O 1
ATOM 2596 N N . PRO A 1 338 ? -10.299 -4.105 -20.251 1.00 93.06 338 PRO A N 1
ATOM 2597 C CA . PRO A 1 338 ? -11.639 -4.485 -20.704 1.00 93.06 338 PRO A CA 1
ATOM 2598 C C . PRO A 1 338 ? -12.182 -3.588 -21.822 1.00 93.06 338 PRO A C 1
ATOM 2600 O O . PRO A 1 338 ? -12.710 -4.095 -22.810 1.00 93.06 338 PRO A O 1
ATOM 2603 N N . GLU A 1 339 ? -12.011 -2.270 -21.705 1.00 90.94 339 GLU A N 1
ATOM 2604 C CA . GLU A 1 339 ? -12.504 -1.292 -22.683 1.00 90.94 339 GLU A CA 1
ATOM 2605 C C . GLU A 1 339 ? -11.670 -1.220 -23.961 1.00 90.94 339 GLU A C 1
ATOM 2607 O O . GLU A 1 339 ? -12.179 -0.838 -25.012 1.00 90.94 339 GLU A O 1
ATOM 2612 N N . THR A 1 340 ? -10.394 -1.583 -23.881 1.00 88.88 340 THR A N 1
ATOM 2613 C CA . THR A 1 340 ? -9.449 -1.532 -25.009 1.00 88.88 340 THR A CA 1
ATOM 2614 C C . THR A 1 340 ? -9.275 -2.879 -25.702 1.00 88.88 340 THR A C 1
ATOM 2616 O O . THR A 1 340 ? -8.442 -3.018 -26.601 1.00 88.88 340 THR A O 1
ATOM 2619 N N . LYS A 1 341 ? -10.062 -3.879 -25.293 1.00 88.94 341 LYS A N 1
ATOM 2620 C CA . LYS A 1 341 ? -10.036 -5.220 -25.862 1.00 88.94 341 LYS A CA 1
ATOM 2621 C C . LYS A 1 341 ? -10.425 -5.183 -27.339 1.00 88.94 341 LYS A C 1
ATOM 2623 O O . LYS A 1 341 ? -11.589 -4.993 -27.684 1.00 88.94 341 LYS A O 1
ATOM 2628 N N . GLY A 1 342 ? -9.451 -5.447 -28.198 1.00 83.44 342 GLY A N 1
ATOM 2629 C CA . GLY A 1 342 ? -9.647 -5.738 -29.611 1.00 83.44 342 GLY A CA 1
ATOM 2630 C C . GLY A 1 342 ? -9.329 -7.195 -29.927 1.00 83.44 342 GLY A C 1
ATOM 2631 O O . GLY A 1 342 ? -8.674 -7.893 -29.148 1.00 83.44 342 GLY A O 1
ATOM 2632 N N . ILE A 1 343 ? -9.830 -7.663 -31.066 1.00 83.81 343 ILE A N 1
ATOM 2633 C CA . ILE A 1 343 ? -9.513 -8.973 -31.632 1.00 83.81 343 ILE A CA 1
ATOM 2634 C C . ILE A 1 343 ? -9.055 -8.718 -33.064 1.00 83.81 343 ILE A C 1
ATOM 2636 O O . ILE A 1 343 ? -9.775 -8.069 -33.826 1.00 83.81 343 ILE A O 1
ATOM 2640 N N . ASP A 1 344 ? -7.857 -9.182 -33.409 1.00 79.44 344 ASP A N 1
ATOM 2641 C CA . ASP A 1 344 ? -7.335 -9.060 -34.768 1.00 79.44 344 ASP A CA 1
ATOM 2642 C C . ASP A 1 344 ? -7.978 -10.078 -35.731 1.00 79.44 344 ASP A C 1
ATOM 2644 O O . ASP A 1 344 ? -8.806 -10.910 -35.348 1.00 79.44 344 ASP A O 1
ATOM 2648 N N . ALA A 1 345 ? -7.611 -10.004 -37.013 1.00 77.88 345 ALA A N 1
ATOM 2649 C CA . ALA A 1 345 ? -8.145 -10.887 -38.051 1.00 77.88 345 ALA A CA 1
ATOM 2650 C C . ALA A 1 345 ? -7.832 -12.379 -37.811 1.00 77.88 345 ALA A C 1
ATOM 2652 O O . ALA A 1 345 ? -8.574 -13.236 -38.290 1.00 77.88 345 ALA A O 1
ATOM 2653 N N . ASP A 1 346 ? -6.781 -12.681 -37.041 1.00 76.94 346 ASP A N 1
ATOM 2654 C CA . ASP A 1 346 ? -6.345 -14.036 -36.693 1.00 76.94 346 ASP A CA 1
ATOM 2655 C C . ASP A 1 346 ? -6.983 -14.540 -35.382 1.00 76.94 346 ASP A C 1
ATOM 2657 O O . ASP A 1 346 ? -6.677 -15.638 -34.908 1.00 76.94 346 ASP A O 1
ATOM 2661 N N . GLY A 1 347 ? -7.880 -13.753 -34.777 1.00 75.25 347 GLY A N 1
ATOM 2662 C CA . GLY A 1 347 ? -8.565 -14.093 -33.533 1.00 75.25 347 GLY A CA 1
ATOM 2663 C C . GLY A 1 347 ? -7.741 -13.834 -32.268 1.00 75.25 347 GLY A C 1
ATOM 2664 O O . GLY A 1 347 ? -8.148 -14.262 -31.183 1.00 75.25 347 GLY A O 1
ATOM 2665 N N . ARG A 1 348 ? -6.595 -13.148 -32.362 1.00 77.19 348 ARG A N 1
ATOM 2666 C CA . ARG A 1 348 ? -5.755 -12.816 -31.205 1.00 77.19 348 ARG A CA 1
ATOM 2667 C C . ARG A 1 348 ? -6.276 -11.566 -30.516 1.00 77.19 348 ARG A C 1
ATOM 2669 O O . ARG A 1 348 ? -6.600 -10.560 -31.142 1.00 77.19 348 ARG A O 1
ATOM 2676 N N . ILE A 1 349 ? -6.331 -11.637 -29.192 1.00 80.56 349 ILE A N 1
ATOM 2677 C CA . ILE A 1 349 ? -6.751 -10.520 -28.350 1.00 80.56 349 ILE A CA 1
ATOM 2678 C C . ILE A 1 349 ? -5.599 -9.516 -28.233 1.00 80.56 349 ILE A C 1
ATOM 2680 O O . ILE A 1 349 ? -4.448 -9.903 -28.043 1.00 80.56 349 ILE A O 1
ATOM 2684 N N . HIS A 1 350 ? -5.906 -8.225 -28.285 1.00 79.12 350 HIS A N 1
ATOM 2685 C CA . HIS A 1 350 ? -4.964 -7.154 -27.976 1.00 79.12 350 HIS A CA 1
ATOM 2686 C C . HIS A 1 350 ? -5.638 -6.068 -27.130 1.00 79.12 350 HIS A C 1
ATOM 2688 O O . HIS A 1 350 ? -6.861 -5.952 -27.111 1.00 79.12 350 HIS A O 1
ATOM 2694 N N . PHE A 1 351 ? -4.833 -5.255 -26.447 1.00 84.31 351 PHE A N 1
ATOM 2695 C CA . PHE A 1 351 ? -5.295 -4.177 -25.567 1.00 84.31 351 PHE A CA 1
ATOM 2696 C C . PHE A 1 351 ? -4.551 -2.883 -25.908 1.00 84.31 351 PHE A C 1
ATOM 2698 O O . PHE A 1 351 ? -3.685 -2.429 -25.164 1.00 84.31 351 PHE A O 1
ATOM 2705 N N . LEU A 1 352 ? -4.781 -2.334 -27.100 1.00 77.44 352 LEU A N 1
ATOM 2706 C CA . LEU A 1 352 ? -4.028 -1.160 -27.554 1.00 77.44 352 LEU A CA 1
ATOM 2707 C C . LEU A 1 352 ? -4.545 0.095 -26.840 1.00 77.44 352 LEU A C 1
ATOM 2709 O O . LEU A 1 352 ? -5.750 0.321 -26.798 1.00 77.44 352 LEU A O 1
ATOM 2713 N N . GLY A 1 353 ? -3.638 0.905 -26.288 1.00 79.38 353 GLY A N 1
ATOM 2714 C CA . GLY A 1 353 ? -3.985 2.142 -25.576 1.00 79.38 353 GLY A CA 1
ATOM 2715 C C . GLY A 1 353 ? -4.480 1.954 -24.135 1.00 79.38 353 GLY A C 1
ATOM 2716 O O . GLY A 1 353 ? -4.966 2.906 -23.524 1.00 79.38 353 GLY A O 1
ATOM 2717 N N . HIS A 1 354 ? -4.407 0.734 -23.582 1.00 90.88 354 HIS A N 1
ATOM 2718 C CA . HIS A 1 354 ? -4.805 0.496 -22.191 1.00 90.88 354 HIS A CA 1
ATOM 2719 C C . HIS A 1 354 ? -3.954 1.239 -21.152 1.00 90.88 354 HIS A C 1
ATOM 2721 O O . HIS A 1 354 ? -4.551 1.617 -20.145 1.00 90.88 354 HIS A O 1
ATOM 2727 N N . PRO A 1 355 ? -2.639 1.487 -21.341 1.00 88.69 355 PRO A N 1
ATOM 2728 C CA . PRO A 1 355 ? -1.869 2.223 -20.344 1.00 88.69 355 PRO A CA 1
ATOM 2729 C C . PRO A 1 355 ? -2.330 3.681 -20.243 1.00 88.69 355 PRO A C 1
ATOM 2731 O O . PRO A 1 355 ? -2.592 4.161 -19.142 1.00 88.69 355 PRO A O 1
ATOM 2734 N N . GLU A 1 356 ? -2.536 4.362 -21.377 1.00 89.31 356 GLU A N 1
ATOM 2735 C CA . GLU A 1 356 ? -2.985 5.759 -21.409 1.00 89.31 356 GLU A CA 1
ATOM 2736 C C . GLU A 1 356 ? -4.399 5.910 -20.818 1.00 89.31 356 GLU A C 1
ATOM 2738 O O . GLU A 1 356 ? -4.621 6.705 -19.901 1.00 89.31 356 GLU A O 1
ATOM 2743 N N . LEU A 1 357 ? -5.357 5.081 -21.259 1.00 88.62 357 LEU A N 1
ATOM 2744 C CA . LEU A 1 357 ? -6.715 5.094 -20.697 1.00 88.62 357 LEU A CA 1
ATOM 2745 C C . LEU A 1 357 ? -6.736 4.628 -19.229 1.00 88.62 357 LEU A C 1
ATOM 2747 O O . LEU A 1 357 ? -7.576 5.055 -18.433 1.00 88.62 357 LEU A O 1
ATOM 2751 N N . GLY A 1 358 ? -5.840 3.711 -18.861 1.00 96.25 358 GLY A N 1
ATOM 2752 C CA . GLY A 1 358 ? -5.626 3.232 -17.497 1.00 96.25 358 GLY A CA 1
ATOM 275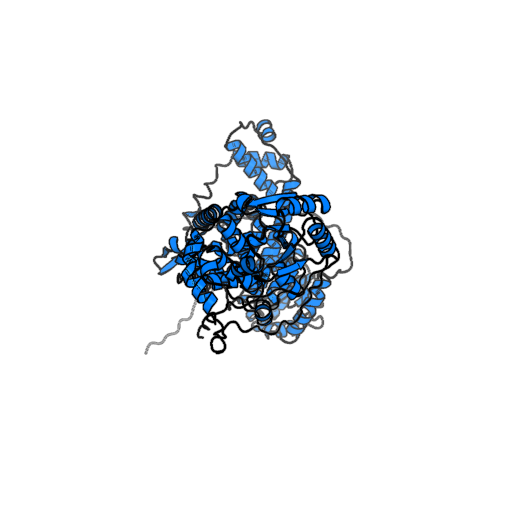3 C C . GLY A 1 358 ? -5.201 4.359 -16.571 1.00 96.25 358 GLY A C 1
ATOM 2754 O O . GLY A 1 358 ? -5.797 4.530 -15.509 1.00 96.25 358 GLY A O 1
ATOM 2755 N N . ALA A 1 359 ? -4.242 5.176 -17.002 1.00 96.75 359 ALA A N 1
ATOM 2756 C CA . ALA A 1 359 ? -3.729 6.308 -16.243 1.00 96.75 359 ALA A CA 1
ATOM 2757 C C . ALA A 1 359 ? -4.811 7.364 -15.984 1.00 96.75 359 ALA A C 1
ATOM 2759 O O . ALA A 1 359 ? -4.983 7.808 -14.847 1.00 96.75 359 ALA A O 1
ATOM 2760 N N . GLU A 1 360 ? -5.613 7.698 -17.001 1.00 96.38 360 GLU A N 1
ATOM 2761 C CA . GLU A 1 360 ? -6.766 8.595 -16.848 1.00 96.38 360 GLU A CA 1
ATOM 2762 C C . GLU A 1 360 ? -7.805 8.045 -15.860 1.00 96.38 360 GLU A C 1
ATOM 2764 O O . GLU A 1 360 ? -8.414 8.789 -15.084 1.00 96.38 360 GLU A O 1
ATOM 2769 N N . LYS A 1 361 ? -8.048 6.728 -15.876 1.00 98.00 361 LYS A N 1
ATOM 2770 C CA . LYS A 1 361 ? -8.984 6.092 -14.943 1.00 98.00 361 LYS A CA 1
ATOM 2771 C C . LYS A 1 361 ? -8.423 6.064 -13.520 1.00 98.00 361 LYS A C 1
ATOM 2773 O O . LYS A 1 361 ? -9.142 6.413 -12.587 1.00 98.00 361 LYS A O 1
ATOM 2778 N N . ALA A 1 362 ? -7.147 5.727 -13.357 1.00 98.44 362 ALA A N 1
ATOM 2779 C CA . ALA A 1 362 ? -6.459 5.748 -12.073 1.00 98.44 362 ALA A CA 1
ATOM 2780 C C . ALA A 1 362 ? -6.460 7.155 -11.456 1.00 98.44 362 ALA A C 1
ATOM 2782 O O . ALA A 1 362 ? -6.780 7.302 -10.277 1.00 98.44 362 ALA A O 1
ATOM 2783 N N . ALA A 1 363 ? -6.215 8.196 -12.260 1.00 98.31 363 ALA A N 1
ATOM 2784 C CA . ALA A 1 363 ? -6.302 9.582 -11.812 1.00 98.31 363 ALA A CA 1
ATOM 2785 C C . ALA A 1 363 ? -7.705 9.928 -11.285 1.00 98.31 363 ALA A C 1
ATOM 2787 O O . ALA A 1 363 ? -7.836 10.432 -10.171 1.00 98.31 363 ALA A O 1
ATOM 2788 N N . ARG A 1 364 ? -8.764 9.562 -12.023 1.00 98.44 364 ARG A N 1
ATOM 2789 C CA . ARG A 1 364 ? -10.158 9.771 -11.588 1.00 98.44 364 ARG A CA 1
ATOM 2790 C C . ARG A 1 364 ? -10.505 9.018 -10.302 1.00 98.44 364 ARG A C 1
ATOM 2792 O O . ARG A 1 364 ? -11.223 9.559 -9.462 1.00 98.44 364 ARG A O 1
ATOM 2799 N N . ILE A 1 365 ? -9.995 7.797 -10.120 1.00 98.50 365 ILE A N 1
ATOM 2800 C CA . ILE A 1 365 ? -10.156 7.033 -8.871 1.00 98.50 365 ILE A CA 1
ATOM 2801 C C . ILE A 1 365 ? -9.482 7.777 -7.711 1.00 98.50 365 ILE A C 1
ATOM 2803 O O . ILE A 1 365 ? -10.100 7.977 -6.663 1.00 98.50 365 ILE A O 1
ATOM 2807 N N . CYS A 1 366 ? -8.241 8.228 -7.902 1.00 98.44 366 CYS A N 1
ATOM 2808 C CA . CYS A 1 366 ? -7.503 8.990 -6.899 1.00 98.44 366 CYS A CA 1
ATOM 2809 C C . CYS A 1 366 ? -8.212 10.307 -6.535 1.00 98.44 366 CYS A C 1
ATOM 2811 O O . CYS A 1 366 ? -8.363 10.616 -5.354 1.00 98.44 366 CYS A O 1
ATOM 2813 N N . GLU A 1 367 ? -8.724 11.046 -7.519 1.00 98.12 367 GLU A N 1
ATOM 2814 C CA . GLU A 1 367 ? -9.502 12.273 -7.308 1.00 98.12 367 GLU A CA 1
ATOM 2815 C C . GLU A 1 367 ? -10.813 12.004 -6.555 1.00 98.12 367 GLU A C 1
ATOM 2817 O O . GLU A 1 367 ? -11.135 12.717 -5.598 1.00 98.12 367 GLU A O 1
ATOM 2822 N N . ARG A 1 368 ? -11.542 10.939 -6.930 1.00 97.75 368 ARG A N 1
ATOM 2823 C CA . ARG A 1 368 ? -12.765 10.487 -6.245 1.00 97.75 368 ARG A CA 1
ATOM 2824 C C . ARG A 1 368 ? -12.498 10.146 -4.781 1.00 97.75 368 ARG A C 1
ATOM 2826 O O . ARG A 1 368 ? -13.318 10.475 -3.932 1.00 97.75 368 ARG A O 1
ATOM 2833 N N . LEU A 1 369 ? -11.349 9.536 -4.489 1.00 97.38 369 LEU A N 1
ATOM 2834 C CA . LEU A 1 369 ? -10.876 9.200 -3.140 1.00 97.38 369 LEU A CA 1
ATOM 2835 C C . LEU A 1 369 ? -10.070 10.333 -2.472 1.00 97.38 369 LEU A C 1
ATOM 2837 O O . LEU A 1 369 ? -9.502 10.152 -1.391 1.00 97.38 369 LEU A O 1
ATOM 2841 N N . ARG A 1 370 ? -10.041 11.526 -3.080 1.00 97.50 370 ARG A N 1
ATOM 2842 C CA . ARG A 1 370 ? -9.440 12.751 -2.527 1.00 97.50 370 ARG A CA 1
ATOM 2843 C C . ARG A 1 370 ? -7.939 12.651 -2.232 1.00 97.50 370 ARG A C 1
ATOM 2845 O O . ARG A 1 370 ? -7.459 13.325 -1.322 1.00 97.50 370 ARG A O 1
ATOM 2852 N N . PHE A 1 371 ? -7.204 11.812 -2.960 1.00 97.94 371 PHE A N 1
ATOM 2853 C CA . PHE A 1 371 ? -5.739 11.791 -2.898 1.00 97.94 371 PHE A CA 1
ATOM 2854 C C . PHE A 1 371 ? -5.151 13.146 -3.318 1.00 97.94 371 PHE A C 1
ATOM 2856 O O . PHE A 1 371 ? -5.747 13.890 -4.102 1.00 97.94 371 PHE A O 1
ATOM 2863 N N . GLY A 1 372 ? -3.960 13.466 -2.813 1.00 96.31 372 GLY A N 1
ATOM 2864 C CA . GLY A 1 372 ? -3.225 14.663 -3.200 1.00 96.31 372 GLY A CA 1
ATOM 2865 C C . GLY A 1 372 ? -2.821 14.641 -4.678 1.00 96.31 372 GLY A C 1
ATOM 2866 O O . GLY A 1 372 ? -2.660 13.584 -5.294 1.00 96.31 372 GLY A O 1
ATOM 2867 N N . SER A 1 373 ? -2.601 15.818 -5.273 1.00 96.31 373 SER A N 1
ATOM 2868 C CA . SER A 1 373 ? -2.232 15.922 -6.695 1.00 96.31 373 SER A CA 1
ATOM 2869 C C . SER A 1 373 ? -0.902 15.229 -7.017 1.00 96.31 373 SER A C 1
ATOM 2871 O O . SER A 1 373 ? -0.751 14.660 -8.096 1.00 96.31 373 SER A O 1
ATOM 2873 N N . ARG A 1 374 ? 0.063 15.247 -6.082 1.00 96.31 374 ARG A N 1
ATOM 2874 C CA . ARG A 1 374 ? 1.350 14.551 -6.249 1.00 96.31 374 ARG A CA 1
ATOM 2875 C C . ARG A 1 374 ? 1.166 13.032 -6.257 1.00 96.31 374 ARG A C 1
ATOM 2877 O O . ARG A 1 374 ? 1.715 12.374 -7.133 1.00 96.31 374 ARG A O 1
ATOM 2884 N N . GLU A 1 375 ? 0.354 12.508 -5.342 1.00 97.94 375 GLU A N 1
ATOM 2885 C CA . GLU A 1 375 ? 0.042 11.078 -5.241 1.00 97.94 375 GLU A CA 1
ATOM 2886 C C . GLU A 1 375 ? -0.701 10.589 -6.485 1.00 97.94 375 GLU A C 1
ATOM 2888 O O . GLU A 1 375 ? -0.323 9.590 -7.091 1.00 97.94 375 GLU A O 1
ATOM 2893 N N . THR A 1 376 ? -1.707 11.356 -6.912 1.00 98.19 376 THR A N 1
ATOM 2894 C CA . THR A 1 376 ? -2.499 11.097 -8.121 1.00 98.19 376 THR A CA 1
ATOM 2895 C C . THR A 1 376 ? -1.601 11.015 -9.350 1.00 98.19 376 THR A C 1
ATOM 2897 O O . THR A 1 376 ? -1.671 10.048 -10.106 1.00 98.19 376 THR A O 1
ATOM 2900 N N . LYS A 1 377 ? -0.697 11.991 -9.522 1.00 97.06 377 LYS A N 1
ATOM 2901 C CA . LYS A 1 377 ? 0.273 11.989 -10.622 1.00 97.06 377 LYS A CA 1
ATOM 2902 C C . LYS A 1 377 ? 1.217 10.790 -10.547 1.00 97.06 377 LYS A C 1
ATOM 2904 O O . LYS A 1 377 ? 1.515 10.205 -11.579 1.00 97.06 377 LYS A O 1
ATOM 2909 N N . PHE A 1 378 ? 1.689 10.431 -9.354 1.00 98.19 378 PHE A N 1
ATOM 2910 C CA . PHE A 1 378 ? 2.587 9.294 -9.165 1.00 98.19 378 PHE A CA 1
ATOM 2911 C C . PHE A 1 378 ? 1.916 7.974 -9.569 1.00 98.19 378 PHE A C 1
ATOM 2913 O O . PHE A 1 378 ? 2.483 7.222 -10.355 1.00 98.19 378 PHE A O 1
ATOM 2920 N N . VAL A 1 379 ? 0.691 7.720 -9.097 1.00 98.56 379 VAL A N 1
ATOM 2921 C CA . VAL A 1 379 ? -0.076 6.512 -9.446 1.00 98.56 379 VAL A CA 1
ATOM 2922 C C . VAL A 1 379 ? -0.398 6.482 -10.939 1.00 98.56 379 VAL A C 1
ATOM 2924 O O . VAL A 1 379 ? -0.130 5.475 -11.587 1.00 98.56 379 VAL A O 1
ATOM 2927 N N . ALA A 1 380 ? -0.916 7.579 -11.501 1.00 98.00 380 ALA A N 1
ATOM 2928 C CA . ALA A 1 380 ? -1.255 7.653 -12.922 1.00 98.00 380 ALA A CA 1
ATOM 2929 C C . ALA A 1 380 ? -0.030 7.415 -13.817 1.00 98.00 380 ALA A C 1
ATOM 2931 O O . ALA A 1 380 ? -0.117 6.641 -14.761 1.00 98.00 380 ALA A O 1
ATOM 2932 N N . LEU A 1 381 ? 1.124 7.997 -13.473 1.00 97.81 381 LEU A N 1
ATOM 2933 C CA . LEU A 1 381 ? 2.368 7.813 -14.221 1.00 97.81 381 LEU A CA 1
ATOM 2934 C C . LEU A 1 381 ? 2.871 6.365 -14.171 1.00 97.81 381 LEU A C 1
ATOM 2936 O O . LEU A 1 381 ? 3.340 5.846 -15.177 1.00 97.81 381 LEU A O 1
ATOM 2940 N N . LEU A 1 382 ? 2.758 5.693 -13.019 1.00 98.44 382 LEU A N 1
ATOM 2941 C CA . LEU A 1 382 ? 3.096 4.271 -12.921 1.00 98.44 382 LEU A CA 1
ATOM 2942 C C . LEU A 1 382 ? 2.177 3.403 -13.783 1.00 98.44 382 LEU A C 1
ATOM 2944 O O . LEU A 1 382 ? 2.665 2.472 -14.412 1.00 98.44 382 LEU A O 1
ATOM 2948 N N . VAL A 1 383 ? 0.878 3.710 -13.817 1.00 97.94 383 VAL A N 1
ATOM 2949 C CA . VAL A 1 383 ? -0.098 3.002 -14.658 1.00 97.94 383 VAL A CA 1
ATOM 2950 C C . VAL A 1 383 ? 0.151 3.275 -16.143 1.00 97.94 383 VAL A C 1
ATOM 2952 O O . VAL A 1 383 ? 0.112 2.345 -16.937 1.00 97.94 383 VAL A O 1
ATOM 2955 N N . GLU A 1 384 ? 0.463 4.509 -16.534 1.00 96.69 384 GLU A N 1
ATOM 2956 C CA . GLU A 1 384 ? 0.758 4.862 -17.929 1.00 96.69 384 GLU A CA 1
ATOM 2957 C C . GLU A 1 384 ? 2.015 4.150 -18.445 1.00 96.69 384 GLU A C 1
ATOM 2959 O O . GLU A 1 384 ? 2.049 3.637 -19.560 1.00 96.69 384 GLU A O 1
ATOM 2964 N N . GLU A 1 385 ? 3.052 4.084 -17.610 1.00 94.00 385 GLU A N 1
ATOM 2965 C CA . GLU A 1 385 ? 4.392 3.678 -18.032 1.00 94.00 385 GLU A CA 1
ATOM 2966 C C . GLU A 1 385 ? 4.746 2.232 -17.655 1.00 94.00 385 GLU A C 1
ATOM 2968 O O . GLU A 1 385 ? 5.881 1.807 -17.869 1.00 94.00 385 GLU A O 1
ATOM 2973 N N . HIS A 1 386 ? 3.809 1.445 -17.111 1.00 94.06 386 HIS A N 1
ATOM 2974 C CA . HIS A 1 386 ? 4.105 0.110 -16.565 1.00 94.06 386 HIS A CA 1
ATOM 2975 C C . HIS A 1 386 ? 4.731 -0.861 -17.585 1.00 94.06 386 HIS A C 1
ATOM 2977 O O . HIS A 1 386 ? 5.558 -1.693 -17.212 1.00 94.06 386 HIS A O 1
ATOM 2983 N N . LEU A 1 387 ? 4.414 -0.724 -18.880 1.00 86.81 387 LEU A N 1
ATOM 2984 C CA . LEU A 1 387 ? 5.022 -1.534 -19.942 1.00 86.81 387 LEU A CA 1
ATOM 2985 C C . LEU A 1 387 ? 6.379 -1.003 -20.409 1.00 86.81 387 LEU A C 1
ATOM 2987 O O . LEU A 1 387 ? 7.183 -1.763 -20.957 1.00 86.81 387 LEU A O 1
ATOM 2991 N N . ARG A 1 388 ? 6.661 0.290 -20.215 1.00 87.62 388 ARG A N 1
ATOM 2992 C CA . ARG A 1 388 ? 7.842 0.954 -20.777 1.00 87.62 388 ARG A CA 1
ATOM 2993 C C . ARG A 1 388 ? 9.160 0.284 -20.380 1.00 87.62 388 ARG A C 1
ATOM 2995 O O . ARG A 1 388 ? 9.980 0.112 -21.283 1.00 87.62 388 ARG A O 1
ATOM 3002 N N . PRO A 1 389 ? 9.384 -0.170 -19.127 1.00 87.75 389 PRO A N 1
ATOM 3003 C CA . PRO A 1 389 ? 10.581 -0.931 -18.769 1.00 87.75 389 PRO A CA 1
ATOM 3004 C C . PRO A 1 389 ? 10.840 -2.149 -19.662 1.00 87.75 389 PRO A C 1
ATOM 3006 O O . PRO A 1 389 ? 11.983 -2.392 -20.043 1.00 87.75 389 PRO A O 1
ATOM 3009 N N . THR A 1 390 ? 9.789 -2.878 -20.051 1.00 80.38 390 THR A N 1
ATOM 3010 C CA . THR A 1 390 ? 9.910 -4.048 -20.938 1.00 80.38 390 THR A CA 1
ATOM 3011 C C . THR A 1 390 ? 10.256 -3.649 -22.375 1.00 80.38 390 THR A C 1
ATOM 3013 O O . THR A 1 390 ? 10.953 -4.377 -23.076 1.00 80.38 390 THR A O 1
ATOM 3016 N N . MET A 1 391 ? 9.827 -2.456 -22.799 1.00 79.06 391 MET A N 1
ATOM 3017 C CA . MET A 1 391 ? 10.074 -1.909 -24.136 1.00 79.06 391 MET A CA 1
ATOM 3018 C C . MET A 1 391 ? 11.448 -1.246 -24.279 1.00 79.06 391 MET A C 1
ATOM 3020 O O . MET A 1 391 ? 11.909 -1.048 -25.403 1.00 79.06 391 MET A O 1
ATOM 3024 N N . LEU A 1 392 ? 12.123 -0.916 -23.169 1.00 77.31 392 LEU A N 1
ATOM 3025 C CA . LEU A 1 392 ? 13.479 -0.351 -23.196 1.00 77.31 392 LEU A CA 1
ATOM 3026 C C . LEU A 1 392 ? 14.477 -1.273 -23.898 1.00 77.31 392 LEU A C 1
ATOM 3028 O O . LEU A 1 392 ? 15.450 -0.793 -24.478 1.00 77.31 392 LEU A O 1
ATOM 3032 N N . SER A 1 393 ? 14.213 -2.575 -23.864 1.00 65.06 393 SER A N 1
ATOM 3033 C CA . SER A 1 393 ? 15.034 -3.602 -24.482 1.00 65.06 393 SER A CA 1
ATOM 3034 C C . SER A 1 393 ? 14.306 -4.277 -25.636 1.00 65.06 393 SER A C 1
ATOM 3036 O O . SER A 1 393 ? 13.900 -5.440 -25.576 1.00 65.06 393 SER A O 1
ATOM 3038 N N . ALA A 1 394 ? 14.130 -3.525 -26.718 1.00 53.84 394 ALA A N 1
ATOM 3039 C CA . ALA A 1 394 ? 13.555 -4.055 -27.942 1.00 53.84 394 ALA A CA 1
ATOM 3040 C C . ALA A 1 394 ? 14.487 -5.103 -28.585 1.00 53.84 394 ALA A C 1
ATOM 3042 O O . ALA A 1 394 ? 15.706 -4.953 -28.606 1.00 53.84 394 ALA A O 1
ATOM 3043 N N . ARG A 1 395 ? 13.898 -6.164 -29.156 1.00 52.28 395 ARG A N 1
ATOM 3044 C CA . ARG A 1 395 ? 14.572 -7.160 -30.022 1.00 52.28 395 ARG A CA 1
ATOM 3045 C C . ARG A 1 395 ? 15.722 -7.962 -29.399 1.00 52.28 395 ARG A C 1
ATOM 3047 O O . ARG A 1 395 ? 16.452 -8.623 -30.132 1.00 52.28 395 ARG A O 1
ATOM 3054 N N . GLY A 1 396 ? 15.856 -7.986 -28.076 1.00 52.00 396 GLY A N 1
ATOM 3055 C CA . GLY A 1 396 ? 16.951 -8.722 -27.441 1.00 52.00 396 GLY A CA 1
ATOM 3056 C C . GLY A 1 396 ? 18.163 -7.864 -27.078 1.00 52.00 396 GLY A C 1
ATOM 3057 O O . GLY A 1 396 ? 19.181 -8.416 -26.672 1.00 52.00 396 GLY A O 1
ATOM 3058 N N . GLU A 1 397 ? 18.086 -6.542 -27.245 1.00 58.12 397 GLU A N 1
ATOM 3059 C CA . GLU A 1 397 ? 19.222 -5.641 -27.042 1.00 58.12 397 GLU A CA 1
ATOM 3060 C C . GLU A 1 397 ? 19.120 -4.851 -25.725 1.00 58.12 397 GLU A C 1
ATOM 3062 O O . GLU A 1 397 ? 18.021 -4.473 -25.300 1.00 58.12 397 GLU A O 1
ATOM 3067 N N . PRO A 1 398 ? 20.255 -4.571 -25.053 1.00 65.62 398 PRO A N 1
ATOM 3068 C CA . PRO A 1 398 ? 20.291 -3.659 -23.922 1.00 65.62 398 PRO A CA 1
ATOM 3069 C C . PRO A 1 398 ? 19.733 -2.279 -24.298 1.00 65.62 398 PRO A C 1
ATOM 3071 O O . PRO A 1 398 ? 19.905 -1.835 -25.436 1.00 65.62 398 PRO A O 1
ATOM 3074 N N . PRO A 1 399 ? 19.120 -1.552 -23.351 1.00 78.62 399 PRO A N 1
ATOM 3075 C CA . PRO A 1 399 ? 18.612 -0.217 -23.625 1.00 78.62 399 PRO A CA 1
ATOM 3076 C C . PRO A 1 399 ? 19.732 0.734 -24.037 1.00 78.62 399 PRO A C 1
ATOM 3078 O O . PRO A 1 399 ? 20.791 0.774 -23.405 1.00 78.62 399 PRO A O 1
ATOM 3081 N N . SER A 1 400 ? 19.474 1.559 -25.052 1.00 79.75 400 SER A N 1
ATOM 3082 C CA . SER A 1 400 ? 20.395 2.637 -25.412 1.00 79.75 400 SER A CA 1
ATOM 3083 C C . SER A 1 400 ? 20.484 3.685 -24.296 1.00 79.75 400 SER A C 1
ATOM 3085 O O . SER A 1 400 ? 19.516 3.927 -23.569 1.00 79.75 400 SER A O 1
ATOM 3087 N N . ALA A 1 401 ? 21.627 4.372 -24.199 1.00 77.75 401 ALA A N 1
ATOM 3088 C CA . ALA A 1 401 ? 21.831 5.440 -23.215 1.00 77.75 401 ALA A CA 1
ATOM 3089 C C . ALA A 1 401 ? 20.768 6.551 -23.325 1.00 77.75 401 ALA A C 1
ATOM 3091 O O . ALA A 1 401 ? 20.295 7.063 -22.312 1.00 77.75 401 ALA A O 1
ATOM 3092 N N . ARG A 1 402 ? 20.323 6.879 -24.548 1.00 79.12 402 ARG A N 1
ATOM 3093 C CA . ARG A 1 402 ? 19.229 7.836 -24.785 1.00 79.12 402 ARG A CA 1
ATOM 3094 C C . ARG A 1 402 ? 17.879 7.318 -24.297 1.00 79.12 402 ARG A C 1
ATOM 3096 O O . ARG A 1 402 ? 17.154 8.058 -23.636 1.00 79.12 402 ARG A O 1
ATOM 3103 N N . ALA A 1 403 ? 17.534 6.062 -24.596 1.00 83.06 403 ALA A N 1
ATOM 3104 C CA . ALA A 1 403 ? 16.277 5.467 -24.137 1.00 83.06 403 ALA A CA 1
ATOM 3105 C C . ALA A 1 403 ? 16.206 5.448 -22.605 1.00 83.06 403 ALA A C 1
ATOM 3107 O O . ALA A 1 403 ? 15.190 5.830 -22.021 1.00 83.06 403 ALA A O 1
ATOM 3108 N N . LEU A 1 404 ? 17.318 5.090 -21.963 1.00 83.62 404 LEU A N 1
ATOM 3109 C CA . LEU A 1 404 ? 17.424 5.071 -20.515 1.00 83.62 404 LEU A CA 1
ATOM 3110 C C . LEU A 1 404 ? 17.371 6.475 -19.900 1.00 83.62 404 LEU A C 1
ATOM 3112 O O . LEU A 1 404 ? 16.662 6.691 -18.917 1.00 83.62 404 LEU A O 1
ATOM 3116 N N . TYR A 1 405 ? 18.059 7.448 -20.500 1.00 83.38 405 TYR A N 1
ATOM 3117 C CA . TYR A 1 405 ? 17.965 8.842 -20.077 1.00 83.38 405 TYR A CA 1
ATOM 3118 C C . TYR A 1 405 ? 16.523 9.355 -20.148 1.00 83.38 405 TYR A C 1
ATOM 3120 O O . TYR A 1 405 ? 16.035 9.932 -19.177 1.00 83.38 405 TYR A O 1
ATOM 3128 N N . ARG A 1 406 ? 15.817 9.117 -21.265 1.00 84.81 406 ARG A N 1
ATOM 3129 C CA . ARG A 1 406 ? 14.405 9.505 -21.416 1.00 84.81 406 ARG A CA 1
ATOM 3130 C C . ARG A 1 406 ? 13.546 8.863 -20.333 1.00 84.81 406 ARG A C 1
ATOM 3132 O O . ARG A 1 406 ? 12.768 9.566 -19.703 1.00 84.81 406 ARG A O 1
ATOM 3139 N N . PHE A 1 407 ? 13.735 7.570 -20.067 1.00 90.06 407 PHE A N 1
ATOM 3140 C CA . PHE A 1 407 ? 13.006 6.856 -19.016 1.00 90.06 407 PHE A CA 1
ATOM 3141 C C . PHE A 1 407 ? 13.150 7.535 -17.648 1.00 90.06 407 PHE A C 1
ATOM 3143 O O . PHE A 1 407 ? 12.152 7.902 -17.034 1.00 90.06 407 PHE A O 1
ATOM 3150 N N . TYR A 1 408 ? 14.379 7.802 -17.199 1.00 89.62 408 TYR A N 1
ATOM 3151 C CA . TYR A 1 408 ? 14.604 8.460 -15.907 1.00 89.62 408 TYR A CA 1
ATOM 3152 C C . TYR A 1 408 ? 14.219 9.942 -15.888 1.00 89.62 408 TYR A C 1
ATOM 3154 O O . TYR A 1 408 ? 13.830 10.461 -14.842 1.00 89.62 408 TYR A O 1
ATOM 3162 N N . ARG A 1 409 ? 14.322 10.645 -17.020 1.00 86.62 409 ARG A N 1
ATOM 3163 C CA . ARG A 1 409 ? 13.879 12.039 -17.144 1.00 86.62 409 ARG A CA 1
ATOM 3164 C C . ARG A 1 409 ? 12.364 12.149 -16.993 1.00 86.62 409 ARG A C 1
ATOM 3166 O O . ARG A 1 409 ? 11.913 13.044 -16.283 1.00 86.62 409 ARG A O 1
ATOM 3173 N N . ASP A 1 410 ? 11.623 11.279 -17.672 1.00 88.19 410 ASP A N 1
ATOM 3174 C CA . ASP A 1 410 ? 10.165 11.343 -17.756 1.00 88.19 410 ASP A CA 1
ATOM 3175 C C . ASP A 1 410 ? 9.517 10.833 -16.462 1.00 88.19 410 ASP A C 1
ATOM 3177 O O . ASP A 1 410 ? 8.635 11.495 -15.917 1.00 88.19 410 ASP A O 1
ATOM 3181 N N . LEU A 1 411 ? 10.001 9.705 -15.921 1.00 91.94 411 LEU A N 1
ATOM 3182 C CA . LEU A 1 411 ? 9.443 9.114 -14.702 1.00 91.94 411 LEU A CA 1
ATOM 3183 C C . LEU A 1 411 ? 9.980 9.746 -13.411 1.00 91.94 411 LEU A C 1
ATOM 3185 O O . LEU A 1 411 ? 9.334 9.654 -12.368 1.00 91.94 411 LEU A O 1
ATOM 3189 N N . GLY A 1 412 ? 11.160 10.373 -13.442 1.00 90.50 412 GLY A N 1
ATOM 3190 C CA . GLY A 1 412 ? 11.757 10.999 -12.264 1.00 90.50 412 GLY A CA 1
ATOM 3191 C C . GLY A 1 412 ? 11.887 10.032 -11.081 1.00 90.50 412 GLY A C 1
ATOM 3192 O O . GLY A 1 412 ? 12.485 8.961 -11.199 1.00 90.50 412 GLY A O 1
ATOM 3193 N N . ASP A 1 413 ? 11.319 10.404 -9.931 1.00 90.12 413 ASP A N 1
ATOM 3194 C CA . ASP A 1 413 ? 11.328 9.585 -8.714 1.00 90.12 413 ASP A CA 1
ATOM 3195 C C . ASP A 1 413 ? 10.341 8.404 -8.750 1.00 90.12 413 ASP A C 1
ATOM 3197 O O . ASP A 1 413 ? 10.411 7.546 -7.872 1.00 90.12 413 ASP A O 1
ATOM 3201 N N . ALA A 1 414 ? 9.482 8.284 -9.768 1.00 95.69 414 ALA A N 1
ATOM 3202 C CA . ALA A 1 414 ? 8.632 7.109 -9.989 1.00 95.69 414 ALA A CA 1
ATOM 3203 C C . ALA A 1 414 ? 9.356 5.963 -10.720 1.00 95.69 414 ALA A C 1
ATOM 3205 O O . ALA A 1 414 ? 8.888 4.825 -10.690 1.00 95.69 414 ALA A O 1
ATOM 3206 N N . ALA A 1 415 ? 10.513 6.225 -11.344 1.00 95.25 415 ALA A N 1
ATOM 3207 C CA . ALA A 1 415 ? 11.218 5.230 -12.153 1.00 95.25 415 ALA A CA 1
ATOM 3208 C C . ALA A 1 415 ? 11.549 3.933 -11.382 1.00 95.25 415 ALA A C 1
ATOM 3210 O O . ALA A 1 415 ? 11.243 2.859 -11.900 1.00 95.25 415 ALA A O 1
ATOM 3211 N N . PRO A 1 416 ? 12.092 3.966 -10.143 1.00 95.94 416 PRO A N 1
ATOM 3212 C CA . PRO A 1 416 ? 12.348 2.736 -9.393 1.00 95.94 416 PRO A CA 1
ATOM 3213 C C . PRO A 1 416 ? 11.068 1.948 -9.081 1.00 95.94 416 PRO A C 1
ATOM 3215 O O . PRO A 1 416 ? 11.057 0.732 -9.240 1.00 95.94 416 PRO A O 1
ATOM 3218 N N . ALA A 1 417 ? 9.976 2.621 -8.699 1.00 97.31 417 ALA A N 1
ATOM 3219 C CA . ALA A 1 417 ? 8.684 1.976 -8.472 1.00 97.31 417 ALA A CA 1
ATOM 3220 C C . ALA A 1 417 ? 8.126 1.324 -9.751 1.00 97.31 417 ALA A C 1
ATOM 3222 O O . ALA A 1 417 ? 7.618 0.209 -9.683 1.00 97.31 417 ALA A O 1
ATOM 3223 N N . CYS A 1 418 ? 8.300 1.948 -10.919 1.00 97.62 418 CYS A N 1
ATOM 3224 C CA . CYS A 1 418 ? 7.915 1.367 -12.209 1.00 97.62 418 CYS A CA 1
ATOM 3225 C C . CYS A 1 418 ? 8.699 0.079 -12.527 1.00 97.62 418 CYS A C 1
ATOM 3227 O O . CYS A 1 418 ? 8.122 -0.909 -12.976 1.00 97.62 418 CYS A O 1
ATOM 3229 N N . LEU A 1 419 ? 9.998 0.034 -12.208 1.00 95.88 419 LEU A N 1
ATOM 3230 C CA . LEU A 1 419 ? 10.803 -1.187 -12.358 1.00 95.88 419 LEU A CA 1
ATOM 3231 C C . LEU A 1 419 ? 10.359 -2.312 -11.410 1.00 95.88 419 LEU A C 1
ATOM 3233 O O . LEU A 1 419 ? 10.383 -3.483 -11.784 1.00 95.88 419 LEU A O 1
ATOM 3237 N N . LEU A 1 420 ? 9.940 -1.977 -10.186 1.00 96.12 420 LEU A N 1
ATOM 3238 C CA . LEU A 1 420 ? 9.378 -2.957 -9.250 1.00 96.12 420 LEU A CA 1
ATOM 3239 C C . LEU A 1 420 ? 8.008 -3.459 -9.717 1.00 96.12 420 LEU A C 1
ATOM 3241 O O . LEU A 1 420 ? 7.734 -4.652 -9.601 1.00 96.12 420 LEU A O 1
ATOM 3245 N N . LEU A 1 421 ? 7.178 -2.570 -10.272 1.00 97.12 421 LEU A N 1
ATOM 3246 C CA . LEU A 1 421 ? 5.895 -2.933 -10.866 1.00 97.12 421 LEU A CA 1
ATOM 3247 C C . LEU A 1 421 ? 6.088 -3.922 -12.022 1.00 97.12 421 LEU A C 1
ATOM 3249 O O . LEU A 1 421 ? 5.417 -4.945 -12.038 1.00 97.12 421 LEU A O 1
ATOM 3253 N N . MET A 1 422 ? 7.071 -3.697 -12.900 1.00 93.81 422 MET A N 1
ATOM 3254 C CA . MET A 1 422 ? 7.430 -4.632 -13.978 1.00 93.81 422 MET A CA 1
ATOM 3255 C C . MET A 1 422 ? 7.768 -6.041 -13.453 1.00 93.81 422 MET A C 1
ATOM 3257 O O . MET A 1 422 ? 7.367 -7.043 -14.045 1.00 93.81 422 MET A O 1
ATOM 3261 N N . LEU A 1 423 ? 8.509 -6.146 -12.341 1.00 91.69 423 LEU A N 1
ATOM 3262 C CA . LEU A 1 423 ? 8.827 -7.445 -11.732 1.00 91.69 423 LEU A CA 1
ATOM 3263 C C . LEU A 1 423 ? 7.583 -8.148 -11.193 1.00 91.69 423 LEU A C 1
ATOM 3265 O O . LEU A 1 423 ? 7.440 -9.360 -11.375 1.00 91.69 423 LEU A O 1
ATOM 3269 N N . ALA A 1 424 ? 6.714 -7.398 -10.515 1.00 93.06 424 ALA A N 1
ATOM 3270 C CA . ALA A 1 424 ? 5.489 -7.928 -9.939 1.00 93.06 424 ALA A CA 1
ATOM 3271 C C . ALA A 1 424 ? 4.508 -8.382 -11.027 1.00 93.06 424 ALA A C 1
ATOM 3273 O O . ALA A 1 424 ? 4.048 -9.521 -10.987 1.00 93.06 424 ALA A O 1
ATOM 3274 N N . ASP A 1 425 ? 4.279 -7.537 -12.032 1.00 92.81 425 ASP A N 1
ATOM 3275 C CA . ASP A 1 425 ? 3.446 -7.815 -13.203 1.00 92.81 425 ASP A CA 1
ATOM 3276 C C . ASP A 1 425 ? 3.948 -9.059 -13.955 1.00 92.81 425 ASP A C 1
ATOM 3278 O O . ASP A 1 425 ? 3.237 -10.059 -14.083 1.00 92.81 425 ASP A O 1
ATOM 3282 N N . GLY A 1 426 ? 5.234 -9.093 -14.323 1.00 88.00 426 GLY A N 1
ATOM 3283 C CA . GLY A 1 426 ? 5.819 -10.249 -15.007 1.00 88.00 426 GLY A CA 1
ATOM 3284 C C . GLY A 1 426 ? 5.731 -11.554 -14.200 1.00 88.00 426 GLY A C 1
ATOM 3285 O O . GLY A 1 426 ? 5.560 -12.633 -14.778 1.00 88.00 426 GLY A O 1
ATOM 3286 N N . SER A 1 427 ? 5.810 -11.469 -12.868 1.00 87.75 427 SER A N 1
ATOM 3287 C CA . SER A 1 427 ? 5.633 -12.623 -11.975 1.00 87.75 427 SER A CA 1
ATOM 3288 C C . SER A 1 427 ? 4.183 -13.095 -11.939 1.00 87.75 427 SER A C 1
ATOM 3290 O O . SER A 1 427 ? 3.930 -14.297 -12.044 1.00 87.75 427 SER A O 1
ATOM 3292 N N . ALA A 1 428 ? 3.234 -12.165 -11.843 1.00 88.12 428 ALA A N 1
ATOM 3293 C CA . ALA A 1 428 ? 1.807 -12.453 -11.846 1.00 88.12 428 ALA A CA 1
ATOM 3294 C C . ALA A 1 428 ? 1.344 -13.030 -13.189 1.00 88.12 428 ALA A C 1
ATOM 3296 O O . ALA A 1 428 ? 0.596 -14.007 -13.208 1.00 88.12 428 ALA A O 1
ATOM 3297 N N . ALA A 1 429 ? 1.830 -12.489 -14.310 1.00 85.62 429 ALA A N 1
ATOM 3298 C CA . ALA A 1 429 ? 1.543 -12.998 -15.647 1.00 85.62 429 ALA A CA 1
ATOM 3299 C C . ALA A 1 429 ? 1.985 -14.464 -15.790 1.00 85.62 429 ALA A C 1
ATOM 3301 O O . ALA A 1 429 ? 1.186 -15.320 -16.184 1.00 85.62 429 ALA A O 1
ATOM 3302 N N . ALA A 1 430 ? 3.228 -14.773 -15.393 1.00 81.56 430 ALA A N 1
ATOM 3303 C CA . ALA A 1 430 ? 3.760 -16.135 -15.413 1.00 81.56 430 ALA A CA 1
ATOM 3304 C C . ALA A 1 430 ? 3.015 -17.075 -14.445 1.00 81.56 430 ALA A C 1
ATOM 3306 O O . ALA A 1 430 ? 2.824 -18.260 -14.755 1.00 81.56 430 ALA A O 1
ATOM 3307 N N . GLY A 1 431 ? 2.590 -16.556 -13.290 1.00 80.81 431 GLY A N 1
ATOM 3308 C CA . GLY A 1 431 ? 1.877 -17.301 -12.260 1.00 80.81 431 GLY A CA 1
ATOM 3309 C C . GLY A 1 431 ? 2.673 -18.533 -11.802 1.00 80.81 431 GLY A C 1
ATOM 3310 O O . GLY A 1 431 ? 3.896 -18.464 -11.648 1.00 80.81 431 GLY A O 1
ATOM 3311 N N . PRO A 1 432 ? 2.032 -19.708 -11.648 1.00 77.88 432 PRO A N 1
ATOM 3312 C CA . PRO A 1 432 ? 2.713 -20.947 -11.256 1.00 77.88 432 PRO A CA 1
ATOM 3313 C C . PRO A 1 432 ? 3.821 -21.420 -12.212 1.00 77.88 432 PRO A C 1
ATOM 3315 O O . PRO A 1 432 ? 4.569 -22.333 -11.867 1.00 77.88 432 PRO A O 1
ATOM 3318 N N . ARG A 1 433 ? 3.921 -20.839 -13.417 1.00 79.06 433 ARG A N 1
ATOM 3319 C CA . ARG A 1 433 ? 4.949 -21.170 -14.416 1.00 79.06 433 ARG A CA 1
ATOM 3320 C C . ARG A 1 433 ? 6.231 -20.351 -14.251 1.00 79.06 433 ARG A C 1
ATOM 3322 O O . ARG A 1 433 ? 7.160 -20.534 -15.033 1.00 79.06 433 ARG A O 1
ATOM 3329 N N . LEU A 1 434 ? 6.300 -19.440 -13.278 1.00 81.12 434 LEU A N 1
ATOM 3330 C CA . LEU A 1 434 ? 7.502 -18.649 -13.027 1.00 81.12 434 LEU A CA 1
ATOM 3331 C C . LEU A 1 434 ? 8.670 -19.556 -12.609 1.00 81.12 434 LEU A C 1
ATOM 3333 O O . LEU A 1 434 ? 8.669 -20.149 -11.529 1.00 81.12 434 LEU A O 1
ATOM 3337 N N . THR A 1 435 ? 9.694 -19.636 -13.458 1.00 81.00 435 THR A N 1
ATOM 3338 C CA . THR A 1 435 ? 10.936 -20.341 -13.135 1.00 81.00 435 THR A CA 1
ATOM 3339 C C . THR A 1 435 ? 11.870 -19.439 -12.328 1.00 81.00 435 THR A C 1
ATOM 3341 O O . THR A 1 435 ? 11.840 -18.209 -12.418 1.00 81.00 435 THR A O 1
ATOM 3344 N N . ARG A 1 436 ? 12.745 -20.059 -11.528 1.00 73.94 436 ARG A N 1
ATOM 3345 C CA . ARG A 1 436 ? 13.753 -19.329 -10.742 1.00 73.94 436 ARG A CA 1
ATOM 3346 C C . ARG A 1 436 ? 14.708 -18.536 -11.636 1.00 73.94 436 ARG A C 1
ATOM 3348 O O . ARG A 1 436 ? 15.148 -17.456 -11.265 1.00 73.94 436 ARG A O 1
ATOM 3355 N N . GLU A 1 437 ? 15.072 -19.104 -12.774 1.00 71.50 437 GLU A N 1
ATOM 3356 C CA . GLU A 1 437 ? 15.999 -18.493 -13.721 1.00 71.50 437 GLU A CA 1
ATOM 3357 C C . GLU A 1 437 ? 15.407 -17.238 -14.352 1.00 71.50 437 GLU A C 1
ATOM 3359 O O . GLU A 1 437 ? 16.018 -16.177 -14.245 1.00 71.50 437 GLU A O 1
ATOM 3364 N N . ARG A 1 438 ? 14.169 -17.318 -14.853 1.00 73.75 438 ARG A N 1
ATOM 3365 C CA . ARG A 1 438 ? 13.441 -16.155 -15.370 1.00 73.75 438 ARG A CA 1
ATOM 3366 C C . ARG A 1 438 ? 13.313 -15.045 -14.324 1.00 73.75 438 ARG A C 1
ATOM 3368 O O . ARG A 1 438 ? 13.593 -13.884 -14.608 1.00 73.75 438 ARG A O 1
ATOM 3375 N N . TRP A 1 439 ? 12.967 -15.399 -13.082 1.00 81.81 439 TRP A N 1
ATOM 3376 C CA . TRP A 1 439 ? 12.934 -14.435 -11.976 1.00 81.81 439 TRP A CA 1
ATOM 3377 C C . TRP A 1 439 ? 14.288 -13.746 -11.763 1.00 81.81 439 TRP A C 1
ATOM 3379 O O . TRP A 1 439 ? 14.364 -12.519 -11.710 1.00 81.81 439 TRP A O 1
ATOM 3389 N N . ARG A 1 440 ? 15.373 -14.523 -11.671 1.00 79.75 440 ARG A N 1
ATOM 3390 C CA . ARG A 1 440 ? 16.725 -13.988 -11.463 1.00 79.75 440 ARG A CA 1
ATOM 3391 C C . ARG A 1 440 ? 17.154 -13.060 -12.577 1.00 79.75 440 ARG A C 1
ATOM 3393 O O . ARG A 1 440 ? 17.799 -12.055 -12.282 1.00 79.75 440 ARG A O 1
ATOM 3400 N N . THR A 1 441 ? 16.811 -13.373 -13.820 1.00 76.25 441 THR A N 1
ATOM 3401 C CA . THR A 1 441 ? 17.213 -12.510 -14.920 1.00 76.25 441 THR A CA 1
ATOM 3402 C C . THR A 1 441 ? 16.433 -11.209 -14.934 1.00 76.25 441 THR A C 1
ATOM 3404 O O . THR A 1 441 ? 17.045 -10.149 -15.054 1.00 76.25 441 THR A O 1
ATOM 3407 N N . HIS A 1 442 ? 15.123 -11.246 -14.696 1.00 82.75 442 HIS A N 1
ATOM 3408 C CA . HIS A 1 442 ? 14.341 -10.023 -14.538 1.00 82.75 442 HIS A CA 1
ATOM 3409 C C . HIS A 1 442 ? 14.862 -9.157 -13.373 1.00 82.75 442 HIS A C 1
ATOM 3411 O O . HIS A 1 442 ? 15.021 -7.945 -13.518 1.00 82.75 442 HIS A O 1
ATOM 3417 N N . VAL A 1 443 ? 15.202 -9.766 -12.231 1.00 85.75 443 VAL A N 1
ATOM 3418 C CA . VAL A 1 443 ? 15.802 -9.056 -11.087 1.00 85.75 443 VAL A CA 1
ATOM 3419 C C . VAL A 1 443 ? 17.171 -8.465 -11.443 1.00 85.75 443 VAL A C 1
ATOM 3421 O O . VAL A 1 443 ? 17.465 -7.325 -11.077 1.00 85.75 443 VAL A O 1
ATOM 3424 N N . ALA A 1 444 ? 18.014 -9.206 -12.168 1.00 81.00 444 ALA A N 1
ATOM 3425 C CA . ALA A 1 444 ? 19.303 -8.707 -12.641 1.00 81.00 444 ALA A CA 1
ATOM 3426 C C . ALA A 1 444 ? 19.128 -7.524 -13.602 1.00 81.00 444 ALA A C 1
ATOM 3428 O O . ALA A 1 444 ? 19.851 -6.536 -13.478 1.00 81.00 444 ALA A O 1
ATOM 3429 N N . PHE A 1 445 ? 18.134 -7.585 -14.489 1.00 82.31 445 PHE A N 1
ATOM 3430 C CA . PHE A 1 445 ? 17.792 -6.492 -15.390 1.00 82.31 445 PHE A CA 1
ATOM 3431 C C . PHE A 1 445 ? 17.345 -5.243 -14.626 1.00 82.31 445 PHE A C 1
ATOM 3433 O O . PHE A 1 445 ? 17.868 -4.159 -14.871 1.00 82.31 445 PHE A O 1
ATOM 3440 N N . VAL A 1 446 ? 16.471 -5.379 -13.625 1.00 89.69 446 VAL A N 1
ATOM 3441 C CA . VAL A 1 446 ? 16.083 -4.243 -12.771 1.00 89.69 446 VAL A CA 1
ATOM 3442 C C . VAL A 1 446 ? 17.272 -3.670 -12.008 1.00 89.69 446 VAL A C 1
ATOM 3444 O O . VAL A 1 446 ? 17.431 -2.451 -11.962 1.00 89.69 446 VAL A O 1
ATOM 3447 N N . SER A 1 447 ? 18.145 -4.516 -11.453 1.00 87.75 447 SER A N 1
ATOM 3448 C CA . SER A 1 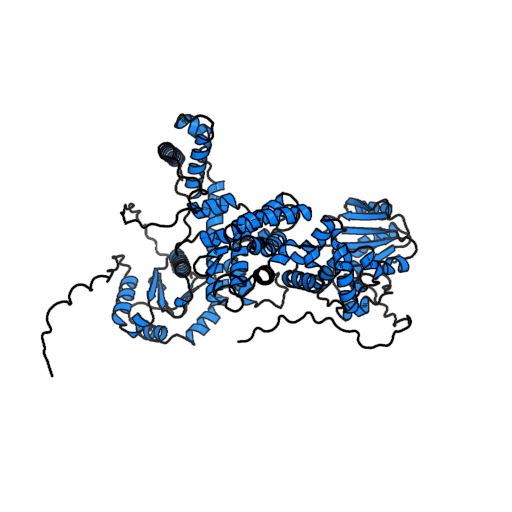447 ? 19.376 -4.039 -10.814 1.00 87.75 447 SER A CA 1
ATOM 3449 C C . SER A 1 447 ? 20.253 -3.258 -11.792 1.00 87.75 447 SER A C 1
ATOM 3451 O O . SER A 1 447 ? 20.788 -2.224 -11.407 1.00 87.75 447 SER A O 1
ATOM 3453 N N . TYR A 1 448 ? 20.402 -3.739 -13.027 1.00 84.31 448 TYR A N 1
ATOM 3454 C CA . TYR A 1 448 ? 21.165 -3.057 -14.069 1.00 84.31 448 TYR A CA 1
ATOM 3455 C C . TYR A 1 448 ? 20.562 -1.683 -14.396 1.00 84.31 448 TYR A C 1
ATOM 3457 O O . TYR A 1 448 ? 21.271 -0.678 -14.395 1.00 84.31 448 TYR A O 1
ATOM 3465 N N . LEU A 1 449 ? 19.245 -1.614 -14.609 1.00 88.06 449 LEU A N 1
ATOM 3466 C CA . LEU A 1 449 ? 18.556 -0.358 -14.914 1.00 88.06 449 LEU A CA 1
ATOM 3467 C C . LEU A 1 449 ? 18.704 0.660 -13.780 1.00 88.06 449 LEU A C 1
ATOM 3469 O O . LEU A 1 449 ? 19.042 1.812 -14.044 1.00 88.06 449 LEU A O 1
ATOM 3473 N N . LEU A 1 450 ? 18.531 0.229 -12.525 1.00 91.00 450 LEU A N 1
ATOM 3474 C CA . LEU A 1 450 ? 18.704 1.084 -11.348 1.00 91.00 450 LEU A CA 1
ATOM 3475 C C . LEU A 1 450 ? 20.126 1.646 -11.239 1.00 91.00 450 LEU A C 1
ATOM 3477 O O . LEU A 1 450 ? 20.294 2.818 -10.894 1.00 91.00 450 LEU A O 1
ATOM 3481 N N . GLU A 1 451 ? 21.144 0.825 -11.506 1.00 86.25 451 GLU A N 1
ATOM 3482 C CA . GLU A 1 451 ? 22.550 1.233 -11.426 1.00 86.25 451 GLU A CA 1
ATOM 3483 C C . GLU A 1 451 ? 22.854 2.307 -12.470 1.00 86.25 451 GLU A C 1
ATOM 3485 O O . GLU A 1 451 ? 23.314 3.401 -12.134 1.00 86.25 451 GLU A O 1
ATOM 3490 N N . ARG A 1 452 ? 22.467 2.051 -13.721 1.00 83.31 452 ARG A N 1
ATOM 3491 C CA . ARG A 1 452 ? 22.603 3.016 -14.814 1.00 83.31 452 ARG A CA 1
ATOM 3492 C C . ARG A 1 452 ? 21.800 4.297 -14.573 1.00 83.31 452 ARG A C 1
ATOM 3494 O O . ARG A 1 452 ? 22.273 5.397 -14.850 1.00 83.31 452 ARG A O 1
ATOM 3501 N N . GLY A 1 453 ? 20.607 4.190 -13.992 1.00 83.12 453 GLY A N 1
ATOM 3502 C CA . GLY A 1 453 ? 19.808 5.347 -13.590 1.00 83.12 453 GLY A CA 1
ATOM 3503 C C . GLY A 1 453 ? 20.528 6.267 -12.606 1.00 83.12 453 GLY A C 1
ATOM 3504 O O . GLY A 1 453 ? 20.506 7.488 -12.763 1.00 83.12 453 GLY A O 1
ATOM 3505 N N . GLN A 1 454 ? 21.222 5.696 -11.618 1.00 79.44 454 GLN A N 1
ATOM 3506 C CA . GLN A 1 454 ? 22.029 6.464 -10.666 1.00 79.44 454 GLN A CA 1
ATOM 3507 C C . GLN A 1 454 ? 23.195 7.189 -11.349 1.00 79.44 454 GLN A C 1
ATOM 3509 O O . GLN A 1 454 ? 23.487 8.335 -10.996 1.00 79.44 454 GLN A O 1
ATOM 3514 N N . GLU A 1 455 ? 23.840 6.562 -12.336 1.00 74.81 455 GLU A N 1
ATOM 3515 C CA . GLU A 1 455 ? 24.878 7.203 -13.154 1.00 74.81 455 GLU A CA 1
ATOM 3516 C C . GLU A 1 455 ? 24.317 8.428 -13.889 1.00 74.81 455 GLU A C 1
ATOM 3518 O O . GLU A 1 455 ? 24.884 9.519 -13.788 1.00 74.81 455 GLU A O 1
ATOM 3523 N N . HIS A 1 456 ? 23.154 8.292 -14.534 1.00 71.56 456 HIS A N 1
ATOM 3524 C CA . HIS A 1 456 ? 22.498 9.396 -15.241 1.00 71.56 456 HIS A CA 1
ATOM 3525 C C . HIS A 1 456 ? 22.054 10.530 -14.307 1.00 71.56 456 HIS A C 1
ATOM 3527 O O . HIS A 1 456 ? 22.256 11.704 -14.625 1.00 71.56 456 HIS A O 1
ATOM 3533 N N . ILE A 1 457 ? 21.489 10.217 -13.134 1.00 70.62 457 ILE A N 1
ATOM 3534 C CA . ILE A 1 457 ? 21.094 11.231 -12.141 1.00 70.62 457 ILE A CA 1
ATOM 3535 C C . ILE A 1 457 ? 22.322 12.013 -11.652 1.00 70.62 457 ILE A C 1
ATOM 3537 O O . ILE A 1 457 ? 22.267 13.242 -11.538 1.00 70.62 457 ILE A O 1
ATOM 3541 N N . LYS A 1 458 ? 23.440 11.324 -11.386 1.00 69.50 458 LYS A N 1
ATOM 3542 C CA . LYS A 1 458 ? 24.708 11.956 -10.990 1.00 69.50 458 LYS A CA 1
ATOM 3543 C C . LYS A 1 458 ? 25.274 12.830 -12.110 1.00 69.50 458 LYS A C 1
ATOM 3545 O O . LYS A 1 458 ? 25.612 13.982 -11.848 1.00 69.50 458 LYS A O 1
ATOM 3550 N N . ALA A 1 459 ? 25.314 12.323 -13.343 1.00 65.81 459 ALA A N 1
ATOM 3551 C CA . ALA A 1 459 ? 25.794 13.063 -14.510 1.00 65.81 459 ALA A CA 1
ATOM 3552 C C . ALA A 1 459 ? 24.965 14.334 -14.765 1.00 65.81 459 ALA A C 1
ATOM 3554 O O . ALA A 1 459 ? 25.526 15.414 -14.938 1.00 65.81 459 ALA A O 1
ATOM 3555 N N . ARG A 1 460 ? 23.631 14.241 -14.677 1.00 66.50 460 ARG A N 1
ATOM 3556 C CA . ARG A 1 460 ? 22.723 15.389 -14.829 1.00 66.50 460 ARG A CA 1
ATOM 3557 C C . ARG A 1 460 ? 22.941 16.460 -13.759 1.00 66.50 460 ARG A C 1
ATOM 3559 O O . ARG A 1 460 ? 22.910 17.645 -14.076 1.00 66.50 460 ARG A O 1
ATOM 3566 N N . LYS A 1 461 ? 23.150 16.075 -12.493 1.00 63.41 461 LYS A N 1
ATOM 3567 C CA . LYS A 1 461 ? 23.466 17.040 -11.422 1.00 63.41 461 LYS A CA 1
ATOM 3568 C C . LYS A 1 461 ? 24.813 17.736 -11.648 1.00 63.41 461 LYS A C 1
ATOM 3570 O O . LYS A 1 461 ? 24.980 18.865 -11.199 1.00 63.41 461 LYS A O 1
ATOM 3575 N N . ALA A 1 462 ? 25.754 17.073 -12.319 1.00 59.09 462 ALA A N 1
ATOM 3576 C CA . ALA A 1 462 ? 27.121 17.548 -12.493 1.00 59.09 462 ALA A CA 1
ATOM 3577 C C . ALA A 1 462 ? 27.325 18.502 -13.685 1.00 59.09 462 ALA A C 1
ATOM 3579 O O . ALA A 1 462 ? 28.336 19.200 -13.705 1.00 59.09 462 ALA A O 1
ATOM 3580 N N . ALA A 1 463 ? 26.416 18.565 -14.665 1.00 60.19 463 ALA A N 1
ATOM 3581 C CA . ALA A 1 463 ? 26.702 19.269 -15.915 1.00 60.19 463 ALA A CA 1
ATOM 3582 C C . ALA A 1 463 ? 25.491 20.012 -16.502 1.00 60.19 463 ALA A C 1
ATOM 3584 O O . ALA A 1 463 ? 24.651 19.430 -17.183 1.00 60.19 463 ALA A O 1
ATOM 3585 N N . ARG A 1 464 ? 25.463 21.339 -16.322 1.00 72.44 464 ARG A N 1
ATOM 3586 C CA . ARG A 1 464 ? 24.753 22.255 -17.225 1.00 72.44 464 ARG A CA 1
ATOM 3587 C C . ARG A 1 464 ? 25.800 22.914 -18.118 1.00 72.44 464 ARG A C 1
ATOM 3589 O O . ARG A 1 464 ? 26.357 23.944 -17.757 1.00 72.44 464 ARG A O 1
ATOM 3596 N N . LEU A 1 465 ? 26.145 22.247 -19.221 1.00 83.06 465 LEU A N 1
ATOM 3597 C CA . LEU A 1 465 ? 27.268 22.656 -20.080 1.00 83.06 465 LEU A CA 1
ATOM 3598 C C . LEU A 1 465 ? 26.957 23.909 -20.905 1.00 83.06 465 LEU A C 1
ATOM 3600 O O . LEU A 1 465 ? 27.868 24.671 -21.215 1.00 83.06 465 LEU A O 1
ATOM 3604 N N . VAL A 1 466 ? 25.683 24.109 -21.254 1.00 85.19 466 VAL A N 1
ATOM 3605 C CA . VAL A 1 466 ? 25.166 25.279 -21.975 1.00 85.19 466 VAL A CA 1
ATOM 3606 C C . VAL A 1 466 ? 23.765 25.640 -21.471 1.00 85.19 466 VAL A C 1
ATOM 3608 O O . VAL A 1 466 ? 23.031 24.803 -20.943 1.00 85.19 466 VAL A O 1
ATOM 3611 N N . THR A 1 467 ? 23.392 26.902 -21.631 1.00 88.44 467 THR A N 1
ATOM 3612 C CA . THR A 1 467 ? 22.076 27.474 -21.336 1.00 88.44 467 THR A CA 1
ATOM 3613 C C . THR A 1 467 ? 21.410 27.993 -22.612 1.00 88.44 467 THR A C 1
ATOM 3615 O O . THR A 1 467 ? 22.019 28.020 -23.680 1.00 88.44 467 THR A O 1
ATOM 3618 N N . GLY A 1 468 ? 20.146 28.420 -22.518 1.00 85.38 468 GLY A N 1
ATOM 3619 C CA . GLY A 1 468 ? 19.471 29.079 -23.640 1.00 85.38 468 GLY A CA 1
ATOM 3620 C C . GLY A 1 468 ? 20.208 30.340 -24.100 1.00 85.38 468 GLY A C 1
ATOM 3621 O O . GLY A 1 468 ? 20.343 30.548 -25.302 1.00 85.38 468 GLY A O 1
ATOM 3622 N N . ASP A 1 469 ? 20.756 31.114 -23.161 1.00 88.31 469 ASP A N 1
ATOM 3623 C CA . ASP A 1 469 ? 21.523 32.327 -23.460 1.00 88.31 469 ASP A CA 1
ATOM 3624 C C . ASP A 1 469 ? 22.831 31.999 -24.194 1.00 88.31 469 ASP A C 1
ATOM 3626 O O . ASP A 1 469 ? 23.158 32.655 -25.179 1.00 88.31 469 ASP A O 1
ATOM 3630 N N . ASP A 1 470 ? 23.519 30.916 -23.806 1.00 89.44 470 ASP A N 1
ATOM 3631 C CA . ASP A 1 470 ? 24.718 30.443 -24.514 1.00 89.44 470 ASP A CA 1
ATOM 3632 C C . ASP A 1 470 ? 24.420 30.081 -25.978 1.00 89.44 470 ASP A C 1
ATOM 3634 O O . ASP A 1 470 ? 25.232 30.347 -26.864 1.00 89.44 470 ASP A O 1
ATOM 3638 N N . LEU A 1 471 ? 23.260 29.468 -26.248 1.00 89.00 471 LEU A N 1
ATOM 3639 C CA . LEU A 1 471 ? 22.839 29.115 -27.608 1.00 89.00 471 LEU A CA 1
ATOM 3640 C C . LEU A 1 471 ? 22.424 30.351 -28.419 1.00 89.00 471 LEU A C 1
ATOM 3642 O O . LEU A 1 471 ? 22.716 30.422 -29.613 1.00 89.00 471 LEU A O 1
ATOM 3646 N N . ILE A 1 472 ? 21.775 31.330 -27.784 1.00 89.56 472 ILE A N 1
ATOM 3647 C CA . ILE A 1 472 ? 21.433 32.616 -28.408 1.00 89.56 472 ILE A CA 1
ATOM 3648 C C . ILE A 1 472 ? 22.713 33.352 -28.819 1.00 89.56 472 ILE A C 1
ATOM 3650 O O . ILE A 1 472 ? 22.842 33.752 -29.975 1.00 89.56 472 ILE A O 1
ATOM 3654 N N . GLU A 1 473 ? 23.679 33.479 -27.907 1.00 90.00 473 GLU A N 1
ATOM 3655 C CA . GLU A 1 473 ? 24.933 34.198 -28.148 1.00 90.00 473 GLU A CA 1
ATOM 3656 C C . GLU A 1 473 ? 25.816 33.490 -29.187 1.00 90.00 473 GLU A C 1
ATOM 3658 O O . GLU A 1 473 ? 26.305 34.120 -30.124 1.00 90.00 473 GLU A O 1
ATOM 3663 N N . ALA A 1 474 ? 26.004 32.172 -29.060 1.00 87.69 474 ALA A N 1
ATOM 3664 C CA . ALA A 1 474 ? 26.951 31.432 -29.894 1.00 87.69 474 ALA A CA 1
ATOM 3665 C C . ALA A 1 474 ? 26.398 31.029 -31.271 1.00 87.69 474 ALA A C 1
ATOM 3667 O O . ALA A 1 474 ? 27.177 30.848 -32.210 1.00 87.69 474 ALA A O 1
ATOM 3668 N N . LEU A 1 475 ? 25.079 30.837 -31.401 1.00 87.19 475 LEU A N 1
ATOM 3669 C CA . LEU A 1 475 ? 24.445 30.330 -32.628 1.00 87.19 475 LEU A CA 1
ATOM 3670 C C . LEU A 1 475 ? 23.453 31.317 -33.258 1.00 87.19 475 LEU A C 1
ATOM 3672 O O . LEU A 1 475 ? 22.883 31.007 -34.303 1.00 87.19 475 LEU A O 1
ATOM 3676 N N . GLY A 1 476 ? 23.251 32.497 -32.660 1.00 87.38 476 GLY A N 1
ATOM 3677 C CA . GLY A 1 476 ? 22.341 33.522 -33.180 1.00 87.38 476 GLY A CA 1
ATOM 3678 C C . GLY A 1 476 ? 20.868 33.109 -33.140 1.00 87.38 476 GLY A C 1
ATOM 3679 O O . GLY A 1 476 ? 20.070 33.595 -33.941 1.00 87.38 476 GLY A O 1
ATOM 3680 N N . MET A 1 477 ? 20.504 32.180 -32.252 1.00 87.44 477 MET A N 1
ATOM 3681 C CA . MET A 1 477 ? 19.120 31.732 -32.095 1.00 87.44 477 MET A CA 1
ATOM 3682 C C . MET A 1 477 ? 18.261 32.823 -31.449 1.00 87.44 477 MET A C 1
ATOM 3684 O O . MET A 1 477 ? 18.741 33.624 -30.654 1.00 87.44 477 MET A O 1
ATOM 3688 N N . THR A 1 478 ? 16.962 32.828 -31.740 1.00 87.62 478 THR A N 1
ATOM 3689 C CA . THR A 1 478 ? 15.988 33.693 -31.058 1.00 87.62 478 THR A CA 1
ATOM 3690 C C . THR A 1 478 ? 15.185 32.896 -30.027 1.00 87.62 478 THR A C 1
ATOM 3692 O O . THR A 1 478 ? 14.890 31.723 -30.282 1.00 87.62 478 THR A O 1
ATOM 3695 N N . PRO A 1 479 ? 14.761 33.501 -28.901 1.00 90.06 479 PRO A N 1
ATOM 3696 C CA . PRO A 1 479 ? 13.852 32.853 -27.957 1.00 90.06 479 PRO A CA 1
ATOM 3697 C C . PRO A 1 479 ? 12.597 32.306 -28.653 1.00 90.06 479 PRO A C 1
ATOM 3699 O O . PRO A 1 479 ? 11.920 33.030 -29.382 1.00 90.06 479 PRO A O 1
ATOM 3702 N N . GLY A 1 480 ? 12.284 31.024 -28.442 1.00 86.44 480 GLY A N 1
ATOM 3703 C CA . GLY A 1 480 ? 11.129 30.370 -29.060 1.00 86.44 480 GLY A CA 1
ATOM 3704 C C . GLY A 1 480 ? 11.160 28.837 -28.972 1.00 86.44 480 GLY A C 1
ATOM 3705 O O . GLY A 1 480 ? 12.109 28.273 -28.420 1.00 86.44 480 GLY A O 1
ATOM 3706 N N . PRO A 1 481 ? 10.145 28.143 -29.528 1.00 86.06 481 PRO A N 1
ATOM 3707 C CA . PRO A 1 481 ? 10.029 26.680 -29.470 1.00 86.06 481 PRO A CA 1
ATOM 3708 C C . PRO A 1 481 ? 11.249 25.939 -30.031 1.00 86.06 481 PRO A C 1
ATOM 3710 O O . PRO A 1 481 ? 11.646 24.906 -29.501 1.00 86.06 481 PRO A O 1
ATOM 3713 N N . GLU A 1 482 ? 11.880 26.498 -31.065 1.00 85.75 482 GLU A N 1
ATOM 3714 C CA . GLU A 1 482 ? 13.061 25.920 -31.710 1.00 85.75 482 GLU A CA 1
ATOM 3715 C C . GLU A 1 482 ? 14.307 25.960 -30.811 1.00 85.75 482 GLU A C 1
ATOM 3717 O O . GLU A 1 482 ? 15.039 24.976 -30.723 1.00 85.75 482 GLU A O 1
ATOM 3722 N N . LEU A 1 483 ? 14.512 27.054 -30.065 1.00 88.38 483 LEU A N 1
ATOM 3723 C CA . LEU A 1 483 ? 15.555 27.133 -29.037 1.00 88.38 483 LEU A CA 1
ATOM 3724 C C . LEU A 1 483 ? 15.329 26.079 -27.948 1.00 88.38 483 LEU A C 1
ATOM 3726 O O . LEU A 1 483 ? 16.266 25.388 -27.558 1.00 88.38 483 LEU A O 1
ATOM 3730 N N . GLY A 1 484 ? 14.079 25.915 -27.503 1.00 85.00 484 GLY A N 1
ATOM 3731 C CA . GLY A 1 484 ? 13.701 24.876 -26.544 1.00 85.00 484 GLY A CA 1
ATOM 3732 C C . GLY A 1 484 ? 13.973 23.460 -27.063 1.00 85.00 484 GLY A C 1
ATOM 3733 O O . GLY A 1 484 ? 14.520 22.640 -26.330 1.00 85.00 484 GLY A O 1
ATOM 3734 N N . ARG A 1 485 ? 13.662 23.185 -28.338 1.00 89.38 485 ARG A N 1
ATOM 3735 C CA . ARG A 1 485 ? 13.937 21.901 -29.005 1.00 89.38 485 ARG A CA 1
ATOM 3736 C C . ARG A 1 485 ? 15.432 21.590 -29.049 1.00 89.38 485 ARG A C 1
ATOM 3738 O O . ARG A 1 485 ? 15.833 20.483 -28.692 1.00 89.38 485 ARG A O 1
ATOM 3745 N N . VAL A 1 486 ? 16.253 22.548 -29.485 1.00 88.62 486 VAL A N 1
ATOM 3746 C CA . VAL A 1 486 ? 17.712 22.373 -29.575 1.00 88.62 486 VAL A CA 1
ATOM 3747 C C . VAL A 1 486 ? 18.318 22.199 -28.185 1.00 88.62 486 VAL A C 1
ATOM 3749 O O . VAL A 1 486 ? 19.106 21.277 -27.990 1.00 88.62 486 VAL A O 1
ATOM 3752 N N . LEU A 1 487 ? 17.909 23.014 -27.209 1.00 87.56 487 LEU A N 1
ATOM 3753 C CA . LEU A 1 487 ? 18.373 22.889 -25.828 1.00 87.56 487 LEU A CA 1
ATOM 3754 C C . LEU A 1 487 ? 18.008 21.520 -25.236 1.00 87.56 487 LEU A C 1
ATOM 3756 O O . LEU A 1 487 ? 18.871 20.858 -24.672 1.00 87.56 487 LEU A O 1
ATOM 3760 N N . ALA A 1 488 ? 16.780 21.040 -25.453 1.00 84.00 488 ALA A N 1
ATOM 3761 C CA . ALA A 1 488 ? 16.353 19.716 -25.003 1.00 84.00 488 ALA A CA 1
ATOM 3762 C C . ALA A 1 488 ? 17.149 18.575 -25.663 1.00 84.00 488 ALA A C 1
ATOM 3764 O O . ALA A 1 488 ? 17.487 17.597 -24.998 1.00 84.00 488 ALA A O 1
ATOM 3765 N N . ALA A 1 489 ? 17.478 18.693 -26.954 1.00 86.12 489 ALA A N 1
ATOM 3766 C CA . ALA A 1 489 ? 18.297 17.706 -27.658 1.00 86.12 489 ALA A CA 1
ATOM 3767 C C . ALA A 1 489 ? 19.751 17.689 -27.160 1.00 86.12 489 ALA A C 1
ATOM 3769 O O . ALA A 1 489 ? 20.371 16.627 -27.103 1.00 86.12 489 ALA A O 1
ATOM 3770 N N . VAL A 1 490 ? 20.296 18.854 -26.797 1.00 87.81 490 VAL A N 1
ATOM 3771 C CA . VAL A 1 490 ? 21.616 18.968 -26.166 1.00 87.81 490 VAL A CA 1
ATOM 3772 C C . VAL A 1 490 ? 21.586 18.364 -24.765 1.00 87.81 490 VAL A C 1
ATOM 3774 O O . VAL A 1 490 ? 22.435 17.534 -24.458 1.00 87.81 490 VAL A O 1
ATOM 3777 N N . ASP A 1 491 ? 20.589 18.704 -23.948 1.00 83.38 491 ASP A N 1
ATOM 3778 C CA . ASP A 1 491 ? 20.409 18.140 -22.605 1.00 83.38 491 ASP A CA 1
ATOM 3779 C C . ASP A 1 491 ? 20.260 16.611 -22.641 1.00 83.38 491 ASP A C 1
ATOM 3781 O O . ASP A 1 491 ? 20.781 15.912 -21.770 1.00 83.38 491 ASP A O 1
ATOM 3785 N N . GLU A 1 492 ? 19.595 16.074 -23.667 1.00 83.88 492 GLU A N 1
ATOM 3786 C CA . GLU A 1 492 ? 19.496 14.635 -23.905 1.00 83.88 492 GLU A CA 1
ATOM 3787 C C . GLU A 1 492 ? 20.849 14.005 -24.260 1.00 83.88 492 GLU A C 1
ATOM 3789 O O . GLU A 1 492 ? 21.203 12.969 -23.698 1.00 83.88 492 GLU A O 1
ATOM 3794 N N . ALA A 1 493 ? 21.629 14.628 -25.146 1.00 84.38 493 ALA A N 1
ATOM 3795 C CA . ALA A 1 493 ? 22.953 14.133 -25.525 1.00 84.38 493 ALA A CA 1
ATOM 3796 C C . ALA A 1 493 ? 23.959 14.195 -24.359 1.00 84.38 493 ALA A C 1
ATOM 3798 O O . ALA A 1 493 ? 24.767 13.281 -24.181 1.00 84.38 493 ALA A O 1
ATOM 3799 N N . ILE A 1 494 ? 23.871 15.236 -23.523 1.00 82.00 494 ILE A N 1
ATOM 3800 C CA . ILE A 1 494 ? 24.617 15.339 -22.259 1.00 82.00 494 ILE A CA 1
ATOM 3801 C C . ILE A 1 494 ? 24.192 14.213 -21.321 1.00 82.00 494 ILE A C 1
ATOM 3803 O O . ILE A 1 494 ? 25.025 13.486 -20.783 1.00 82.00 494 ILE A O 1
ATOM 3807 N N . GLY A 1 495 ? 22.881 14.035 -21.163 1.00 75.06 495 GLY A N 1
ATOM 3808 C CA . GLY A 1 495 ? 22.290 12.988 -20.345 1.00 75.06 495 GLY A CA 1
ATOM 3809 C C . GLY A 1 495 ? 22.713 11.578 -20.746 1.00 75.06 495 GLY A C 1
ATOM 3810 O O . GLY A 1 495 ? 22.967 10.752 -19.872 1.00 75.06 495 GLY A O 1
ATOM 3811 N N . ALA A 1 496 ? 22.842 11.318 -22.047 1.00 76.19 496 ALA A N 1
ATOM 3812 C CA . ALA A 1 496 ? 23.323 10.058 -22.609 1.00 76.19 496 ALA A CA 1
ATOM 3813 C C . ALA A 1 496 ? 24.857 9.887 -22.537 1.00 76.19 496 ALA A C 1
ATOM 3815 O O . ALA A 1 496 ? 25.365 8.818 -22.870 1.00 76.19 496 ALA A O 1
ATOM 3816 N N . GLY A 1 497 ? 25.604 10.909 -22.104 1.00 78.44 497 GLY A N 1
ATOM 3817 C CA . GLY A 1 497 ? 27.068 10.881 -22.006 1.00 78.44 497 GLY A CA 1
ATOM 3818 C C . GLY A 1 497 ? 27.808 11.043 -23.341 1.00 78.44 497 GLY A C 1
ATOM 3819 O O . GLY A 1 497 ? 29.027 10.841 -23.380 1.00 78.44 497 GLY A O 1
ATOM 3820 N N . GLU A 1 498 ? 27.087 11.408 -24.407 1.00 83.19 498 GLU A N 1
ATOM 3821 C CA . GLU A 1 498 ? 27.609 11.688 -25.754 1.00 83.19 498 GLU A CA 1
ATOM 3822 C C . GLU A 1 498 ? 28.267 13.069 -25.846 1.00 83.19 498 GLU A C 1
ATOM 3824 O O . GLU A 1 498 ? 29.127 13.294 -26.694 1.00 83.19 498 GLU A O 1
ATOM 3829 N N . VAL A 1 499 ? 27.844 13.991 -24.978 1.00 84.06 499 VAL A N 1
ATOM 3830 C CA . VAL A 1 499 ? 28.360 15.356 -24.869 1.00 84.06 499 VAL A CA 1
ATOM 3831 C C . VAL A 1 499 ? 28.852 15.575 -23.444 1.00 84.06 499 VAL A C 1
ATOM 3833 O O . VAL A 1 499 ? 28.106 15.389 -22.483 1.00 84.06 499 VAL A O 1
ATOM 3836 N N . ARG A 1 500 ? 30.115 15.971 -23.301 1.00 86.00 500 ARG A N 1
ATOM 3837 C CA . ARG A 1 500 ? 30.805 16.110 -22.011 1.00 86.00 500 ARG A CA 1
ATOM 3838 C C . ARG A 1 500 ? 31.406 17.494 -21.801 1.00 86.00 500 ARG A C 1
ATOM 3840 O O . ARG A 1 500 ? 31.674 17.859 -20.659 1.00 86.00 500 ARG A O 1
ATOM 3847 N N . THR A 1 501 ? 31.592 18.272 -22.868 1.00 88.62 501 THR A N 1
ATOM 3848 C CA . THR A 1 501 ? 32.143 19.636 -22.802 1.00 88.62 501 THR A CA 1
ATOM 3849 C C . THR A 1 501 ? 31.197 20.688 -23.381 1.00 88.62 501 THR A C 1
ATOM 3851 O O . THR A 1 501 ? 30.263 20.383 -24.130 1.00 88.62 501 THR A O 1
ATOM 3854 N N . ARG A 1 502 ? 31.439 21.960 -23.040 1.00 88.06 502 ARG A N 1
ATOM 3855 C CA . ARG A 1 502 ? 30.682 23.094 -23.590 1.00 88.06 502 ARG A CA 1
ATOM 3856 C C . ARG A 1 502 ? 30.860 23.193 -25.107 1.00 88.06 502 ARG A C 1
ATOM 3858 O O . ARG A 1 502 ? 29.889 23.433 -25.821 1.00 88.06 502 ARG A O 1
ATOM 3865 N N . GLU A 1 503 ? 32.068 22.966 -25.617 1.00 89.06 503 GLU A N 1
ATOM 3866 C CA . GLU A 1 503 ? 32.359 22.992 -27.055 1.00 89.06 503 GLU A CA 1
ATOM 3867 C C . GLU A 1 503 ? 31.623 21.877 -27.811 1.00 89.06 503 GLU A C 1
ATOM 3869 O O . GLU A 1 503 ? 31.069 22.111 -28.892 1.00 89.06 503 GLU A O 1
ATOM 3874 N N . GLU A 1 504 ? 31.574 20.673 -27.235 1.00 90.50 504 GLU A N 1
ATOM 3875 C CA . GLU A 1 504 ? 30.806 19.552 -27.781 1.00 90.50 504 GLU A CA 1
ATOM 3876 C C . GLU A 1 504 ? 29.308 19.865 -27.795 1.00 90.50 504 GLU A C 1
ATOM 3878 O O . GLU A 1 504 ? 28.642 19.582 -28.791 1.00 90.50 504 GLU A O 1
ATOM 3883 N N . ALA A 1 505 ? 28.791 20.506 -26.743 1.00 89.31 505 ALA A N 1
ATOM 3884 C CA . ALA A 1 505 ? 27.388 20.893 -26.636 1.00 89.31 505 ALA A CA 1
ATOM 3885 C C . ALA A 1 505 ? 26.987 21.919 -27.706 1.00 89.31 505 ALA A C 1
ATOM 3887 O O . ALA A 1 505 ? 25.982 21.730 -28.394 1.00 89.31 505 ALA A O 1
ATOM 3888 N N . LEU A 1 506 ? 27.799 22.960 -27.922 1.00 90.69 506 LEU A N 1
ATOM 3889 C CA . LEU A 1 506 ? 27.572 23.956 -28.978 1.00 90.69 506 LEU A CA 1
ATOM 3890 C C . LEU A 1 506 ? 27.674 23.341 -30.382 1.00 90.69 506 LEU A C 1
ATOM 3892 O O . LEU A 1 506 ? 26.867 23.638 -31.267 1.00 90.69 506 LEU A O 1
ATOM 3896 N N . SER A 1 507 ? 28.635 22.439 -30.585 1.00 90.56 507 SER A N 1
ATOM 3897 C CA . SER A 1 507 ? 28.795 21.716 -31.852 1.00 90.56 507 SER A CA 1
ATOM 3898 C C . SER A 1 507 ? 27.607 20.793 -32.128 1.00 90.56 507 SER A C 1
ATOM 3900 O O . SER A 1 507 ? 27.122 20.717 -33.258 1.00 90.56 507 SER A O 1
ATOM 3902 N N . TYR A 1 508 ? 27.109 20.111 -31.095 1.00 90.00 508 TYR A N 1
ATOM 3903 C CA . TYR A 1 508 ? 25.924 19.265 -31.170 1.00 90.00 508 TYR A CA 1
ATOM 3904 C C . TYR A 1 508 ? 24.673 20.094 -31.484 1.00 90.00 508 TYR A C 1
ATOM 3906 O O . TYR A 1 508 ? 23.949 19.763 -32.423 1.00 90.00 508 TYR A O 1
ATOM 3914 N N . ALA A 1 509 ? 24.470 21.214 -30.785 1.00 89.69 509 ALA A N 1
ATOM 3915 C CA . ALA A 1 509 ? 23.371 22.148 -31.026 1.00 89.69 509 ALA A CA 1
ATOM 3916 C C . ALA A 1 509 ? 23.329 22.626 -32.486 1.00 89.69 509 ALA A C 1
ATOM 3918 O O . ALA A 1 509 ? 22.282 22.577 -33.134 1.00 89.69 509 ALA A O 1
ATOM 3919 N N . LYS A 1 510 ? 24.491 22.992 -33.044 1.00 89.69 510 LYS A N 1
ATOM 3920 C CA . LYS A 1 510 ? 24.615 23.396 -34.450 1.00 89.69 510 LYS A CA 1
ATOM 3921 C C . LYS A 1 510 ? 24.170 22.292 -35.416 1.00 89.69 510 LYS A C 1
ATOM 3923 O O . LYS A 1 510 ? 23.463 22.587 -36.374 1.00 89.69 510 LYS A O 1
ATOM 3928 N N . ARG A 1 511 ? 24.528 21.026 -35.155 1.00 89.81 511 ARG A N 1
ATOM 3929 C CA . ARG A 1 511 ? 24.102 19.875 -35.981 1.00 89.81 511 ARG A CA 1
ATOM 3930 C C . ARG A 1 511 ? 22.592 19.632 -35.922 1.00 89.81 511 ARG A C 1
ATOM 3932 O O . ARG A 1 511 ? 21.979 19.333 -36.949 1.00 89.81 511 ARG A O 1
ATOM 3939 N N . VAL A 1 512 ? 21.993 19.764 -34.737 1.00 88.25 512 VAL A N 1
ATOM 3940 C CA . VAL A 1 512 ? 20.544 19.587 -34.522 1.00 88.25 512 VAL A CA 1
ATOM 3941 C C . VAL A 1 512 ? 19.730 20.694 -35.194 1.00 88.25 512 VAL A C 1
ATOM 3943 O O . VAL A 1 512 ? 18.634 20.433 -35.686 1.00 88.25 512 VAL A O 1
ATOM 3946 N N . MET A 1 513 ? 20.268 21.912 -35.248 1.00 83.31 513 MET A N 1
ATOM 3947 C CA . MET A 1 513 ? 19.659 23.045 -35.949 1.00 83.31 513 MET A CA 1
ATOM 3948 C C . MET A 1 513 ? 19.674 22.861 -37.475 1.00 83.31 513 MET A C 1
ATOM 3950 O O . MET A 1 513 ? 18.738 23.262 -38.156 1.00 83.31 513 MET A O 1
ATOM 3954 N N . THR A 1 514 ? 20.722 22.237 -38.026 1.00 80.69 514 THR A N 1
ATOM 3955 C CA . THR A 1 514 ? 20.846 21.987 -39.476 1.00 80.69 514 THR A CA 1
ATOM 3956 C C . THR A 1 514 ? 20.130 20.726 -39.964 1.00 80.69 514 THR A C 1
ATOM 3958 O O . THR A 1 514 ? 20.039 20.512 -41.170 1.00 80.69 514 THR A O 1
ATOM 3961 N N . SER A 1 515 ? 19.651 19.877 -39.053 1.00 70.25 515 SER A N 1
ATOM 3962 C CA . SER A 1 515 ? 18.920 18.652 -39.395 1.00 70.25 515 SER A CA 1
ATOM 3963 C C . SER A 1 515 ? 17.409 18.916 -39.349 1.00 70.25 515 SER A C 1
ATOM 3965 O O . SER A 1 515 ? 16.954 19.563 -38.403 1.00 70.25 515 SER A O 1
ATOM 3967 N N . PRO A 1 516 ? 16.610 18.431 -40.320 1.00 53.59 516 PRO A N 1
ATOM 3968 C CA . PRO A 1 516 ? 15.156 18.569 -40.257 1.00 53.59 516 PRO A CA 1
ATOM 3969 C C . PRO A 1 516 ? 14.599 17.871 -39.001 1.00 53.59 516 PRO A C 1
ATOM 3971 O O . PRO A 1 516 ? 15.192 16.891 -38.536 1.00 53.59 516 PRO A O 1
ATOM 3974 N N . PRO A 1 517 ? 13.487 18.362 -38.422 1.00 49.78 517 PRO A N 1
ATOM 3975 C CA . PRO A 1 517 ? 12.900 17.752 -37.235 1.00 49.78 517 PRO A CA 1
ATOM 3976 C C . PRO A 1 517 ? 12.504 16.299 -37.527 1.00 49.78 517 PRO A C 1
ATOM 3978 O O . PRO A 1 517 ? 11.881 16.012 -38.548 1.00 49.78 517 PRO A O 1
ATOM 3981 N N . ALA A 1 518 ? 12.866 15.384 -36.625 1.00 47.69 518 ALA A N 1
ATOM 3982 C CA . ALA A 1 518 ? 12.300 14.041 -36.627 1.00 47.69 518 ALA A CA 1
ATOM 3983 C C . ALA A 1 518 ? 10.786 14.128 -36.335 1.00 47.69 518 ALA A C 1
ATOM 3985 O O . ALA A 1 518 ? 10.380 15.019 -35.577 1.00 47.69 518 ALA A O 1
ATOM 3986 N N . PRO A 1 519 ? 9.954 13.247 -36.920 1.00 32.09 519 PRO A N 1
ATOM 3987 C CA . PRO A 1 519 ? 8.525 13.220 -36.633 1.00 32.09 519 PRO A CA 1
ATOM 3988 C C . PRO A 1 519 ? 8.261 12.984 -35.139 1.00 32.09 519 PRO A C 1
ATOM 3990 O O . PRO A 1 519 ? 9.087 12.437 -34.405 1.00 32.09 519 PRO A O 1
ATOM 3993 N N . SER A 1 520 ? 7.100 13.441 -34.677 1.00 30.11 520 SER A N 1
ATOM 3994 C CA . SER A 1 520 ? 6.673 13.306 -33.283 1.00 30.11 520 SER A CA 1
ATOM 3995 C C . SER A 1 520 ? 6.542 11.821 -32.884 1.00 30.11 520 SER A C 1
ATOM 3997 O O . SER A 1 520 ? 6.054 11.029 -33.692 1.00 30.11 520 SER A O 1
ATOM 3999 N N . PRO A 1 521 ? 6.848 11.422 -31.629 1.00 34.53 521 PRO A N 1
ATOM 4000 C CA . PRO A 1 521 ? 6.626 10.052 -31.133 1.00 34.53 521 PRO A CA 1
ATOM 4001 C C . PRO A 1 521 ? 5.168 9.559 -31.234 1.00 34.53 521 PRO A C 1
ATOM 4003 O O . PRO A 1 521 ? 4.888 8.369 -31.095 1.00 34.53 521 PRO A O 1
ATOM 4006 N N . LEU A 1 522 ? 4.208 10.466 -31.449 1.00 33.75 522 LEU A N 1
ATOM 4007 C CA . LEU A 1 522 ? 2.803 10.124 -31.694 1.00 33.75 522 LEU A CA 1
ATOM 4008 C C . LEU A 1 522 ? 2.547 9.624 -33.128 1.00 33.75 522 LEU A C 1
ATOM 4010 O O . LEU A 1 522 ? 1.579 8.903 -33.340 1.00 33.75 522 LEU A O 1
ATOM 4014 N N . GLU A 1 523 ? 3.417 9.938 -34.091 1.00 32.41 523 GLU A N 1
ATOM 4015 C CA . GLU A 1 523 ? 3.247 9.568 -35.505 1.00 32.41 523 GLU A CA 1
ATOM 4016 C C . GLU A 1 523 ? 3.949 8.243 -35.869 1.00 32.41 523 GLU A C 1
ATOM 4018 O O . GLU A 1 523 ? 3.502 7.541 -36.777 1.00 32.41 523 GLU A O 1
ATOM 4023 N N . GLU A 1 524 ? 4.992 7.837 -35.133 1.00 35.06 524 GLU A N 1
ATOM 4024 C CA . GLU A 1 524 ? 5.720 6.573 -35.374 1.00 35.06 524 GLU A CA 1
ATOM 4025 C C . GLU A 1 524 ? 4.960 5.311 -34.927 1.00 35.06 524 GLU A C 1
ATOM 4027 O O . GLU A 1 524 ? 5.261 4.212 -35.392 1.00 35.06 524 GLU A O 1
ATOM 4032 N N . ARG A 1 525 ? 3.916 5.440 -34.096 1.00 39.03 525 ARG A N 1
ATOM 4033 C CA . ARG A 1 525 ? 3.108 4.296 -33.625 1.00 39.03 525 ARG A CA 1
ATOM 4034 C C . ARG A 1 525 ? 2.244 3.639 -34.713 1.00 39.03 525 ARG A C 1
ATOM 4036 O O . ARG A 1 525 ? 1.682 2.576 -34.472 1.00 39.03 525 ARG A O 1
ATOM 4043 N N . GLY A 1 526 ? 2.138 4.243 -35.900 1.00 29.55 526 GLY A N 1
ATOM 4044 C CA . GLY A 1 526 ? 1.216 3.811 -36.957 1.00 29.55 526 GLY A CA 1
ATOM 4045 C C . GLY A 1 526 ? 1.819 3.073 -38.157 1.00 29.55 526 GLY A C 1
ATOM 4046 O O . GLY A 1 526 ? 1.062 2.729 -39.062 1.00 29.55 526 GLY A O 1
ATOM 4047 N N . LYS A 1 527 ? 3.140 2.855 -38.245 1.00 29.38 527 LYS A N 1
ATOM 4048 C CA . LYS A 1 527 ? 3.749 2.235 -39.441 1.00 29.38 527 LYS A CA 1
ATOM 4049 C C . LYS A 1 527 ? 4.922 1.320 -39.097 1.00 29.38 527 LYS A C 1
ATOM 4051 O O . LYS A 1 527 ? 6.075 1.730 -39.158 1.00 29.38 527 LYS A O 1
ATOM 4056 N N . ALA A 1 528 ? 4.622 0.059 -38.814 1.00 29.88 528 ALA A N 1
ATOM 4057 C CA . ALA A 1 528 ? 5.598 -1.023 -38.860 1.00 29.88 528 ALA A CA 1
ATOM 4058 C C . ALA A 1 528 ? 5.185 -2.004 -39.962 1.00 29.88 528 ALA A C 1
ATOM 4060 O O . ALA A 1 528 ? 4.518 -2.986 -39.683 1.00 29.88 528 ALA A O 1
ATOM 4061 N N . ASP A 1 529 ? 5.548 -1.691 -41.208 1.00 30.11 529 ASP A N 1
ATOM 4062 C CA . ASP A 1 529 ? 5.615 -2.660 -42.308 1.00 30.11 529 ASP A CA 1
ATOM 4063 C C . ASP A 1 529 ? 6.478 -2.086 -43.446 1.00 30.11 529 ASP A C 1
ATOM 4065 O O . ASP A 1 529 ? 6.009 -1.263 -44.233 1.00 30.11 529 ASP A O 1
ATOM 4069 N N . ALA A 1 530 ? 7.768 -2.462 -43.473 1.00 24.59 530 ALA A N 1
ATOM 4070 C CA . ALA A 1 530 ? 8.606 -2.715 -44.664 1.00 24.59 530 ALA A CA 1
ATOM 4071 C C . ALA A 1 530 ? 10.123 -2.752 -44.319 1.00 24.59 530 ALA A C 1
ATOM 4073 O O . ALA A 1 530 ? 10.561 -2.047 -43.408 1.00 24.59 530 ALA A O 1
ATOM 4074 N N . PRO A 1 531 ? 10.947 -3.546 -45.043 1.00 28.33 531 PRO A N 1
ATOM 4075 C CA . PRO A 1 531 ? 12.315 -3.908 -44.650 1.00 28.33 531 PRO A CA 1
ATOM 4076 C C . PRO A 1 531 ? 13.402 -3.015 -45.283 1.00 28.33 531 PRO A C 1
ATOM 4078 O O . PRO A 1 531 ? 13.299 -2.626 -46.446 1.00 28.33 531 PRO A O 1
ATOM 4081 N N . LEU A 1 532 ? 14.497 -2.758 -44.558 1.00 22.78 532 LEU A N 1
ATOM 4082 C CA . LEU A 1 532 ? 15.707 -2.070 -45.052 1.00 22.78 532 LEU A CA 1
ATOM 4083 C C . LEU A 1 532 ? 16.942 -2.764 -44.443 1.00 22.78 532 LEU A C 1
ATOM 4085 O O . LEU A 1 532 ? 16.990 -2.949 -43.232 1.00 22.78 532 LEU A O 1
ATOM 4089 N N . LYS A 1 533 ? 17.792 -3.428 -45.240 1.00 22.64 533 LYS A N 1
ATOM 4090 C CA . LYS A 1 533 ? 18.957 -2.936 -46.016 1.00 22.64 533 LYS A CA 1
ATOM 4091 C C . LYS A 1 533 ? 20.102 -2.372 -45.157 1.00 22.64 533 LYS A C 1
ATOM 4093 O O . LYS A 1 533 ? 19.952 -1.352 -44.497 1.00 22.64 533 LYS A O 1
ATOM 4098 N N . GLU A 1 534 ? 21.238 -3.066 -45.247 1.00 27.31 534 GLU A N 1
ATOM 4099 C CA . GLU A 1 534 ? 22.516 -2.849 -44.559 1.00 27.31 534 GLU A CA 1
ATOM 4100 C C . GLU A 1 534 ? 23.349 -1.687 -45.126 1.00 27.31 534 GLU A C 1
ATOM 4102 O O . GLU A 1 534 ? 23.420 -1.488 -46.339 1.00 27.31 534 GLU A O 1
ATOM 4107 N N . SER A 1 535 ? 24.045 -0.987 -44.225 1.00 23.14 535 SER A N 1
ATOM 4108 C CA . SER A 1 535 ? 25.270 -0.183 -44.422 1.00 23.14 535 SER A CA 1
ATOM 4109 C C . SER A 1 535 ? 25.658 0.362 -43.037 1.00 23.14 535 SER A C 1
ATOM 4111 O O . SER A 1 535 ? 24.755 0.764 -42.312 1.00 23.14 535 SER A O 1
ATOM 4113 N N . GLY A 1 536 ? 26.887 0.473 -42.541 1.00 23.52 536 GLY A N 1
ATOM 4114 C CA . GLY A 1 536 ? 28.259 0.276 -43.003 1.00 23.52 536 GLY A CA 1
ATOM 4115 C C . GLY A 1 536 ? 29.146 0.905 -41.904 1.00 23.52 536 GLY A C 1
ATOM 4116 O O . GLY A 1 536 ? 28.767 1.922 -41.324 1.00 23.52 536 GLY A O 1
ATOM 4117 N N . GLU A 1 537 ? 30.257 0.261 -41.552 1.00 24.98 537 GLU A N 1
ATOM 4118 C CA . GLU A 1 537 ? 31.090 0.542 -40.369 1.00 24.98 537 GLU A CA 1
ATOM 4119 C C . GLU A 1 537 ? 31.901 1.855 -40.441 1.00 24.98 537 GLU A C 1
ATOM 4121 O O . GLU A 1 537 ? 32.409 2.232 -41.497 1.00 24.98 537 GLU A O 1
ATOM 4126 N N . ALA A 1 538 ? 32.116 2.502 -39.286 1.00 24.08 538 ALA A N 1
ATOM 4127 C CA . ALA A 1 538 ? 33.155 3.518 -39.083 1.00 24.08 538 ALA A CA 1
ATOM 4128 C C . ALA A 1 538 ? 33.797 3.353 -37.690 1.00 24.08 538 ALA A C 1
ATOM 4130 O O . ALA A 1 538 ? 33.106 3.360 -36.672 1.00 24.08 538 ALA A O 1
ATOM 4131 N N . GLY A 1 539 ? 35.121 3.163 -37.664 1.00 23.61 539 GLY A N 1
ATOM 4132 C CA . GLY A 1 539 ? 35.917 2.828 -36.477 1.00 23.61 539 GLY A CA 1
ATOM 4133 C C . GLY A 1 539 ? 36.351 4.013 -35.601 1.00 23.61 539 GLY A C 1
ATOM 4134 O O . GLY A 1 539 ? 36.327 5.170 -36.019 1.00 23.61 539 GLY A O 1
ATOM 4135 N N . ALA A 1 540 ? 36.798 3.689 -34.383 1.00 23.72 540 ALA A N 1
ATOM 4136 C CA . ALA A 1 540 ? 37.360 4.607 -33.387 1.00 23.72 540 ALA A CA 1
ATOM 4137 C C . ALA A 1 540 ? 38.828 4.232 -33.034 1.00 23.72 540 ALA A C 1
ATOM 4139 O O . ALA A 1 540 ? 39.197 3.066 -33.189 1.00 23.72 540 ALA A O 1
ATOM 4140 N N . PRO A 1 541 ? 39.678 5.184 -32.583 1.00 24.91 541 PRO A N 1
ATOM 4141 C CA . PRO A 1 541 ? 41.130 5.008 -32.444 1.00 24.91 541 PRO A CA 1
ATOM 4142 C C . PRO A 1 541 ? 41.578 4.525 -31.038 1.00 24.91 541 PRO A C 1
ATOM 4144 O O . PRO A 1 541 ? 40.774 4.531 -30.104 1.00 24.91 541 PRO A O 1
ATOM 4147 N N . PRO A 1 542 ? 42.851 4.097 -30.866 1.00 24.94 542 PRO A N 1
ATOM 4148 C CA . PRO A 1 542 ? 43.314 3.345 -29.696 1.00 24.94 542 PRO A CA 1
ATOM 4149 C C . PRO A 1 542 ? 43.824 4.239 -28.551 1.00 24.94 542 PRO A C 1
ATOM 4151 O O . PRO A 1 542 ? 44.364 5.317 -28.788 1.00 24.94 542 PRO A O 1
ATOM 4154 N N . VAL A 1 543 ? 43.723 3.749 -27.309 1.00 24.91 543 VAL A N 1
ATOM 4155 C CA . VAL A 1 543 ? 44.356 4.346 -26.117 1.00 24.91 543 VAL A CA 1
ATOM 4156 C C . VAL A 1 543 ? 45.242 3.297 -25.431 1.00 24.91 543 VAL A C 1
ATOM 4158 O O . VAL A 1 543 ? 44.830 2.156 -25.218 1.00 24.91 543 VAL A O 1
ATOM 4161 N N . GLU A 1 544 ? 46.483 3.692 -25.150 1.00 23.53 544 GLU A N 1
ATOM 4162 C CA . GLU A 1 544 ? 47.604 2.876 -24.667 1.00 23.53 544 GLU A CA 1
ATOM 4163 C C . GLU A 1 544 ? 47.430 2.343 -23.231 1.00 23.53 544 GLU A C 1
ATOM 4165 O O . GLU A 1 544 ? 46.842 2.992 -22.365 1.00 23.53 544 GLU A O 1
ATOM 4170 N N . ARG A 1 545 ? 47.995 1.153 -22.966 1.00 25.36 545 ARG A N 1
ATOM 4171 C CA . ARG A 1 545 ? 47.993 0.475 -21.658 1.00 25.36 545 ARG A CA 1
ATOM 4172 C C . ARG A 1 545 ? 49.318 0.693 -20.927 1.00 25.36 545 ARG A C 1
ATOM 4174 O O . ARG A 1 545 ? 50.367 0.296 -21.425 1.00 25.36 545 ARG A O 1
ATOM 4181 N N . GLY A 1 546 ? 49.247 1.229 -19.710 1.00 22.56 546 GLY A N 1
ATOM 4182 C CA . GLY A 1 546 ? 50.324 1.190 -18.719 1.00 22.56 546 GLY A CA 1
ATOM 4183 C C . GLY A 1 546 ? 50.161 -0.003 -17.771 1.00 22.56 546 GLY A C 1
ATOM 4184 O O . GLY A 1 546 ? 49.082 -0.240 -17.234 1.00 22.56 546 GLY A O 1
ATOM 4185 N N . SER A 1 547 ? 51.237 -0.762 -17.597 1.00 24.84 547 SER A N 1
ATOM 4186 C CA . SER A 1 547 ? 51.368 -1.993 -16.809 1.00 24.84 547 SER A CA 1
ATOM 4187 C C . SER A 1 547 ? 51.578 -1.753 -15.307 1.00 24.84 547 SER A C 1
ATOM 4189 O O . SER A 1 547 ? 52.471 -0.990 -14.944 1.00 24.84 547 SER A O 1
ATOM 4191 N N . ALA A 1 548 ? 50.871 -2.498 -14.450 1.00 24.16 548 ALA A N 1
ATOM 4192 C CA . ALA A 1 548 ? 51.329 -2.872 -13.105 1.00 24.16 548 ALA A CA 1
ATOM 4193 C C . ALA A 1 548 ? 50.569 -4.117 -12.600 1.00 24.16 548 ALA A C 1
ATOM 4195 O O . ALA A 1 548 ? 49.339 -4.141 -12.577 1.00 24.16 548 ALA A O 1
ATOM 4196 N N . GLU A 1 549 ? 51.315 -5.157 -12.221 1.00 30.08 549 GLU A N 1
ATOM 4197 C CA . GLU A 1 549 ? 50.823 -6.395 -11.607 1.00 30.08 549 GLU A CA 1
ATOM 4198 C C . GLU A 1 549 ? 50.204 -6.125 -10.226 1.00 30.08 549 GLU A C 1
ATOM 4200 O O . GLU A 1 549 ? 50.838 -5.511 -9.369 1.00 30.08 549 GLU A O 1
ATOM 4205 N N . VAL A 1 550 ? 48.987 -6.629 -9.983 1.00 25.20 550 VAL A N 1
ATOM 4206 C CA . VAL A 1 550 ? 48.377 -6.696 -8.644 1.00 25.20 550 VAL A CA 1
ATOM 4207 C C . VAL A 1 550 ? 47.691 -8.052 -8.470 1.00 25.20 550 VAL A C 1
ATOM 4209 O O . VAL A 1 550 ? 46.884 -8.475 -9.300 1.00 25.20 550 VAL A O 1
ATOM 4212 N N . GLU A 1 551 ? 48.045 -8.734 -7.381 1.00 25.86 551 GLU A N 1
ATOM 4213 C CA . GLU A 1 551 ? 47.544 -10.038 -6.943 1.00 25.86 551 GLU A CA 1
ATOM 4214 C C . GLU A 1 551 ? 46.007 -10.145 -6.952 1.00 25.86 551 GLU A C 1
ATOM 4216 O O . GLU A 1 551 ? 45.275 -9.239 -6.548 1.00 25.86 551 GLU A O 1
ATOM 4221 N N . ALA A 1 552 ? 45.517 -11.303 -7.402 1.00 31.45 552 ALA A N 1
ATOM 4222 C CA . ALA A 1 552 ? 44.111 -11.601 -7.655 1.00 31.45 552 ALA A CA 1
ATOM 4223 C C . ALA A 1 552 ? 43.206 -11.449 -6.411 1.00 31.45 552 ALA A C 1
ATOM 4225 O O . ALA A 1 552 ? 43.121 -12.338 -5.561 1.00 31.45 552 ALA A O 1
ATOM 4226 N N . ARG A 1 553 ? 42.449 -10.346 -6.353 1.00 37.50 553 ARG A N 1
ATOM 4227 C CA . ARG A 1 553 ? 41.277 -10.188 -5.477 1.00 37.50 553 ARG A CA 1
ATOM 4228 C C . ARG A 1 553 ? 40.097 -11.010 -6.010 1.00 37.50 553 ARG A C 1
ATOM 4230 O O . ARG A 1 553 ? 39.856 -11.073 -7.211 1.00 37.50 553 ARG A O 1
ATOM 4237 N N . TRP A 1 554 ? 39.361 -11.646 -5.100 1.00 42.72 554 TRP A N 1
ATOM 4238 C CA . TRP A 1 554 ? 38.173 -12.443 -5.416 1.00 42.72 554 TRP A CA 1
ATOM 4239 C C . TRP A 1 554 ? 37.053 -11.548 -5.987 1.00 42.72 554 TRP A C 1
ATOM 4241 O O . TRP A 1 554 ? 36.734 -10.545 -5.349 1.00 42.72 554 TRP A O 1
ATOM 4251 N N . PRO A 1 555 ? 36.428 -11.897 -7.131 1.00 53.72 555 PRO A N 1
ATOM 4252 C CA . PRO A 1 555 ? 35.415 -11.052 -7.778 1.00 53.72 555 PRO A CA 1
ATOM 4253 C C . PRO A 1 555 ? 34.028 -11.087 -7.108 1.00 53.72 555 PRO A C 1
ATOM 4255 O O . PRO A 1 555 ? 33.168 -10.281 -7.438 1.00 53.72 555 PRO A O 1
ATOM 4258 N N . THR A 1 556 ? 33.795 -11.987 -6.150 1.00 50.09 556 THR A N 1
ATOM 4259 C CA . THR A 1 556 ? 32.499 -12.133 -5.468 1.00 50.09 556 THR A CA 1
ATOM 4260 C C . THR A 1 556 ? 32.561 -11.521 -4.071 1.00 50.09 556 THR A C 1
ATOM 4262 O O . THR A 1 556 ? 33.439 -11.871 -3.279 1.00 50.09 556 THR A O 1
ATOM 4265 N N . ARG A 1 557 ? 31.612 -10.633 -3.733 1.00 52.34 557 ARG A N 1
ATOM 4266 C CA . ARG A 1 557 ? 31.500 -10.044 -2.384 1.00 52.34 557 ARG A CA 1
ATOM 4267 C C . ARG A 1 557 ? 31.349 -11.160 -1.336 1.00 52.34 557 ARG A C 1
ATOM 4269 O O . ARG A 1 557 ? 30.609 -12.121 -1.547 1.00 52.34 557 ARG A O 1
ATOM 4276 N N . SER A 1 558 ? 32.012 -11.030 -0.187 1.00 44.94 558 SER A N 1
ATOM 4277 C CA . SER A 1 558 ? 32.102 -12.085 0.844 1.00 44.94 558 SER A CA 1
ATOM 4278 C C . SER A 1 558 ? 30.744 -12.598 1.349 1.00 44.94 558 SER A C 1
ATOM 4280 O O . SER A 1 558 ? 30.592 -13.789 1.604 1.00 44.94 558 SER A O 1
ATOM 4282 N N . GLN A 1 559 ? 29.738 -11.725 1.437 1.00 44.72 559 GLN A N 1
ATOM 4283 C CA . GLN A 1 559 ? 28.379 -12.079 1.868 1.00 44.72 559 GLN A CA 1
ATOM 4284 C C . GLN A 1 559 ? 27.604 -12.899 0.818 1.00 44.72 559 GLN A C 1
ATOM 4286 O O . GLN A 1 559 ? 26.875 -13.821 1.175 1.00 44.72 559 GLN A O 1
ATOM 4291 N N . LEU A 1 560 ? 27.796 -12.603 -0.474 1.00 46.44 560 LEU A N 1
ATOM 4292 C CA . LEU A 1 560 ? 27.218 -13.354 -1.600 1.00 46.44 560 LEU A CA 1
ATOM 4293 C C . LEU A 1 560 ? 27.872 -14.736 -1.737 1.00 46.44 560 LEU A C 1
ATOM 4295 O O . LEU A 1 560 ? 27.196 -15.733 -1.995 1.00 46.44 560 LEU A O 1
ATOM 4299 N N . TRP A 1 561 ? 29.182 -14.818 -1.488 1.00 52.00 561 TRP A N 1
ATOM 4300 C CA . TRP A 1 561 ? 29.934 -16.070 -1.544 1.00 52.00 561 TRP A CA 1
ATOM 4301 C C . TRP A 1 561 ? 29.389 -17.143 -0.593 1.00 52.00 561 TRP A C 1
ATOM 4303 O O . TRP A 1 561 ? 29.179 -18.278 -1.023 1.00 52.00 561 TRP A O 1
ATOM 4313 N N . GLU A 1 562 ? 29.106 -16.808 0.670 1.00 51.62 562 GLU A N 1
ATOM 4314 C CA . GLU A 1 562 ? 28.599 -17.792 1.642 1.00 51.62 562 GLU A CA 1
ATOM 4315 C C . GLU A 1 562 ? 27.217 -18.352 1.264 1.00 51.62 562 GLU A C 1
ATOM 4317 O O . GLU A 1 562 ? 26.905 -19.497 1.595 1.00 51.62 562 GLU A O 1
ATOM 4322 N N . ARG A 1 563 ? 26.422 -17.600 0.491 1.00 50.59 563 ARG A N 1
ATOM 4323 C CA . ARG A 1 563 ? 25.096 -18.025 0.012 1.00 50.59 563 ARG A CA 1
ATOM 4324 C C . ARG A 1 563 ? 25.145 -18.809 -1.298 1.00 50.59 563 ARG A C 1
ATOM 4326 O O . ARG A 1 563 ? 24.416 -19.787 -1.457 1.00 50.59 563 ARG A O 1
ATOM 4333 N N . LEU A 1 564 ? 26.026 -18.436 -2.226 1.00 52.62 564 LEU A N 1
ATOM 4334 C CA . LEU A 1 564 ? 26.175 -19.137 -3.507 1.00 52.62 564 LEU A CA 1
ATOM 4335 C C . LEU A 1 564 ? 26.961 -20.446 -3.375 1.00 52.62 564 LEU A C 1
ATOM 4337 O O . LEU A 1 564 ? 26.720 -21.390 -4.124 1.00 52.62 564 LEU A O 1
ATOM 4341 N N . LYS A 1 565 ? 27.870 -20.550 -2.402 1.00 65.38 565 LYS A N 1
ATOM 4342 C CA . LYS A 1 565 ? 28.693 -21.741 -2.141 1.00 65.38 565 LYS A CA 1
ATOM 4343 C C . LYS A 1 565 ? 27.904 -23.051 -1.962 1.00 65.38 565 LYS A C 1
ATOM 4345 O O . LYS A 1 565 ? 28.333 -24.038 -2.565 1.00 65.38 565 LYS A O 1
ATOM 4350 N N . PRO A 1 566 ? 26.805 -23.136 -1.181 1.00 57.94 566 PRO A N 1
ATOM 4351 C CA . PRO A 1 566 ? 26.003 -24.360 -1.093 1.00 57.94 566 PRO A CA 1
ATOM 4352 C C . PRO A 1 566 ? 25.306 -24.719 -2.415 1.00 57.94 566 PRO A C 1
ATOM 4354 O O . PRO A 1 566 ? 25.333 -25.884 -2.798 1.00 57.94 566 PRO A O 1
ATOM 4357 N N . ILE A 1 567 ? 24.785 -23.740 -3.162 1.00 53.56 567 ILE A N 1
ATOM 4358 C CA . ILE A 1 567 ? 24.125 -23.967 -4.464 1.00 53.56 567 ILE A CA 1
ATOM 4359 C C . ILE A 1 567 ? 25.146 -24.436 -5.509 1.00 53.56 567 ILE A C 1
ATOM 4361 O O . ILE A 1 567 ? 24.943 -25.428 -6.201 1.00 53.56 567 ILE A O 1
ATOM 4365 N N . ALA A 1 568 ? 26.303 -23.778 -5.562 1.00 64.25 568 ALA A N 1
ATOM 4366 C CA . ALA A 1 568 ? 27.412 -24.173 -6.418 1.00 64.25 568 ALA A CA 1
ATOM 4367 C C . ALA A 1 568 ? 27.910 -25.593 -6.092 1.00 64.25 568 ALA A C 1
ATOM 4369 O O . ALA A 1 568 ? 28.329 -26.322 -6.984 1.00 64.25 568 ALA A O 1
ATOM 4370 N N . ARG A 1 569 ? 27.868 -26.016 -4.817 1.00 69.94 569 ARG A N 1
ATOM 4371 C CA . ARG A 1 569 ? 28.162 -27.407 -4.427 1.00 69.94 569 ARG A CA 1
ATOM 4372 C C . ARG A 1 569 ? 27.100 -28.373 -4.946 1.00 69.94 569 ARG A C 1
ATOM 4374 O O . ARG A 1 569 ? 27.476 -29.412 -5.472 1.00 69.94 569 ARG A O 1
ATOM 4381 N N . GLU A 1 570 ? 25.820 -28.032 -4.838 1.00 67.81 570 GLU A N 1
ATOM 4382 C CA . GLU A 1 570 ? 24.723 -28.852 -5.362 1.00 67.81 570 GLU A CA 1
ATOM 4383 C C . GLU A 1 570 ? 24.851 -29.073 -6.877 1.00 67.81 570 GLU A C 1
ATOM 4385 O O . GLU A 1 570 ? 24.817 -30.219 -7.326 1.00 67.81 570 GLU A O 1
ATOM 4390 N N . PHE A 1 571 ? 25.125 -28.017 -7.650 1.00 69.00 571 PHE A N 1
ATOM 4391 C CA . PHE A 1 571 ? 25.351 -28.125 -9.098 1.00 69.00 571 PHE A CA 1
ATOM 4392 C C . PHE A 1 571 ? 26.572 -28.987 -9.442 1.00 69.00 571 PHE A C 1
ATOM 4394 O O . PHE A 1 571 ? 26.538 -29.763 -10.392 1.00 69.00 571 PHE A O 1
ATOM 4401 N N . ARG A 1 572 ? 27.633 -28.987 -8.616 1.00 77.62 572 ARG A N 1
ATOM 4402 C CA . ARG A 1 572 ? 28.745 -29.943 -8.803 1.00 77.62 572 ARG A CA 1
ATOM 4403 C C . ARG A 1 572 ? 28.331 -31.396 -8.604 1.00 77.62 572 ARG A C 1
ATOM 4405 O O . ARG A 1 572 ? 29.035 -32.257 -9.118 1.00 77.62 572 ARG A O 1
ATOM 4412 N N . HIS A 1 573 ? 27.267 -31.691 -7.869 1.00 71.12 573 HIS A N 1
ATOM 4413 C CA . HIS A 1 573 ? 26.803 -33.062 -7.657 1.00 71.12 573 HIS A CA 1
ATOM 4414 C C . HIS A 1 573 ? 25.769 -33.520 -8.693 1.00 71.12 573 HIS A C 1
ATOM 4416 O O . HIS A 1 573 ? 25.464 -34.710 -8.736 1.00 71.12 573 HIS A O 1
ATOM 4422 N N . ARG A 1 574 ? 25.249 -32.608 -9.525 1.00 73.31 574 ARG A N 1
ATOM 4423 C CA . ARG A 1 574 ? 24.249 -32.891 -10.567 1.00 73.31 574 ARG A CA 1
ATOM 4424 C C . ARG A 1 574 ? 24.573 -32.191 -11.902 1.00 73.31 574 ARG A C 1
ATOM 4426 O O . ARG A 1 574 ? 23.754 -31.408 -12.369 1.00 73.31 574 ARG A O 1
ATOM 4433 N N . PRO A 1 575 ? 25.758 -32.428 -12.488 1.00 77.19 575 PRO A N 1
ATOM 4434 C CA . PRO A 1 575 ? 26.114 -31.867 -13.790 1.00 77.19 575 PRO A CA 1
ATOM 4435 C C . PRO A 1 575 ? 25.260 -32.473 -14.910 1.00 77.19 575 PRO A C 1
ATOM 4437 O O . PRO A 1 575 ? 24.842 -33.634 -14.825 1.00 77.19 575 PRO A O 1
ATOM 4440 N N . THR A 1 576 ? 25.047 -31.721 -15.988 1.00 78.88 576 THR A N 1
ATOM 4441 C CA . THR A 1 576 ? 24.541 -32.298 -17.242 1.00 78.88 576 THR A CA 1
ATOM 4442 C C . THR A 1 576 ? 25.588 -33.220 -17.882 1.00 78.88 576 THR A C 1
ATOM 4444 O O . THR A 1 576 ? 26.787 -33.137 -17.604 1.00 78.88 576 THR A O 1
ATOM 4447 N N . ALA A 1 577 ? 25.155 -34.117 -18.774 1.00 78.94 577 ALA A N 1
ATOM 4448 C CA . ALA A 1 577 ? 26.070 -35.023 -19.474 1.00 78.94 577 ALA A CA 1
ATOM 4449 C C . ALA A 1 577 ? 27.091 -34.271 -20.360 1.00 78.94 577 ALA A C 1
ATOM 4451 O O . ALA A 1 577 ? 28.223 -34.735 -20.515 1.00 78.94 577 ALA A O 1
ATOM 4452 N N . ALA A 1 578 ? 26.722 -33.099 -20.891 1.00 81.69 578 ALA A N 1
ATOM 4453 C CA . ALA A 1 578 ? 27.614 -32.236 -21.661 1.00 81.69 578 ALA A CA 1
ATOM 4454 C C . ALA A 1 578 ? 28.630 -31.517 -20.758 1.00 81.69 578 ALA A C 1
ATOM 4456 O O . ALA A 1 578 ? 29.829 -31.554 -21.041 1.00 81.69 578 ALA A O 1
ATOM 4457 N N . GLU A 1 579 ? 28.189 -30.948 -19.628 1.00 84.56 579 GLU A N 1
ATOM 4458 C CA . GLU A 1 579 ? 29.093 -30.382 -18.617 1.00 84.56 579 GLU A CA 1
ATOM 4459 C C . GLU A 1 579 ? 30.106 -31.420 -18.131 1.00 84.56 579 GLU A C 1
ATOM 4461 O O . GLU A 1 579 ? 31.295 -31.124 -18.005 1.00 84.56 579 GLU A O 1
ATOM 4466 N N . ASP A 1 580 ? 29.667 -32.650 -17.861 1.00 86.44 580 ASP A N 1
ATOM 4467 C CA . ASP A 1 580 ? 30.573 -33.710 -17.431 1.00 86.44 580 ASP A CA 1
ATOM 4468 C C . ASP A 1 580 ? 31.583 -34.064 -18.522 1.00 86.44 580 ASP A C 1
ATOM 4470 O O . ASP A 1 580 ? 32.777 -34.167 -18.229 1.00 86.44 580 ASP A O 1
ATOM 4474 N N . ARG A 1 581 ? 31.144 -34.188 -19.778 1.00 85.56 581 ARG A N 1
ATOM 4475 C CA . ARG A 1 581 ? 32.024 -34.456 -20.923 1.00 85.56 581 ARG A CA 1
ATOM 4476 C C . ARG A 1 581 ? 33.078 -33.361 -21.099 1.00 85.56 581 ARG A C 1
ATOM 4478 O O . ARG A 1 581 ? 34.265 -33.681 -21.184 1.00 85.56 581 ARG A O 1
ATOM 4485 N N . LEU A 1 582 ? 32.682 -32.088 -21.069 1.00 88.00 582 LEU A N 1
ATOM 4486 C CA . LEU A 1 582 ? 33.618 -30.966 -21.161 1.00 88.00 582 LEU A CA 1
ATOM 4487 C C . LEU A 1 582 ? 34.539 -30.894 -19.931 1.00 88.00 582 LEU A C 1
ATOM 4489 O O . LEU A 1 582 ? 35.745 -30.677 -20.057 1.00 88.00 582 LEU A O 1
ATOM 4493 N N . TRP A 1 583 ? 34.023 -31.167 -18.730 1.00 90.81 583 TRP A N 1
ATOM 4494 C CA . TRP A 1 583 ? 34.828 -31.189 -17.508 1.00 90.81 583 TRP A CA 1
ATOM 4495 C C . TRP A 1 583 ? 35.937 -32.244 -17.544 1.00 90.81 583 TRP A C 1
ATOM 4497 O O . TRP A 1 583 ? 37.048 -31.978 -17.078 1.00 90.81 583 TRP A O 1
ATOM 4507 N N . GLN A 1 584 ? 35.678 -33.431 -18.107 1.00 86.94 584 GLN A N 1
ATOM 4508 C CA . GLN A 1 584 ? 36.710 -34.462 -18.279 1.00 86.94 584 GLN A CA 1
ATOM 4509 C C . GLN A 1 584 ? 37.882 -33.972 -19.140 1.00 86.94 584 GLN A C 1
ATOM 4511 O O . GLN A 1 584 ? 39.019 -34.365 -18.870 1.00 86.94 584 GLN A O 1
ATOM 4516 N N . ALA A 1 585 ? 37.613 -33.095 -20.111 1.00 85.12 585 ALA A N 1
ATOM 4517 C CA . ALA A 1 585 ? 38.616 -32.500 -20.988 1.00 85.12 585 ALA A CA 1
ATOM 4518 C C . ALA A 1 585 ? 39.309 -31.261 -20.393 1.00 85.12 585 ALA A C 1
ATOM 4520 O O . ALA A 1 585 ? 40.449 -30.983 -20.745 1.00 85.12 585 ALA A O 1
ATOM 4521 N N . LEU A 1 586 ? 38.670 -30.530 -19.471 1.00 86.31 586 LEU A N 1
ATOM 4522 C CA . LEU A 1 586 ? 39.248 -29.328 -18.842 1.00 86.31 586 LEU A CA 1
ATOM 4523 C C . LEU A 1 586 ? 39.979 -29.603 -17.516 1.00 86.31 586 LEU A C 1
ATOM 4525 O O . LEU A 1 586 ? 40.848 -28.828 -17.099 1.00 86.31 586 LEU A O 1
ATOM 4529 N N . ARG A 1 587 ? 39.630 -30.686 -16.810 1.00 85.75 587 ARG A N 1
ATOM 4530 C CA . ARG A 1 587 ? 40.193 -30.997 -15.486 1.00 85.75 587 ARG A CA 1
ATOM 4531 C C . ARG A 1 587 ? 41.698 -31.276 -15.544 1.00 85.75 587 ARG A C 1
ATOM 4533 O O . ARG A 1 587 ? 42.253 -31.659 -16.567 1.00 85.75 587 ARG A O 1
ATOM 4540 N N . ARG A 1 588 ? 42.361 -31.153 -14.388 1.00 76.62 588 ARG A N 1
ATOM 4541 C CA . ARG A 1 588 ? 43.802 -31.443 -14.200 1.00 76.62 588 ARG A CA 1
ATOM 4542 C C . ARG A 1 588 ? 44.745 -30.621 -15.093 1.00 76.62 588 ARG A C 1
ATOM 4544 O O . ARG A 1 588 ? 45.888 -31.015 -15.282 1.00 76.62 588 ARG A O 1
ATOM 4551 N N . GLY A 1 589 ? 44.294 -29.473 -15.600 1.00 68.38 589 GLY A N 1
ATOM 4552 C CA . GLY A 1 589 ? 45.145 -28.579 -16.383 1.00 68.38 589 GLY A CA 1
ATOM 4553 C C . GLY A 1 589 ? 45.476 -29.107 -17.776 1.00 68.38 589 GLY A C 1
ATOM 4554 O O . GLY A 1 589 ? 46.526 -28.763 -18.305 1.00 68.38 589 GLY A O 1
ATOM 4555 N N . ALA A 1 590 ? 44.601 -29.924 -18.370 1.00 72.56 590 ALA A N 1
ATOM 4556 C CA . ALA A 1 590 ? 44.816 -30.541 -19.681 1.00 72.56 590 ALA A CA 1
ATOM 4557 C C . ALA A 1 590 ? 45.108 -29.532 -20.812 1.00 72.56 590 ALA A C 1
ATOM 4559 O O . ALA A 1 590 ? 45.793 -29.870 -21.770 1.00 72.56 590 ALA A O 1
ATOM 4560 N N . LEU A 1 591 ? 44.654 -28.280 -20.673 1.00 79.25 591 LEU A N 1
ATOM 4561 C CA . LEU A 1 591 ? 44.938 -27.182 -21.606 1.00 79.25 591 LEU A CA 1
ATOM 4562 C C . LEU A 1 591 ? 46.030 -26.213 -21.110 1.00 79.25 591 LEU A C 1
ATOM 4564 O O . LEU A 1 591 ? 46.128 -25.096 -21.601 1.00 79.25 591 LEU A O 1
ATOM 4568 N N . GLY A 1 592 ? 46.815 -26.585 -20.094 1.00 80.62 592 GLY A N 1
ATOM 4569 C CA . GLY A 1 592 ? 47.823 -25.716 -19.467 1.00 80.62 592 GLY A CA 1
ATOM 4570 C C . GLY A 1 592 ? 47.255 -24.674 -18.491 1.00 80.62 592 GLY A C 1
ATOM 4571 O O . GLY A 1 592 ? 48.010 -23.910 -17.888 1.00 80.62 592 GLY A O 1
ATOM 4572 N N . PHE A 1 593 ? 45.934 -24.658 -18.288 1.00 85.94 593 PHE A N 1
ATOM 4573 C CA . PHE A 1 593 ? 45.230 -23.725 -17.409 1.00 85.94 593 PHE A CA 1
ATOM 4574 C C . PHE A 1 593 ? 44.313 -24.451 -16.423 1.00 85.94 593 PHE A C 1
ATOM 4576 O O . PHE A 1 593 ? 43.695 -25.464 -16.744 1.00 85.94 593 PHE A O 1
ATOM 4583 N N . HIS A 1 594 ? 44.204 -23.916 -15.206 1.00 87.06 594 HIS A N 1
ATOM 4584 C CA . HIS A 1 594 ? 43.325 -24.464 -14.179 1.00 87.06 594 HIS A CA 1
ATOM 4585 C C . HIS A 1 594 ? 41.901 -23.913 -14.322 1.00 87.06 594 HIS A C 1
ATOM 4587 O O . HIS A 1 594 ? 41.688 -22.703 -14.205 1.00 87.06 594 HIS A O 1
ATOM 4593 N N . PHE A 1 595 ? 40.927 -24.812 -14.460 1.00 89.94 595 PHE A N 1
ATOM 4594 C CA . PHE A 1 595 ? 39.500 -24.492 -14.451 1.00 89.94 595 PHE A CA 1
ATOM 4595 C C . PHE A 1 595 ? 38.837 -24.893 -13.131 1.00 89.94 595 PHE A C 1
ATOM 4597 O O . PHE A 1 595 ? 39.135 -25.931 -12.540 1.00 89.94 595 PHE A O 1
ATOM 4604 N N . ARG A 1 596 ? 37.912 -24.055 -12.667 1.00 88.25 596 ARG A N 1
ATOM 4605 C CA . ARG A 1 596 ? 36.999 -24.319 -11.552 1.00 88.25 596 ARG A CA 1
ATOM 4606 C C . ARG A 1 596 ? 35.630 -24.646 -12.134 1.00 88.25 596 ARG A C 1
ATOM 4608 O O . ARG A 1 596 ? 35.147 -23.875 -12.949 1.00 88.25 596 ARG A O 1
ATOM 4615 N N . ARG A 1 597 ? 35.004 -25.737 -11.692 1.00 88.31 597 ARG A N 1
ATOM 4616 C CA . ARG A 1 597 ? 33.640 -26.109 -12.095 1.00 88.31 597 ARG A CA 1
ATOM 4617 C C . ARG A 1 597 ? 32.583 -25.525 -11.154 1.00 88.31 597 ARG A C 1
ATOM 4619 O O . ARG A 1 597 ? 32.788 -25.550 -9.932 1.00 88.31 597 ARG A O 1
ATOM 4626 N N . GLN A 1 598 ? 31.456 -25.083 -11.715 1.00 82.44 598 GLN A N 1
ATOM 4627 C CA . GLN A 1 598 ? 30.292 -24.516 -11.034 1.00 82.44 598 GLN A CA 1
ATOM 4628 C C . GLN A 1 598 ? 30.753 -23.457 -10.025 1.00 82.44 598 GLN A C 1
ATOM 4630 O O . GLN A 1 598 ? 30.785 -23.674 -8.804 1.00 82.44 598 GLN A O 1
ATOM 4635 N N . HIS A 1 599 ? 31.303 -22.365 -10.555 1.00 80.00 599 HIS A N 1
ATOM 4636 C CA . HIS A 1 599 ? 31.978 -21.324 -9.788 1.00 80.00 599 HIS A CA 1
ATOM 4637 C C . HIS A 1 599 ? 31.076 -20.107 -9.600 1.00 80.00 599 HIS A C 1
ATOM 4639 O O . HIS A 1 599 ? 30.443 -19.653 -10.542 1.00 80.00 599 HIS A O 1
ATOM 4645 N N . ALA A 1 600 ? 31.035 -19.567 -8.383 1.00 75.19 600 ALA A N 1
ATOM 4646 C CA . ALA A 1 600 ? 30.259 -18.367 -8.095 1.00 75.19 600 ALA A CA 1
ATOM 4647 C C . ALA A 1 600 ? 31.069 -17.108 -8.437 1.00 75.19 600 ALA A C 1
ATOM 4649 O O . ALA A 1 600 ? 32.149 -16.908 -7.873 1.00 75.19 600 ALA A O 1
ATOM 4650 N N . ILE A 1 601 ? 30.533 -16.268 -9.321 1.00 70.62 601 ILE A N 1
ATOM 4651 C CA . ILE A 1 601 ? 31.102 -14.990 -9.761 1.00 70.62 601 ILE A CA 1
ATOM 4652 C C . ILE A 1 601 ? 30.033 -13.910 -9.585 1.00 70.62 601 ILE A C 1
ATOM 4654 O O . ILE A 1 601 ? 28.981 -13.980 -10.215 1.00 70.62 601 ILE A O 1
ATOM 4658 N N . ASP A 1 602 ? 30.306 -12.929 -8.723 1.00 70.31 602 ASP A N 1
ATOM 4659 C CA . ASP A 1 602 ? 29.343 -11.906 -8.292 1.00 70.31 602 ASP A CA 1
ATOM 4660 C C . ASP A 1 602 ? 27.984 -12.524 -7.902 1.00 70.31 602 ASP A C 1
ATOM 4662 O O . ASP A 1 602 ? 27.893 -13.234 -6.897 1.00 70.31 602 ASP A O 1
ATOM 4666 N N . ARG A 1 603 ? 26.940 -12.297 -8.703 1.00 62.16 603 ARG A N 1
ATOM 4667 C CA . ARG A 1 603 ? 25.576 -12.799 -8.491 1.00 62.16 603 ARG A CA 1
ATOM 4668 C C . ARG A 1 603 ? 25.244 -14.078 -9.275 1.00 62.16 603 ARG A C 1
ATOM 4670 O O . ARG A 1 603 ? 24.123 -14.578 -9.184 1.00 62.16 603 ARG A O 1
ATOM 4677 N N . PHE A 1 604 ? 26.199 -14.628 -10.025 1.00 71.62 604 PHE A N 1
ATOM 4678 C CA . PHE A 1 604 ? 26.005 -15.768 -10.922 1.00 71.62 604 PHE A CA 1
ATOM 4679 C C . PHE A 1 604 ? 26.780 -17.011 -10.474 1.00 71.62 604 PHE A C 1
ATOM 4681 O O . PHE A 1 604 ? 27.803 -16.931 -9.793 1.00 71.62 604 PHE A O 1
ATOM 4688 N N . ILE A 1 605 ? 26.293 -18.186 -10.879 1.00 71.12 605 ILE A N 1
ATOM 4689 C CA . ILE A 1 605 ? 27.074 -19.427 -10.891 1.00 71.12 605 ILE A CA 1
ATOM 4690 C C . ILE A 1 605 ? 27.318 -19.754 -12.360 1.00 71.12 605 ILE A C 1
ATOM 4692 O O . ILE A 1 605 ? 26.361 -19.773 -13.133 1.00 71.12 605 ILE A O 1
ATOM 4696 N N . VAL A 1 606 ? 28.584 -19.940 -12.718 1.00 81.38 606 VAL A N 1
ATOM 4697 C CA . VAL A 1 606 ? 29.035 -20.251 -14.078 1.00 81.38 606 VAL A CA 1
ATOM 4698 C C . VAL A 1 606 ? 29.598 -21.670 -14.136 1.00 81.38 606 VAL A C 1
ATOM 4700 O O . VAL A 1 606 ? 30.215 -22.119 -13.161 1.00 81.38 606 VAL A O 1
ATOM 4703 N N . ASP A 1 607 ? 29.438 -22.367 -15.263 1.00 84.56 607 ASP A N 1
ATOM 4704 C CA . ASP A 1 607 ? 29.779 -23.795 -15.364 1.00 84.56 607 ASP A CA 1
ATOM 4705 C C . ASP A 1 607 ? 31.273 -24.053 -15.224 1.00 84.56 607 ASP A C 1
ATOM 4707 O O . ASP A 1 607 ? 31.686 -24.914 -14.441 1.00 84.56 607 ASP A O 1
ATOM 4711 N N . PHE A 1 608 ? 32.105 -23.266 -15.908 1.00 89.88 608 PHE A N 1
ATOM 4712 C CA . PHE A 1 608 ? 33.554 -23.326 -15.771 1.00 89.88 608 PHE A CA 1
ATOM 4713 C C . PHE A 1 608 ? 34.175 -21.936 -15.718 1.00 89.88 608 PHE A C 1
ATOM 4715 O O . PHE A 1 608 ? 33.803 -21.032 -16.456 1.00 89.88 608 PHE A O 1
ATOM 4722 N N . TYR A 1 609 ? 35.174 -21.771 -14.855 1.00 90.81 609 TYR A N 1
ATOM 4723 C CA . TYR A 1 609 ? 35.907 -20.519 -14.712 1.00 90.81 609 TYR A CA 1
ATOM 4724 C C . TYR A 1 609 ? 37.411 -20.755 -14.613 1.00 90.81 609 TYR A C 1
ATOM 4726 O O . TYR A 1 609 ? 37.875 -21.508 -13.751 1.00 90.81 609 TYR A O 1
ATOM 4734 N N . CYS A 1 610 ? 38.183 -20.074 -15.455 1.00 89.88 610 CYS A N 1
ATOM 4735 C CA . CYS A 1 610 ? 39.633 -19.997 -15.382 1.00 89.88 610 CYS A CA 1
ATOM 4736 C C . CYS A 1 610 ? 40.068 -18.634 -14.813 1.00 89.88 610 CYS A C 1
ATOM 4738 O O . CYS A 1 610 ? 40.060 -17.641 -15.544 1.00 89.88 610 CYS A O 1
ATOM 4740 N N . PRO A 1 611 ? 40.523 -18.566 -13.543 1.00 82.81 611 PRO A N 1
ATOM 4741 C CA . PRO A 1 611 ? 40.932 -17.304 -12.927 1.00 82.81 611 PRO A CA 1
ATOM 4742 C C . PRO A 1 611 ? 42.117 -16.633 -13.626 1.00 82.81 611 PRO A C 1
ATOM 4744 O O . PRO A 1 611 ? 42.131 -15.418 -13.779 1.00 82.81 611 PRO A O 1
ATOM 4747 N N . LYS A 1 612 ? 43.109 -17.422 -14.068 1.00 83.06 612 LYS A N 1
ATOM 4748 C CA . LYS A 1 612 ? 44.338 -16.891 -14.680 1.00 83.06 612 LYS A CA 1
ATOM 4749 C C . LYS A 1 612 ? 44.061 -16.195 -16.015 1.00 83.06 612 LYS A C 1
ATOM 4751 O O . LYS A 1 612 ? 44.700 -15.198 -16.316 1.00 83.06 612 LYS A O 1
ATOM 4756 N N . ALA A 1 613 ? 43.115 -16.719 -16.792 1.00 84.31 613 ALA A N 1
ATOM 4757 C CA . ALA A 1 613 ? 42.744 -16.176 -18.097 1.00 84.31 613 ALA A CA 1
ATOM 4758 C C . ALA A 1 613 ? 41.508 -15.260 -18.047 1.00 84.31 613 ALA A C 1
ATOM 4760 O O . ALA A 1 613 ? 41.077 -14.791 -19.101 1.00 84.31 613 ALA A O 1
ATOM 4761 N N . LYS A 1 614 ? 40.922 -15.051 -16.855 1.00 88.12 614 LYS A N 1
ATOM 4762 C CA . LYS A 1 614 ? 39.627 -14.379 -16.652 1.00 88.12 614 LYS A CA 1
ATOM 4763 C C . LYS A 1 614 ? 38.556 -14.884 -17.630 1.00 88.12 614 LYS A C 1
ATOM 4765 O O . LYS A 1 614 ? 37.853 -14.101 -18.251 1.00 88.12 614 LYS A O 1
ATOM 4770 N N . LEU A 1 615 ? 38.487 -16.205 -17.813 1.00 90.62 615 LEU A N 1
ATOM 4771 C CA . LEU A 1 615 ? 37.637 -16.849 -18.819 1.00 90.62 615 LEU A CA 1
ATOM 4772 C C . LEU A 1 615 ? 36.537 -17.666 -18.147 1.00 90.62 615 LEU A C 1
ATOM 4774 O O . LEU A 1 615 ? 36.829 -18.555 -17.347 1.00 90.62 615 LEU A O 1
ATOM 4778 N N . VAL A 1 616 ? 35.294 -17.388 -18.503 1.00 88.75 616 VAL A N 1
ATOM 4779 C CA . VAL A 1 616 ? 34.104 -18.171 -18.195 1.00 88.75 616 VAL A CA 1
ATOM 4780 C C . VAL A 1 616 ? 33.759 -19.029 -19.413 1.00 88.75 616 VAL A C 1
ATOM 4782 O O . VAL A 1 616 ? 33.841 -18.561 -20.545 1.00 88.75 616 VAL A O 1
ATOM 4785 N N . VAL A 1 617 ? 33.396 -20.288 -19.184 1.00 88.44 617 VAL A N 1
ATOM 4786 C CA . VAL A 1 617 ? 32.853 -21.179 -20.214 1.00 88.44 617 VAL A CA 1
ATOM 4787 C C . VAL A 1 617 ? 31.529 -21.736 -19.706 1.00 88.44 617 VAL A C 1
ATOM 4789 O O . VAL A 1 617 ? 31.506 -22.335 -18.629 1.00 88.44 617 VAL A O 1
ATOM 4792 N N . GLU A 1 618 ? 30.459 -21.529 -20.466 1.00 86.19 618 GLU A N 1
ATOM 4793 C CA . GLU A 1 618 ? 29.106 -22.014 -20.178 1.00 86.19 618 GLU A CA 1
ATOM 4794 C C . GLU A 1 618 ? 28.695 -23.104 -21.177 1.00 86.19 618 GLU A C 1
ATOM 4796 O O . GLU A 1 618 ? 29.056 -23.055 -22.356 1.00 86.19 618 GLU A O 1
ATOM 4801 N N . VAL A 1 619 ? 27.971 -24.105 -20.680 1.00 79.62 619 VAL A N 1
ATOM 4802 C CA . VAL A 1 619 ? 27.457 -25.249 -21.439 1.00 79.62 619 VAL A CA 1
ATOM 4803 C C . VAL A 1 619 ? 25.942 -25.249 -21.319 1.00 79.62 619 VAL A C 1
ATOM 4805 O O . VAL A 1 619 ? 25.431 -25.156 -20.208 1.00 79.62 619 VAL A O 1
ATOM 4808 N N . ASP A 1 620 ? 25.223 -25.359 -22.437 1.00 69.06 620 ASP A N 1
ATOM 4809 C CA . ASP A 1 620 ? 23.756 -25.283 -22.459 1.00 69.06 620 ASP A CA 1
ATOM 4810 C C . ASP A 1 620 ? 23.071 -26.320 -21.550 1.00 69.06 620 ASP A C 1
ATOM 4812 O O . ASP A 1 620 ? 22.707 -27.416 -21.961 1.00 69.06 620 ASP A O 1
ATOM 4816 N N . GLY A 1 621 ? 22.809 -25.949 -20.300 1.00 51.31 621 GLY A N 1
ATOM 4817 C CA . GLY A 1 621 ? 21.918 -26.674 -19.396 1.00 51.31 621 GLY A CA 1
ATOM 4818 C C . GLY A 1 621 ? 20.545 -26.022 -19.240 1.00 51.31 621 GLY A C 1
ATOM 4819 O O . GLY A 1 621 ? 19.586 -26.719 -18.916 1.00 51.31 621 GLY A O 1
ATOM 4820 N N . THR A 1 622 ? 20.430 -24.707 -19.460 1.00 41.59 622 THR A N 1
ATOM 4821 C CA . THR A 1 622 ? 19.210 -23.945 -19.131 1.00 41.59 622 THR A CA 1
ATOM 4822 C C . THR A 1 622 ? 18.978 -22.662 -19.954 1.00 41.59 622 THR A C 1
ATOM 4824 O O . THR A 1 622 ? 18.069 -21.897 -19.662 1.00 41.59 622 THR A O 1
ATOM 4827 N N . ILE A 1 623 ? 19.733 -22.415 -21.029 1.00 39.59 623 ILE A N 1
ATOM 4828 C CA . ILE A 1 623 ? 19.597 -21.175 -21.828 1.00 39.59 623 ILE A CA 1
ATOM 4829 C C . ILE A 1 623 ? 18.370 -21.189 -22.757 1.00 39.59 623 ILE A C 1
ATOM 4831 O O . ILE A 1 623 ? 17.916 -20.134 -23.193 1.00 39.59 623 ILE A O 1
ATOM 4835 N N . HIS A 1 624 ? 17.756 -22.352 -22.999 1.00 41.03 624 HIS A N 1
ATOM 4836 C CA . HIS A 1 624 ? 16.544 -22.446 -23.824 1.00 41.03 624 HIS A CA 1
ATOM 4837 C C . HIS A 1 624 ? 15.315 -21.732 -23.235 1.00 41.03 624 HIS A C 1
ATOM 4839 O O . HIS A 1 624 ? 14.398 -21.421 -23.994 1.00 41.03 624 HIS A O 1
ATOM 4845 N N . ASP A 1 625 ? 15.312 -21.424 -21.933 1.00 41.81 625 ASP A N 1
ATOM 4846 C CA . ASP A 1 625 ? 14.227 -20.687 -21.268 1.00 41.81 625 ASP A CA 1
ATOM 4847 C C . ASP A 1 625 ? 14.495 -19.172 -21.146 1.00 41.81 625 ASP A C 1
ATOM 4849 O O . ASP A 1 625 ? 13.625 -18.436 -20.672 1.00 41.81 625 ASP A O 1
ATOM 4853 N N . LEU A 1 626 ? 15.672 -18.689 -21.574 1.00 46.72 626 LEU A N 1
ATOM 4854 C CA . LEU A 1 626 ? 16.036 -17.271 -21.549 1.00 46.72 626 LEU A CA 1
ATOM 4855 C C . LEU A 1 626 ? 15.821 -16.619 -22.922 1.00 46.72 626 LEU A C 1
ATOM 4857 O O . LEU A 1 626 ? 16.216 -17.130 -23.969 1.00 46.72 626 LEU A O 1
ATOM 4861 N N . THR A 1 627 ? 15.232 -15.429 -22.929 1.00 54.59 627 THR A N 1
ATOM 4862 C CA . THR A 1 627 ? 15.171 -14.578 -24.119 1.00 54.59 627 THR A CA 1
ATOM 4863 C C . THR A 1 627 ? 16.583 -14.124 -24.528 1.00 54.59 627 THR A C 1
ATOM 4865 O O . THR A 1 627 ? 17.491 -14.019 -23.705 1.00 54.59 627 THR A O 1
ATOM 4868 N N . LYS A 1 628 ? 16.802 -13.789 -25.808 1.00 57.69 628 LYS A N 1
ATOM 4869 C CA . LYS A 1 628 ? 18.114 -13.301 -26.300 1.00 57.69 628 LYS A CA 1
ATOM 4870 C C . LYS A 1 628 ? 18.673 -12.118 -25.485 1.00 57.69 628 LYS A C 1
ATOM 4872 O O . LYS A 1 628 ? 19.882 -12.016 -25.298 1.00 57.69 628 LYS A O 1
ATOM 4877 N N . LEU A 1 629 ? 17.784 -11.263 -24.972 1.00 50.03 629 LEU A N 1
ATOM 4878 C CA . LEU A 1 629 ? 18.118 -10.145 -24.089 1.00 50.03 629 LEU A CA 1
ATOM 4879 C C . LEU A 1 629 ? 18.737 -10.609 -22.774 1.00 50.03 629 LEU A C 1
ATOM 4881 O O . LEU A 1 629 ? 19.732 -10.062 -22.311 1.00 50.03 629 LEU A O 1
ATOM 4885 N N . GLU A 1 630 ? 18.111 -11.606 -22.166 1.00 54.97 630 GLU A N 1
ATOM 4886 C CA . GLU A 1 630 ? 18.474 -12.145 -20.866 1.00 54.97 630 GLU A CA 1
ATOM 4887 C C . GLU A 1 630 ? 19.878 -12.762 -20.893 1.00 54.97 630 GLU A C 1
ATOM 4889 O O . GLU A 1 630 ? 20.687 -12.503 -19.998 1.00 54.97 630 GLU A O 1
ATOM 4894 N N . ALA A 1 631 ? 20.207 -13.478 -21.973 1.00 63.28 631 ALA A N 1
ATOM 4895 C CA . ALA A 1 631 ? 21.554 -13.980 -22.229 1.00 63.28 631 ALA A CA 1
ATOM 4896 C C . ALA A 1 631 ? 22.568 -12.839 -22.435 1.00 63.28 631 ALA A C 1
ATOM 4898 O O . ALA A 1 631 ? 23.650 -12.860 -21.846 1.00 63.28 631 ALA A O 1
ATOM 4899 N N . LYS A 1 632 ? 22.210 -11.801 -23.204 1.00 65.19 632 LYS A N 1
ATOM 4900 C CA . LYS A 1 632 ? 23.092 -10.652 -23.449 1.00 65.19 632 LYS A CA 1
ATOM 4901 C C . LYS A 1 632 ? 23.353 -9.813 -22.195 1.00 65.19 632 LYS A C 1
ATOM 4903 O O . LYS A 1 632 ? 24.487 -9.425 -21.960 1.00 65.19 632 LYS A O 1
ATOM 4908 N N . ILE A 1 633 ? 22.352 -9.569 -21.352 1.00 59.97 633 ILE A N 1
ATOM 4909 C CA . ILE A 1 633 ? 22.552 -8.855 -20.080 1.00 59.97 633 ILE A CA 1
ATOM 4910 C C . ILE A 1 633 ? 23.463 -9.661 -19.155 1.00 59.97 633 ILE A C 1
ATOM 4912 O O . ILE A 1 633 ? 24.350 -9.094 -18.521 1.00 59.97 633 ILE A O 1
ATOM 4916 N N . ARG A 1 634 ? 23.267 -10.985 -19.073 1.00 66.56 634 ARG A N 1
ATOM 4917 C CA . ARG A 1 634 ? 24.153 -11.863 -18.298 1.00 66.56 634 ARG A CA 1
ATOM 4918 C C . ARG A 1 634 ? 25.594 -11.762 -18.803 1.00 66.56 634 ARG A C 1
ATOM 4920 O O . ARG A 1 634 ? 26.500 -11.601 -17.987 1.00 66.56 634 ARG A O 1
ATOM 4927 N N . GLN A 1 635 ? 25.781 -11.810 -20.120 1.00 73.25 635 GLN A N 1
ATOM 4928 C CA . GLN A 1 635 ? 27.073 -11.626 -20.775 1.00 73.25 635 GLN A CA 1
ATOM 4929 C C . GLN A 1 635 ? 27.697 -10.272 -20.416 1.00 73.25 635 GLN A C 1
ATOM 4931 O O . GLN A 1 635 ? 28.783 -10.239 -19.846 1.00 73.25 635 GLN A O 1
ATOM 4936 N N . ASP A 1 636 ? 26.986 -9.170 -20.670 1.00 65.94 636 ASP A N 1
ATOM 4937 C CA . ASP A 1 636 ? 27.468 -7.805 -20.446 1.00 65.94 636 ASP A CA 1
ATOM 4938 C C . ASP A 1 636 ? 27.812 -7.574 -18.954 1.00 65.94 636 ASP A C 1
ATOM 4940 O O . ASP A 1 636 ? 28.794 -6.904 -18.628 1.00 65.94 636 ASP A O 1
ATOM 4944 N N . LEU A 1 637 ? 27.051 -8.165 -18.020 1.00 63.44 637 LEU A N 1
ATOM 4945 C CA . LEU A 1 637 ? 27.344 -8.108 -16.582 1.00 63.44 637 LEU A CA 1
ATOM 4946 C C . LEU A 1 637 ? 28.610 -8.889 -16.217 1.00 63.44 637 LEU A C 1
ATOM 4948 O O . LEU A 1 637 ? 29.417 -8.389 -15.435 1.00 63.44 637 LEU A O 1
ATOM 4952 N N . LEU A 1 638 ? 28.813 -10.087 -16.767 1.00 71.25 638 LEU A N 1
ATOM 4953 C CA . LEU A 1 638 ? 30.049 -10.846 -16.552 1.00 71.25 638 LEU A CA 1
ATOM 4954 C C . LEU A 1 638 ? 31.258 -10.121 -17.165 1.00 71.25 638 LEU A C 1
ATOM 4956 O O . LEU A 1 638 ? 32.299 -10.020 -16.518 1.00 71.25 638 LEU A O 1
ATOM 4960 N N . GLU A 1 639 ? 31.108 -9.551 -18.359 1.00 75.44 639 GLU A N 1
ATOM 4961 C CA . GLU A 1 639 ? 32.146 -8.769 -19.039 1.00 75.44 639 GLU A CA 1
ATOM 4962 C C . GLU A 1 639 ? 32.484 -7.469 -18.306 1.00 75.44 639 GLU A C 1
ATOM 4964 O O . GLU A 1 639 ? 33.655 -7.093 -18.235 1.00 75.44 639 GLU A O 1
ATOM 4969 N N . SER A 1 640 ? 31.506 -6.827 -17.657 1.00 65.06 640 SER A N 1
ATOM 4970 C CA . SER A 1 640 ? 31.752 -5.653 -16.804 1.00 65.06 640 SER A CA 1
ATOM 4971 C C . SER A 1 640 ? 32.685 -5.942 -15.616 1.00 65.06 640 SER A C 1
ATOM 4973 O O . SER A 1 640 ? 33.287 -5.023 -15.061 1.00 65.06 640 SER A O 1
ATOM 4975 N N . LEU A 1 641 ? 32.855 -7.221 -15.255 1.00 68.69 641 LEU A N 1
ATOM 4976 C CA . LEU A 1 641 ? 33.798 -7.695 -14.236 1.00 68.69 641 LEU A CA 1
ATOM 4977 C C . LEU A 1 641 ? 35.181 -8.042 -14.818 1.00 68.69 641 LEU A C 1
ATOM 4979 O O . LEU A 1 641 ? 35.977 -8.702 -14.144 1.00 68.69 641 LEU A O 1
ATOM 4983 N N . ASP A 1 642 ? 35.470 -7.603 -16.048 1.00 77.62 642 ASP A N 1
ATOM 4984 C CA . ASP A 1 642 ? 36.700 -7.885 -16.801 1.00 77.62 642 ASP A CA 1
ATOM 4985 C C . ASP A 1 642 ? 36.883 -9.388 -17.093 1.00 77.62 642 ASP A C 1
ATOM 4987 O O . ASP A 1 642 ? 37.990 -9.932 -17.050 1.00 77.62 642 ASP A O 1
ATOM 4991 N N . LEU A 1 643 ? 35.770 -10.086 -17.346 1.00 80.88 643 LEU A N 1
ATOM 4992 C CA . LEU A 1 643 ? 35.742 -11.505 -17.698 1.00 80.88 643 LEU A CA 1
ATOM 4993 C C . LEU A 1 643 ? 35.392 -11.687 -19.174 1.00 80.88 643 LEU A C 1
ATOM 4995 O O . LEU A 1 643 ? 34.560 -10.979 -19.718 1.00 80.88 643 LEU A O 1
ATOM 4999 N N . ARG A 1 644 ? 35.983 -12.689 -19.819 1.00 86.31 644 ARG A N 1
ATOM 5000 C CA . ARG A 1 644 ? 35.560 -13.167 -21.141 1.00 86.31 644 ARG A CA 1
ATOM 5001 C C . ARG A 1 644 ? 34.650 -14.364 -20.951 1.00 86.31 644 ARG A C 1
ATOM 5003 O O . ARG A 1 644 ? 34.963 -15.207 -20.115 1.00 86.31 644 ARG A O 1
ATOM 5010 N N . VAL A 1 645 ? 33.579 -14.480 -21.723 1.00 83.44 645 VAL A N 1
ATOM 5011 C CA . VAL A 1 645 ? 32.657 -15.621 -21.631 1.00 83.44 645 VAL A CA 1
ATOM 5012 C C . VAL A 1 645 ? 32.561 -16.303 -22.993 1.00 83.44 645 VAL A C 1
ATOM 5014 O O . VAL A 1 645 ? 32.394 -15.634 -24.010 1.00 83.44 645 VAL A O 1
ATOM 5017 N N . LEU A 1 646 ? 32.684 -17.628 -23.005 1.00 86.69 646 LEU A N 1
ATOM 5018 C CA . LEU A 1 646 ? 32.376 -18.489 -24.145 1.00 86.69 646 LEU A CA 1
ATOM 5019 C C . LEU A 1 646 ? 31.176 -19.362 -23.798 1.00 86.69 646 LEU A C 1
ATOM 5021 O O . LEU A 1 646 ? 31.084 -19.855 -22.675 1.00 86.69 646 LEU A O 1
ATOM 5025 N N . GLN A 1 647 ? 30.299 -19.594 -24.765 1.00 82.62 647 GLN A N 1
ATOM 5026 C CA . GLN A 1 647 ? 29.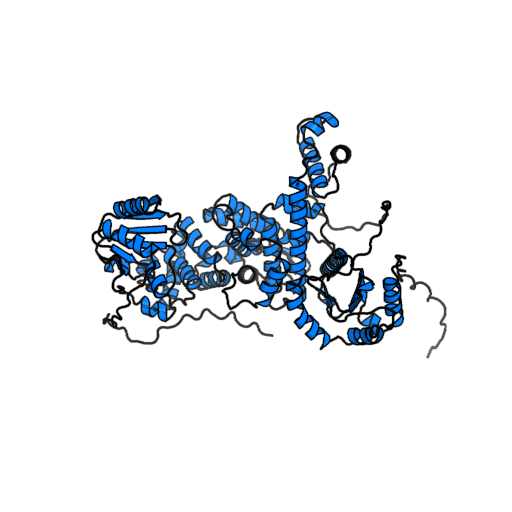094 -20.395 -24.583 1.00 82.62 647 GLN A CA 1
ATOM 5027 C C . GLN A 1 647 ? 29.018 -21.461 -25.673 1.00 82.62 647 GLN A C 1
ATOM 5029 O O . GLN A 1 647 ? 29.285 -21.175 -26.841 1.00 82.62 647 GLN A O 1
ATOM 5034 N N . PHE A 1 648 ? 28.688 -22.688 -25.276 1.00 83.94 648 PHE A N 1
ATOM 5035 C CA . PHE A 1 648 ? 28.610 -23.841 -26.166 1.00 83.94 648 PHE A CA 1
ATOM 5036 C C . PHE A 1 648 ? 27.302 -24.595 -25.954 1.00 83.94 648 PHE A C 1
ATOM 5038 O O . PHE A 1 648 ? 26.906 -24.869 -24.819 1.00 83.94 648 PHE A O 1
ATOM 5045 N N . SER A 1 649 ? 26.680 -25.000 -27.055 1.00 79.25 649 SER A N 1
ATOM 5046 C CA . SER A 1 649 ? 25.511 -25.872 -27.014 1.00 79.25 649 SER A CA 1
ATOM 5047 C C . SER A 1 649 ? 25.874 -27.308 -26.639 1.00 79.25 649 SER A C 1
ATOM 5049 O O . SER A 1 649 ? 27.001 -27.772 -26.846 1.00 79.25 649 SER A O 1
ATOM 5051 N N . ASN A 1 650 ? 24.892 -28.043 -26.112 1.00 78.00 650 ASN A N 1
ATOM 5052 C CA . ASN A 1 650 ? 25.043 -29.473 -25.842 1.00 78.00 650 ASN A CA 1
ATOM 5053 C C . ASN A 1 650 ? 25.427 -30.246 -27.106 1.00 78.00 650 ASN A C 1
ATOM 5055 O O . ASN A 1 650 ? 26.311 -31.097 -27.046 1.00 78.00 650 ASN A O 1
ATOM 5059 N N . GLU A 1 651 ? 24.796 -29.925 -28.239 1.00 78.88 651 GLU A N 1
ATOM 5060 C CA . GLU A 1 651 ? 25.067 -30.543 -29.542 1.00 78.88 651 GLU A CA 1
ATOM 5061 C C . GLU A 1 651 ? 26.535 -30.358 -29.933 1.00 78.88 651 GLU A C 1
ATOM 5063 O O . GLU A 1 651 ? 27.230 -31.344 -30.154 1.00 78.88 651 GLU A O 1
ATOM 5068 N N . GLN A 1 652 ? 27.070 -29.134 -29.844 1.00 80.62 652 GLN A N 1
ATOM 5069 C CA . GLN A 1 652 ? 28.489 -28.867 -30.124 1.00 80.62 652 GLN A CA 1
ATOM 5070 C C . GLN A 1 652 ? 29.441 -29.705 -29.259 1.00 80.62 652 GLN A C 1
ATOM 5072 O O . GLN A 1 652 ? 30.491 -30.130 -29.730 1.00 80.62 652 GLN A O 1
ATOM 5077 N N . ILE A 1 653 ? 29.096 -29.967 -27.997 1.00 83.94 653 ILE A N 1
ATOM 5078 C CA . ILE A 1 653 ? 29.941 -30.755 -27.087 1.00 83.94 653 ILE A CA 1
ATOM 5079 C C . ILE A 1 653 ? 29.827 -32.262 -27.352 1.00 83.94 653 ILE A C 1
ATOM 5081 O O . ILE A 1 653 ? 30.803 -33.005 -27.155 1.00 83.94 653 ILE A O 1
ATOM 5085 N N . PHE A 1 654 ? 28.650 -32.737 -27.762 1.00 80.88 654 PHE A N 1
ATOM 5086 C CA . PHE A 1 654 ? 28.413 -34.147 -28.062 1.00 80.88 654 PHE A CA 1
ATOM 5087 C C . PHE A 1 654 ? 28.918 -34.553 -29.448 1.00 80.88 654 PHE A C 1
ATOM 5089 O O . PHE A 1 654 ? 29.521 -35.628 -29.548 1.00 80.88 654 PHE A O 1
ATOM 5096 N N . ASP A 1 655 ? 28.737 -33.694 -30.450 1.00 79.75 655 ASP A N 1
ATOM 5097 C CA . ASP A 1 655 ? 29.053 -33.959 -31.854 1.00 79.75 655 ASP A CA 1
ATOM 5098 C C . ASP A 1 655 ? 30.563 -33.954 -32.107 1.00 79.75 655 ASP A C 1
ATOM 5100 O O . ASP A 1 655 ? 31.110 -34.957 -32.570 1.00 79.75 655 ASP A O 1
ATOM 5104 N N . ASP A 1 656 ? 31.265 -32.876 -31.737 1.00 80.44 656 ASP A N 1
ATOM 5105 C CA . ASP A 1 656 ? 32.726 -32.806 -31.833 1.00 80.44 656 ASP A CA 1
ATOM 5106 C C . ASP A 1 656 ? 33.328 -31.876 -30.769 1.00 80.44 656 ASP A C 1
ATOM 5108 O O . ASP A 1 656 ? 33.191 -30.653 -30.796 1.00 80.44 656 ASP A O 1
ATOM 5112 N N . LEU A 1 657 ? 34.052 -32.474 -29.822 1.00 86.19 657 LEU A N 1
ATOM 5113 C CA . LEU A 1 657 ? 34.640 -31.756 -28.694 1.00 86.19 657 LEU A CA 1
ATOM 5114 C C . LEU A 1 657 ? 35.919 -30.988 -29.077 1.00 86.19 657 LEU A C 1
ATOM 5116 O O . LEU A 1 657 ? 36.293 -30.041 -28.384 1.00 86.19 657 LEU A O 1
ATOM 5120 N N . GLU A 1 658 ? 36.612 -31.369 -30.153 1.00 85.81 658 GLU A N 1
ATOM 5121 C CA . GLU A 1 658 ? 37.920 -30.791 -30.488 1.00 85.81 658 GLU A CA 1
ATOM 5122 C C . GLU A 1 658 ? 37.834 -29.312 -30.933 1.00 85.81 658 GLU A C 1
ATOM 5124 O O . GLU A 1 658 ? 38.626 -28.503 -30.428 1.00 85.81 658 GLU A O 1
ATOM 5129 N N . PRO A 1 659 ? 36.856 -28.889 -31.766 1.00 86.50 659 PRO A N 1
ATOM 5130 C CA . PRO A 1 659 ? 36.617 -27.478 -32.083 1.00 86.50 659 PRO A CA 1
ATOM 5131 C C . PRO A 1 659 ? 36.315 -26.621 -30.847 1.00 86.50 659 PRO A C 1
ATOM 5133 O O . PRO A 1 659 ? 36.860 -25.523 -30.708 1.00 86.50 659 PRO A O 1
ATOM 5136 N N . VAL A 1 660 ? 35.512 -27.143 -29.911 1.00 86.81 660 VAL A N 1
ATOM 5137 C CA . VAL A 1 660 ? 35.187 -26.482 -28.634 1.00 86.81 660 VAL A CA 1
ATOM 5138 C C . VAL A 1 660 ? 36.465 -26.236 -27.824 1.00 86.81 660 VAL A C 1
ATOM 5140 O O . VAL A 1 660 ? 36.741 -25.115 -27.392 1.00 86.81 660 VAL A O 1
ATOM 5143 N N . LEU A 1 661 ? 37.316 -27.257 -27.682 1.00 88.06 661 LEU A N 1
ATOM 5144 C CA . LEU A 1 661 ? 38.611 -27.127 -27.005 1.00 88.06 661 LEU A CA 1
ATOM 5145 C C . LEU A 1 661 ? 39.585 -26.207 -27.756 1.00 88.06 661 LEU A C 1
ATOM 5147 O O . LEU A 1 661 ? 40.448 -25.587 -27.131 1.00 88.06 661 LEU A O 1
ATOM 5151 N N . GLY A 1 662 ? 39.476 -26.111 -29.082 1.00 86.31 662 GLY A N 1
ATOM 5152 C CA . GLY A 1 662 ? 40.215 -25.156 -29.909 1.00 86.31 662 GLY A CA 1
ATOM 5153 C C . GLY A 1 662 ? 39.867 -23.705 -29.574 1.00 86.31 662 GLY A C 1
ATOM 5154 O O . GLY A 1 662 ? 40.766 -22.908 -29.300 1.00 86.31 662 GLY A O 1
ATOM 5155 N N . GLN A 1 663 ? 38.574 -23.378 -29.500 1.00 87.50 663 GLN A N 1
ATOM 5156 C CA . GLN A 1 663 ? 38.105 -22.038 -29.125 1.00 87.50 663 GLN A CA 1
ATOM 5157 C C . GLN A 1 663 ? 38.494 -21.673 -27.689 1.00 87.50 663 GLN A C 1
ATOM 5159 O O . GLN A 1 663 ? 38.982 -20.569 -27.436 1.00 87.50 663 GLN A O 1
ATOM 5164 N N . ILE A 1 664 ? 38.373 -22.621 -26.754 1.00 89.56 664 ILE A N 1
ATOM 5165 C CA . ILE A 1 664 ? 38.818 -22.418 -25.370 1.00 89.56 664 ILE A CA 1
ATOM 5166 C C . ILE A 1 664 ? 40.331 -22.163 -25.329 1.00 89.56 664 ILE A C 1
ATOM 5168 O O . ILE A 1 664 ? 40.763 -21.218 -24.673 1.00 89.56 664 ILE A O 1
ATOM 5172 N N . ARG A 1 665 ? 41.152 -22.940 -26.053 1.00 87.44 665 ARG A N 1
ATOM 5173 C CA . ARG A 1 665 ? 42.608 -22.706 -26.149 1.00 87.44 665 ARG A CA 1
ATOM 5174 C C . ARG A 1 665 ? 42.937 -21.325 -26.705 1.00 87.44 665 ARG A C 1
ATOM 5176 O O . ARG A 1 665 ? 43.807 -20.655 -26.158 1.00 87.44 665 ARG A O 1
ATOM 5183 N N . HIS A 1 666 ? 42.235 -20.892 -27.748 1.00 85.69 666 HIS A N 1
ATOM 5184 C CA . HIS A 1 666 ? 42.436 -19.570 -28.329 1.00 85.69 666 HIS A CA 1
ATOM 5185 C C . HIS A 1 666 ? 42.133 -18.460 -27.312 1.00 85.69 666 HIS A C 1
ATOM 5187 O O . HIS A 1 666 ? 42.974 -17.595 -27.062 1.00 85.69 666 HIS A O 1
ATOM 5193 N N . ALA A 1 667 ? 40.993 -18.553 -26.622 1.00 84.94 667 ALA A N 1
ATOM 5194 C CA . ALA A 1 667 ? 40.641 -17.608 -25.571 1.00 84.94 667 ALA A CA 1
ATOM 5195 C C . ALA A 1 667 ? 41.643 -17.633 -24.400 1.00 84.94 667 ALA A C 1
ATOM 5197 O O . ALA A 1 667 ? 41.998 -16.581 -23.867 1.00 84.94 667 ALA A O 1
ATOM 5198 N N . LEU A 1 668 ? 42.173 -18.794 -24.013 1.00 85.31 668 LEU A N 1
ATOM 5199 C CA . LEU A 1 668 ? 43.179 -18.900 -22.950 1.00 85.31 668 LEU A CA 1
ATOM 5200 C C . LEU A 1 668 ? 44.502 -18.182 -23.281 1.00 85.31 668 LEU A C 1
ATOM 5202 O O . LEU A 1 668 ? 45.137 -17.656 -22.367 1.00 85.31 668 LEU A O 1
ATOM 5206 N N . SER A 1 669 ? 44.888 -18.112 -24.558 1.00 77.69 669 SER A N 1
ATOM 5207 C CA . SER A 1 669 ? 46.137 -17.482 -25.018 1.00 77.69 669 SER A CA 1
ATOM 5208 C C . SER A 1 669 ? 46.093 -15.950 -25.097 1.00 77.69 669 SER A C 1
ATOM 5210 O O . SER A 1 669 ? 47.142 -15.324 -25.203 1.00 77.69 669 SER A O 1
ATOM 5212 N N . GLY A 1 670 ? 44.910 -15.334 -25.000 1.00 61.72 670 GLY A N 1
ATOM 5213 C CA . GLY A 1 670 ? 44.762 -13.872 -24.939 1.00 61.72 670 GLY A CA 1
ATOM 5214 C C . GLY A 1 670 ? 44.867 -13.132 -26.279 1.00 61.72 670 GLY A C 1
ATOM 5215 O O . GLY A 1 670 ? 44.850 -11.903 -26.273 1.00 61.72 670 GLY A O 1
ATOM 5216 N N . ASP A 1 671 ? 44.930 -13.845 -27.406 1.00 45.31 671 ASP A N 1
ATOM 5217 C CA . ASP A 1 671 ? 44.935 -13.228 -28.734 1.00 45.31 671 ASP A CA 1
ATOM 5218 C C . ASP A 1 671 ? 43.514 -12.811 -29.135 1.00 45.31 671 ASP A C 1
ATOM 5220 O O . ASP A 1 671 ? 42.575 -13.601 -29.082 1.00 45.31 671 ASP A O 1
ATOM 5224 N N . SER A 1 672 ? 43.353 -11.547 -29.516 1.00 40.28 672 SER A N 1
ATOM 5225 C CA . SER A 1 672 ? 42.096 -10.972 -30.015 1.00 40.28 672 SER A CA 1
ATOM 5226 C C . SER A 1 672 ? 42.114 -10.961 -31.544 1.00 40.28 672 SER A C 1
ATOM 5228 O O . SER A 1 672 ? 42.099 -9.911 -32.180 1.00 40.28 672 SER A O 1
ATOM 5230 N N . GLY A 1 673 ? 42.199 -12.151 -32.139 1.00 32.84 673 GLY A N 1
ATOM 5231 C CA . GLY A 1 673 ? 41.986 -12.350 -33.571 1.00 32.84 673 GLY A CA 1
ATOM 5232 C C . GLY A 1 673 ? 40.528 -12.722 -33.826 1.00 32.84 673 GLY A C 1
ATOM 5233 O O . GLY A 1 673 ? 39.996 -13.594 -33.149 1.00 32.84 673 GLY A O 1
ATOM 5234 N N . GLN A 1 674 ? 39.874 -12.041 -34.767 1.00 32.91 674 GLN A N 1
ATOM 5235 C CA . GLN A 1 674 ? 38.488 -12.280 -35.188 1.00 32.91 674 GLN A CA 1
ATOM 5236 C C . GLN A 1 674 ? 38.142 -13.777 -35.293 1.00 32.91 674 GLN A C 1
ATOM 5238 O O . GLN A 1 674 ? 38.883 -14.559 -35.890 1.00 32.91 674 GLN A O 1
ATOM 5243 N N . SER A 1 675 ? 36.981 -14.159 -34.748 1.00 29.77 675 SER A N 1
ATOM 5244 C CA . SER A 1 675 ? 36.375 -15.472 -35.002 1.00 29.77 675 SER A CA 1
ATOM 5245 C C . SER A 1 675 ? 36.179 -15.671 -36.510 1.00 29.77 675 SER A C 1
ATOM 5247 O O . SER A 1 675 ? 35.642 -14.768 -37.153 1.00 29.77 675 SER A O 1
ATOM 5249 N N . PRO A 1 676 ? 36.521 -16.832 -37.095 1.00 29.22 676 PRO A N 1
ATOM 5250 C CA . PRO A 1 676 ? 35.998 -17.183 -38.401 1.00 29.22 676 PRO A CA 1
ATOM 5251 C C . PRO A 1 676 ? 34.511 -17.507 -38.231 1.00 29.22 676 PRO A C 1
ATOM 5253 O O . PRO A 1 676 ? 34.145 -18.497 -37.597 1.00 29.22 676 PRO A O 1
ATOM 5256 N N . SER A 1 677 ? 33.649 -16.657 -38.783 1.00 29.05 677 SER A N 1
ATOM 5257 C CA . SER A 1 677 ? 32.253 -16.993 -39.030 1.00 29.05 677 SER A CA 1
ATOM 5258 C C . SER A 1 677 ? 32.200 -18.107 -40.078 1.00 29.05 677 SER A C 1
ATOM 5260 O O . SER A 1 677 ? 32.487 -17.896 -41.253 1.00 29.05 677 SER A O 1
ATOM 5262 N N . VAL A 1 678 ? 31.838 -19.321 -39.667 1.00 32.41 678 VAL A N 1
ATOM 5263 C CA . VAL A 1 678 ? 31.516 -20.403 -40.606 1.00 32.41 678 VAL A CA 1
ATOM 5264 C C . VAL A 1 678 ? 30.025 -20.317 -40.924 1.00 32.41 678 VAL A C 1
ATOM 5266 O O . VAL A 1 678 ? 29.212 -21.033 -40.358 1.00 32.41 678 VAL A O 1
ATOM 5269 N N . ASN A 1 679 ? 29.675 -19.390 -41.814 1.00 32.78 679 ASN A N 1
ATOM 5270 C CA . ASN A 1 679 ? 28.468 -19.456 -42.639 1.00 32.78 679 ASN A CA 1
ATOM 5271 C C . ASN A 1 679 ? 28.941 -19.299 -44.082 1.00 32.78 679 ASN A C 1
ATOM 5273 O O . ASN A 1 679 ? 29.107 -18.184 -44.571 1.00 32.78 679 ASN A O 1
ATOM 5277 N N . GLY A 1 680 ? 29.253 -20.416 -44.734 1.00 33.81 680 GLY A N 1
ATOM 5278 C CA . GLY A 1 680 ? 29.824 -20.375 -46.074 1.00 33.81 680 GLY A CA 1
ATOM 5279 C C . GLY A 1 680 ? 30.171 -21.734 -46.658 1.00 33.81 680 GLY A C 1
ATOM 5280 O O . GLY A 1 680 ? 31.233 -21.856 -47.247 1.00 33.81 680 GLY A O 1
ATOM 5281 N N . GLU A 1 681 ? 29.309 -22.742 -46.515 1.00 30.31 681 GLU A N 1
ATOM 5282 C CA . GLU A 1 681 ? 29.369 -23.950 -47.351 1.00 30.31 681 GLU A CA 1
ATOM 5283 C C . GLU A 1 681 ? 27.953 -24.452 -47.664 1.00 30.31 681 GLU A C 1
ATOM 5285 O O . GLU A 1 681 ? 27.516 -25.500 -47.201 1.00 30.31 681 GLU A O 1
ATOM 5290 N N . GLU A 1 682 ? 27.219 -23.699 -48.484 1.00 32.09 682 GLU A N 1
ATOM 5291 C CA . GLU A 1 682 ? 26.013 -24.211 -49.143 1.00 32.09 682 GLU A CA 1
ATOM 5292 C C . GLU A 1 682 ? 25.955 -23.739 -50.601 1.00 32.09 682 GLU A C 1
ATOM 5294 O O . GLU A 1 682 ? 24.976 -23.174 -51.061 1.00 32.09 682 GLU A O 1
ATOM 5299 N N . GLU A 1 683 ? 27.039 -23.946 -51.356 1.00 33.75 683 GLU A N 1
ATOM 5300 C CA . GLU A 1 683 ? 27.036 -23.700 -52.805 1.00 33.75 683 GLU A CA 1
ATOM 5301 C C . GLU A 1 683 ? 28.072 -24.566 -53.549 1.00 33.75 683 GLU A C 1
ATOM 5303 O O . GLU A 1 683 ? 28.913 -24.084 -54.297 1.00 33.75 683 GLU A O 1
ATOM 5308 N N . ALA A 1 684 ? 28.046 -25.891 -53.343 1.00 31.30 684 ALA A N 1
ATOM 5309 C CA . ALA A 1 684 ? 28.825 -26.823 -54.175 1.00 31.30 684 ALA A CA 1
ATOM 5310 C C . ALA A 1 684 ? 28.313 -28.278 -54.157 1.00 31.30 684 ALA A C 1
ATOM 5312 O O . ALA A 1 684 ? 29.102 -29.215 -54.057 1.00 31.30 684 ALA A O 1
ATOM 5313 N N . ARG A 1 685 ? 27.000 -28.519 -54.280 1.00 31.33 685 ARG A N 1
ATOM 5314 C CA . ARG A 1 685 ? 26.466 -29.864 -54.603 1.00 31.33 685 ARG A CA 1
ATOM 5315 C C . ARG A 1 685 ? 25.266 -29.811 -55.554 1.00 31.33 685 ARG A C 1
ATOM 5317 O O . ARG A 1 685 ? 24.189 -30.309 -55.258 1.00 31.33 685 ARG A O 1
ATOM 5324 N N . GLN A 1 686 ? 25.474 -29.275 -56.753 1.00 33.97 686 GLN A N 1
ATOM 5325 C CA . GLN A 1 686 ? 24.672 -29.645 -57.924 1.00 33.97 686 GLN A CA 1
ATOM 5326 C C . GLN A 1 686 ? 25.613 -30.064 -59.049 1.00 33.97 686 GLN A C 1
ATOM 5328 O O . GLN A 1 686 ? 26.229 -29.241 -59.717 1.00 33.97 686 GLN A O 1
ATOM 5333 N N . GLY A 1 687 ? 25.757 -31.375 -59.243 1.00 29.27 687 GLY A N 1
ATOM 5334 C CA . GLY A 1 687 ? 26.553 -31.896 -60.345 1.00 29.27 687 GLY A CA 1
ATOM 5335 C C . GLY A 1 687 ? 26.869 -33.382 -60.243 1.00 29.27 687 GLY A C 1
ATOM 5336 O O . GLY A 1 687 ? 27.906 -33.750 -59.712 1.00 29.27 687 GLY A O 1
ATOM 5337 N N . ARG A 1 688 ? 26.031 -34.185 -60.913 1.00 30.12 688 ARG A N 1
ATOM 5338 C CA . ARG A 1 688 ? 26.252 -35.568 -61.395 1.00 30.12 688 ARG A CA 1
ATOM 5339 C C . ARG A 1 688 ? 25.842 -36.723 -60.472 1.00 30.12 688 ARG A C 1
ATOM 5341 O O . ARG A 1 688 ? 26.567 -37.139 -59.581 1.00 30.12 688 ARG A O 1
ATOM 5348 N N . GLY A 1 689 ? 24.734 -37.348 -60.871 1.00 27.98 689 GLY A N 1
ATOM 5349 C CA . GLY A 1 689 ? 24.345 -38.714 -60.529 1.00 27.98 689 GLY A CA 1
ATOM 5350 C C . GLY A 1 689 ? 23.282 -39.231 -61.503 1.00 27.98 689 GLY A C 1
ATOM 5351 O O . GLY A 1 689 ? 22.119 -39.342 -61.146 1.00 27.98 689 GLY A O 1
ATOM 5352 N N . LYS A 1 690 ? 23.670 -39.481 -62.764 1.00 33.31 690 LYS A N 1
ATOM 5353 C CA . LYS A 1 690 ? 22.893 -40.295 -63.719 1.00 33.31 690 LYS A CA 1
ATOM 5354 C C . LYS A 1 690 ? 22.817 -41.734 -63.191 1.00 33.31 690 LYS A C 1
ATOM 5356 O O . LYS A 1 690 ? 23.861 -42.279 -62.844 1.00 33.31 690 LYS A O 1
ATOM 5361 N N . GLY A 1 691 ? 21.642 -42.363 -63.240 1.00 30.36 691 GLY A N 1
ATOM 5362 C CA . GLY A 1 691 ? 21.505 -43.799 -62.970 1.00 30.36 691 GLY A CA 1
ATOM 5363 C C . GLY A 1 691 ? 20.065 -44.316 -62.945 1.00 30.36 691 GLY A C 1
ATOM 5364 O O . GLY A 1 691 ? 19.546 -44.602 -61.880 1.00 30.36 691 GLY A O 1
ATOM 5365 N N . THR A 1 692 ? 19.454 -44.399 -64.129 1.00 33.47 692 THR A N 1
ATOM 5366 C CA . THR A 1 692 ? 18.449 -45.385 -64.600 1.00 33.47 692 THR A CA 1
ATOM 5367 C C . THR A 1 692 ? 17.843 -46.396 -63.609 1.00 33.47 692 THR A C 1
ATOM 5369 O O . THR A 1 692 ? 18.584 -47.199 -63.040 1.00 33.47 692 THR A O 1
ATOM 5372 N N . ARG A 1 693 ? 16.509 -46.542 -63.643 1.00 30.94 693 ARG A N 1
ATOM 5373 C CA . ARG A 1 693 ? 15.838 -47.728 -64.223 1.00 30.94 693 ARG A CA 1
ATOM 5374 C C . ARG A 1 693 ? 14.329 -47.507 -64.385 1.00 30.94 693 ARG A C 1
ATOM 5376 O O . ARG A 1 693 ? 13.647 -47.189 -63.418 1.00 30.94 693 ARG A O 1
ATOM 5383 N N . ASP A 1 694 ? 13.885 -47.669 -65.628 1.00 37.50 694 ASP A N 1
ATOM 5384 C CA . ASP A 1 694 ? 12.540 -48.110 -65.989 1.00 37.50 694 ASP A CA 1
ATOM 5385 C C . ASP A 1 694 ? 12.336 -49.579 -65.570 1.00 37.50 694 ASP A C 1
ATOM 5387 O O . ASP A 1 694 ? 13.315 -50.328 -65.466 1.00 37.50 694 ASP A O 1
ATOM 5391 N N . GLU A 1 695 ? 11.049 -49.924 -65.444 1.00 37.81 695 GLU A N 1
ATOM 5392 C CA . GLU A 1 695 ? 10.398 -51.230 -65.190 1.00 37.81 695 GLU A CA 1
ATOM 5393 C C . GLU A 1 695 ? 10.267 -51.709 -63.737 1.00 37.81 695 GLU A C 1
ATOM 5395 O O . GLU A 1 695 ? 11.276 -52.070 -63.086 1.00 37.81 695 GLU A O 1
#